Protein AF-A0A7C4VV88-F1 (afdb_monomer)

Foldseek 3Di:
DDDDDDDDPVNVVVVVVVVVVVVVVPDDFDPFWDKDKDKDKDWDFDDPPPPPLVVVLVVLVVQFQKKKKWKAFPVRHTPDIDMDGDDQWAFDFDFDPFFGKMKIKMFGAGPVRDTSDIDIDIDTGHTDDGWGWTFTWDDDPSDTFTFTDTPNDGDDGDDCPVVLVQDAPVVRDRDDDDDDDIDIDMDMDIDIDTDGDDDWPKDWDWDDDDDDDDDDDDDDDDDRDTFIDTDDPDDDGDPFWDFDDDVVPNDTDTDGDFPAAEWAWPAWEQEQLQQKIKTFTDDDPVQPPKKKWKWFQFPVRDTDTDDIDPDRMDMDRHALLRLLRTAKMWMWIAGNNGIHDIDIDGSVRYHYDYDPLDQPQLAEEEDEQQFEWFPDQPQGGALVRLLVCLVVCVVVPAQEYEYQAFADADDSRRLQHQDLLAGHPSRPHLVSNLVSLSSSVVSNHAYAYEQNQFWHFCNHPLNLQCQAVPPNRPSVLQFAKDLDDPPPPQQKDWDQYPVRRIIIGGAAPDPRTTGTQPVDVVSVVVSLVSLVSVVSSNHQAYEYEPLCRSDDRYDNGPLLVSLVSLVVSVVSNCVRNNPSRQYEYAPPDLDLVSLLSNPPGHYEQNVLQCLCLVALVDDPCSVVRSCVSPPPVCQVVDQRYEYEHDELVAFQSLQCQDCPVVDPCSVRSVVSLVVVVVVQSPDRYHYYHYQQSVVSQGFDADPDPVGRDRVVHHRQPDPVQDDSTTRDVVDDD

Secondary structure (DSSP, 8-state):
----S---HHHHHHHHHHHHHHHHTT-PPPSS-EEEEEEEEEEE-PPP--HHHHHHHHHHHTT--EEEEEEE-TT--EEEEEEEES-SS-------SSSEEEEEEEEEE-TT--EEEEEEEEEEE-TT-----B--EEEETTEEEE--EETTEE-----GGGGGGG-B-TTS-B----------EEEEEEEEEEE-SS--EEEEEE------------S------EEEEEESSS------EEEEE-TTTSSEEEEE---SPPPEEEEEEEETTTTEEEEEEE--TTSTT-EEEEEEEETT--EEEEEEESSSEEEEE--HHHHHHEEEEEEEEEETTEEPPPEEEEGGGSEEE------SS--EEEE-HHHH--SSSSSS--HHHHHHTHHHHHHHT--EEEEPP-EEESSTTS-SEEEEEEE-GGG--HHHHHHHHHHHHHTT-EEEEEE--SB--TTSHHHHHHHHHGGGSTTGGGB-EESS--TT-TTEEEEE-TTS-EEEEE-SS-TTSPBB-TTSHHHHHHHHHHHHHHHHHT--EEEESSTTSSS-SSTTS-HHHHHHHHHHHHHHHHHHH-TT-EEEE------HHHHHHHTTS-BB-HHHHHHHHHTTT--TTHHHHHTTTS-HHHHTT----B--S--TTS--HHHIIIIIITTT-HHHHHHHHHHHHHHHTTSSS--EEETTGGGT------SSSSSSGGGS-----STTS--TT---TTS--

Sequence (733 aa):
MLRINKLDLLSFGVLIVLIIVLSLSACSPLKTAGKIQISINVNIPKSVETKDIKHGLNAYIDEVSSVELIVYDSANTEVLKQSVNKNKDISFSFELPRGGTYKFVVNGKRNDNSLVFTGEKTQTLQPGQSYTISIDTKFVNGYLAVFVDLDDELLVMYDVQELRALLKDSSGNVIKDENFQITPQATRLSISIDCYPRVYSVGISARLKNKATSEEWSNNLDEIAVSVEIKPGLKSVLDGFRIFFDPAEGHPQITYKFGALAPTITGAIYNVDTNELTINWSYPSSIANAKFYVYFLDKNNNLSLWDITTSHSSTQELLGVDFWNVQKIGVRAVVNGKESKIEYIDKSNVNITSINVPLTSSTMYTLFIRSFYDSNGDGIGDFKGVSQKINYLKSLGVDTVWFLPFNKAKSYHGYDVEDYYDVEPDYGSFLDLENMIKELNQNGIRVVMDLVVNHTSDTHPWFLDAVENTTNSKYWNYYIMTLENRDGWNHWHWKINSKGQKVYYFGLFDLSMPDLNFDNPAVMEEIKRIIDFWITVGVDGFRLDAPKHYKGWDWNDDIPGSAYYAKQIENYIRSKLGSDAIVVGEVYDGDPSVLSQFAPMPALNFTFMYGITANHEGKDNLLVETISWVNGATYYLNVNHFPFIDNHDLNRWISVLIDQKYSGDTQAGIRQYLLTNALLLSLNGMPVIYYGDEIGLRGWKWNGDPWDLPVREPMQWYANQQGAEQTWWTKPI

Structure (mmCIF, N/CA/C/O backbone):
data_AF-A0A7C4VV88-F1
#
_entry.id   AF-A0A7C4VV88-F1
#
loop_
_atom_site.group_PDB
_atom_site.id
_atom_site.type_symbol
_atom_site.label_atom_id
_atom_site.label_alt_id
_atom_site.label_comp_id
_atom_site.label_asym_id
_atom_site.label_entity_id
_atom_site.label_seq_id
_atom_site.pdbx_PDB_ins_code
_atom_site.Cartn_x
_atom_site.Cartn_y
_atom_site.Cartn_z
_atom_site.occupancy
_atom_site.B_iso_or_equiv
_atom_site.auth_seq_id
_atom_site.auth_comp_id
_atom_site.auth_asym_id
_atom_site.auth_atom_id
_atom_site.pdbx_PDB_model_num
ATOM 1 N N . MET A 1 1 ? -62.536 -1.889 21.792 1.00 21.09 1 MET A N 1
ATOM 2 C CA . MET A 1 1 ? -62.980 -0.666 22.497 1.00 21.09 1 MET A CA 1
ATOM 3 C C . MET A 1 1 ? -63.505 -1.062 23.868 1.00 21.09 1 MET A C 1
ATOM 5 O O . MET A 1 1 ? -64.486 -1.788 23.929 1.00 21.09 1 MET A O 1
ATOM 9 N N . LEU A 1 2 ? -62.839 -0.630 24.938 1.00 22.27 2 LEU A N 1
ATOM 10 C CA . LEU A 1 2 ? -63.269 -0.789 26.333 1.00 22.27 2 LEU A CA 1
ATOM 11 C C . LEU A 1 2 ? -63.514 0.619 26.892 1.00 22.27 2 LEU A C 1
ATOM 13 O O . LEU A 1 2 ? -62.658 1.486 26.735 1.00 22.27 2 LEU A O 1
ATOM 17 N N . ARG A 1 3 ? -64.682 0.866 27.495 1.00 23.83 3 ARG A N 1
ATOM 18 C CA . ARG A 1 3 ? -65.028 2.144 28.141 1.00 23.83 3 ARG A CA 1
ATOM 19 C C . ARG A 1 3 ? -65.091 1.892 29.647 1.00 23.83 3 ARG A C 1
ATOM 21 O O . ARG A 1 3 ? -65.940 1.125 30.089 1.00 23.83 3 ARG A O 1
ATOM 28 N N . ILE A 1 4 ? -64.180 2.489 30.412 1.00 30.83 4 ILE A N 1
ATOM 29 C CA . ILE A 1 4 ? -64.082 2.316 31.868 1.00 30.83 4 ILE A CA 1
ATOM 30 C C . ILE A 1 4 ? -64.114 3.709 32.499 1.00 30.83 4 ILE A C 1
ATOM 32 O O . ILE A 1 4 ? -63.322 4.571 32.133 1.00 30.83 4 ILE A O 1
ATOM 36 N N . ASN A 1 5 ? -65.064 3.939 33.408 1.00 27.41 5 ASN A N 1
ATOM 37 C CA . ASN A 1 5 ? -65.446 5.284 33.852 1.00 27.41 5 ASN A CA 1
ATOM 38 C C . ASN A 1 5 ? -64.768 5.764 35.148 1.00 27.41 5 ASN A C 1
ATOM 40 O O . ASN A 1 5 ? -65.098 6.852 35.605 1.00 27.41 5 ASN A O 1
ATOM 44 N N . LYS A 1 6 ? -63.836 5.002 35.738 1.00 30.59 6 LYS A N 1
ATOM 45 C CA . LYS A 1 6 ? -62.972 5.424 36.859 1.00 30.59 6 LYS A CA 1
ATOM 46 C C . LYS A 1 6 ? -61.835 4.409 37.018 1.00 30.59 6 LYS A C 1
ATOM 48 O O . LYS A 1 6 ? -62.112 3.217 37.089 1.00 30.59 6 LYS A O 1
ATOM 53 N N . LEU A 1 7 ? -60.588 4.872 37.057 1.00 36.28 7 LEU A N 1
ATOM 54 C CA . LEU A 1 7 ? -59.417 4.050 37.368 1.00 36.28 7 LEU A CA 1
ATOM 55 C C . LEU A 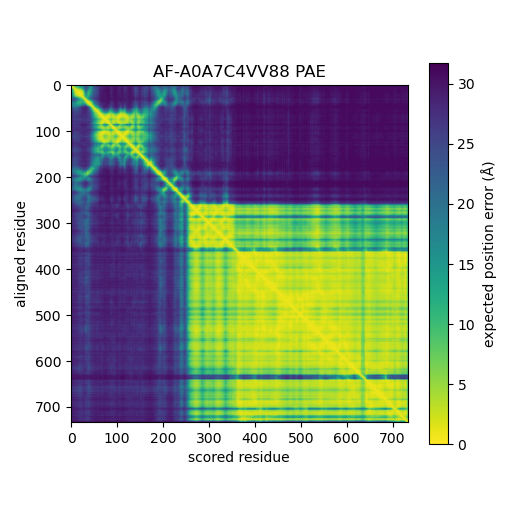1 7 ? -58.685 4.665 38.564 1.00 36.28 7 LEU A C 1
ATOM 57 O O . LEU A 1 7 ? -58.420 5.865 38.560 1.00 36.28 7 LEU A O 1
ATOM 61 N N . ASP A 1 8 ? -58.350 3.843 39.556 1.00 38.44 8 ASP A N 1
ATOM 62 C CA . ASP A 1 8 ? -57.292 4.150 40.519 1.00 38.44 8 ASP A CA 1
ATOM 63 C C . ASP A 1 8 ? -55.915 3.746 39.947 1.00 38.44 8 ASP A C 1
ATOM 65 O O . ASP A 1 8 ? -55.817 3.065 38.919 1.00 38.44 8 ASP A O 1
ATOM 69 N N . LEU A 1 9 ? -54.831 4.196 40.589 1.00 35.97 9 LEU A N 1
ATOM 70 C CA . LEU A 1 9 ? -53.445 3.939 40.160 1.00 35.97 9 LEU A CA 1
ATOM 71 C C . LEU A 1 9 ? -53.125 2.439 40.020 1.00 35.97 9 LEU A C 1
ATOM 73 O O . LEU A 1 9 ? -52.356 2.052 39.138 1.00 35.97 9 LEU A O 1
ATOM 77 N N . LEU A 1 10 ? -53.757 1.591 40.839 1.00 34.59 10 LEU A N 1
ATOM 78 C CA . LEU A 1 10 ? -53.597 0.137 40.800 1.00 34.59 10 LEU A CA 1
ATOM 79 C C . LEU A 1 10 ? -54.183 -0.454 39.507 1.00 34.59 10 LEU A C 1
ATOM 81 O O . LEU A 1 10 ? -53.545 -1.261 38.828 1.00 34.59 10 LEU A O 1
ATOM 85 N N . SER A 1 11 ? -55.372 0.009 39.122 1.00 37.25 11 SER A N 1
ATOM 86 C CA . SER A 1 11 ? -56.059 -0.398 37.893 1.00 37.25 11 SER A CA 1
ATOM 87 C C . SER A 1 11 ? -55.320 0.071 36.630 1.00 37.25 11 SER A C 1
ATOM 89 O O . SER A 1 11 ? -55.430 -0.554 35.573 1.00 37.25 11 SER A O 1
ATOM 91 N N . PHE A 1 12 ? -54.543 1.156 36.729 1.00 41.16 12 PHE A N 1
ATOM 92 C CA . PHE A 1 12 ? -53.808 1.764 35.614 1.00 41.16 12 PHE A CA 1
ATOM 93 C C . PHE A 1 12 ? -52.559 0.955 35.253 1.00 41.16 12 PHE A C 1
ATOM 95 O O . PHE A 1 12 ? -52.305 0.704 34.073 1.00 41.16 12 PHE A O 1
ATOM 102 N N . GLY A 1 13 ? -51.846 0.446 36.264 1.00 42.25 13 GLY A N 1
ATOM 103 C CA . GLY A 1 13 ? -50.749 -0.506 36.068 1.00 42.25 13 GLY A CA 1
ATOM 104 C C . GLY A 1 13 ? -51.219 -1.809 35.415 1.00 42.25 13 GLY A C 1
ATOM 105 O O . GLY A 1 13 ? -50.598 -2.290 34.469 1.00 42.25 13 GLY A O 1
ATOM 106 N N . VAL A 1 14 ? -52.373 -2.336 35.840 1.00 41.03 14 VAL A N 1
ATOM 107 C CA . VAL A 1 14 ? -52.966 -3.557 35.261 1.00 41.03 14 VAL A CA 1
ATOM 108 C C . VAL A 1 14 ? -53.388 -3.347 33.800 1.00 41.03 14 VAL A C 1
ATOM 110 O O . VAL A 1 14 ? -53.167 -4.228 32.969 1.00 41.03 14 VAL A O 1
ATOM 113 N N . LEU A 1 15 ? -53.932 -2.174 33.457 1.00 42.75 15 LEU A N 1
ATOM 114 C CA . LEU A 1 15 ? -54.342 -1.834 32.089 1.00 42.75 15 LEU A CA 1
ATOM 115 C C . LEU A 1 15 ? -53.142 -1.676 31.137 1.00 42.75 15 LEU A C 1
ATOM 117 O O . LEU A 1 15 ? -53.195 -2.167 30.009 1.00 42.75 15 LEU A O 1
ATOM 121 N N . ILE A 1 16 ? -52.050 -1.050 31.592 1.00 48.25 16 ILE A N 1
ATOM 122 C CA . ILE A 1 16 ? -50.797 -0.927 30.824 1.00 48.25 16 ILE A CA 1
ATOM 123 C C . ILE A 1 16 ? -50.203 -2.312 30.546 1.00 48.25 16 ILE A C 1
ATOM 125 O O . ILE A 1 16 ? -49.847 -2.612 29.407 1.00 48.25 16 ILE A O 1
ATOM 129 N N . VAL A 1 17 ? -50.173 -3.188 31.555 1.00 45.56 17 VAL A N 1
ATOM 130 C CA . VAL A 1 17 ? -49.676 -4.563 31.412 1.00 45.56 17 VAL A CA 1
ATOM 131 C C . VAL A 1 17 ? -50.537 -5.365 30.430 1.00 45.56 17 VAL A C 1
ATOM 133 O O . VAL A 1 17 ? -49.988 -6.017 29.548 1.00 45.56 17 VAL A O 1
ATOM 136 N N . LEU A 1 18 ? -51.870 -5.268 30.494 1.00 42.44 18 LEU A N 1
ATOM 137 C CA . LEU A 1 18 ? -52.779 -5.960 29.564 1.00 42.44 18 LEU A CA 1
ATOM 138 C C . LEU A 1 18 ? -52.619 -5.502 28.103 1.00 42.44 18 LEU A C 1
ATOM 140 O O . LEU A 1 18 ? -52.715 -6.317 27.184 1.00 42.44 18 LEU A O 1
ATOM 144 N N . ILE A 1 19 ? -52.345 -4.214 27.878 1.00 44.72 19 ILE A N 1
ATOM 145 C CA . ILE A 1 19 ? -52.123 -3.650 26.538 1.00 44.72 19 ILE A CA 1
ATOM 146 C C . ILE A 1 19 ? -50.745 -4.060 25.991 1.00 44.72 19 ILE A C 1
ATOM 148 O O . ILE A 1 19 ? -50.642 -4.419 24.817 1.00 44.72 19 ILE A O 1
ATOM 152 N N . ILE A 1 20 ? -49.707 -4.104 26.834 1.00 47.94 20 ILE A N 1
ATOM 153 C CA . ILE A 1 20 ? -48.380 -4.637 26.472 1.00 47.94 20 ILE A CA 1
ATOM 154 C C . ILE A 1 20 ? -48.475 -6.138 26.130 1.00 47.94 20 ILE A C 1
ATOM 156 O O . ILE A 1 20 ? -47.935 -6.573 25.112 1.00 47.94 20 ILE A O 1
ATOM 160 N N . VAL A 1 21 ? -49.244 -6.912 26.908 1.00 41.81 21 VAL A N 1
ATOM 161 C CA . VAL A 1 21 ? -49.517 -8.349 26.693 1.00 41.81 21 VAL A CA 1
ATOM 162 C C . VAL A 1 21 ? -50.204 -8.620 25.344 1.00 41.81 21 VAL A C 1
ATOM 164 O O . VAL A 1 21 ? -49.814 -9.545 24.628 1.00 41.81 21 VAL A O 1
ATOM 167 N N . LEU A 1 22 ? -51.191 -7.804 24.954 1.00 40.78 22 LEU A N 1
ATOM 168 C CA . LEU A 1 22 ? -51.887 -7.928 23.661 1.00 40.78 22 LEU A CA 1
ATOM 169 C C . LEU A 1 22 ? -51.040 -7.455 22.464 1.00 40.78 22 LEU A C 1
ATOM 171 O O . LEU A 1 22 ? -51.255 -7.910 21.345 1.00 40.78 22 LEU A O 1
ATOM 175 N N . SER A 1 23 ? -50.064 -6.571 22.693 1.00 43.31 23 SER A N 1
ATOM 176 C CA . SER A 1 23 ? -49.192 -6.020 21.642 1.00 43.31 23 SER A CA 1
ATOM 177 C C . SER A 1 23 ? -48.011 -6.941 21.313 1.00 43.31 23 SER A C 1
ATOM 179 O O . SER A 1 23 ? -47.639 -7.088 20.150 1.00 43.31 23 SER A O 1
ATOM 181 N N . LEU A 1 24 ? -47.449 -7.613 22.324 1.00 41.97 24 LEU A N 1
ATOM 182 C CA . LEU A 1 24 ? -46.351 -8.573 22.155 1.00 41.97 24 LEU A CA 1
ATOM 183 C C . LEU A 1 24 ? -46.822 -9.917 21.576 1.00 41.97 24 LEU A C 1
ATOM 185 O O . LEU A 1 24 ? -46.068 -10.576 20.866 1.00 41.97 24 LEU A O 1
ATOM 189 N N . SER A 1 25 ? -48.078 -10.304 21.822 1.00 38.72 25 SER A N 1
ATOM 190 C CA . SER A 1 25 ? -48.682 -11.528 21.267 1.00 38.72 25 SER A CA 1
ATOM 191 C C . SER A 1 25 ? -49.079 -11.419 19.787 1.00 38.72 25 SER A C 1
ATOM 193 O O . SER A 1 25 ? -49.336 -12.442 19.155 1.00 38.72 25 SER A O 1
ATOM 195 N N . ALA A 1 26 ? -49.082 -10.210 19.212 1.00 35.69 26 ALA A N 1
ATOM 196 C CA . ALA A 1 26 ? -49.381 -9.962 17.799 1.00 35.69 26 ALA A CA 1
ATOM 197 C C . ALA A 1 26 ? -48.131 -9.886 16.893 1.00 35.69 26 ALA A C 1
ATOM 199 O O . ALA A 1 26 ? -48.265 -9.761 15.675 1.00 35.69 26 ALA A O 1
ATOM 200 N N . CYS A 1 27 ? -46.917 -9.965 17.450 1.00 37.81 27 CYS A N 1
ATOM 201 C CA . CYS A 1 27 ? -45.686 -9.938 16.660 1.00 37.81 27 CYS A CA 1
ATOM 202 C C . CYS A 1 27 ? -45.402 -11.311 16.031 1.00 37.81 27 CYS A C 1
ATOM 204 O O . CYS A 1 27 ? -44.925 -12.234 16.690 1.00 37.81 27 CYS A O 1
ATOM 206 N N . SER A 1 28 ? -45.648 -11.440 14.725 1.00 40.00 28 SER A N 1
ATOM 207 C CA . SER A 1 28 ? -45.023 -12.484 13.903 1.00 40.00 28 SER A CA 1
ATOM 208 C C . SER A 1 28 ? -43.488 -12.378 13.973 1.00 40.00 28 SER A C 1
ATOM 210 O O . SER A 1 28 ? -42.973 -11.269 14.134 1.00 40.00 28 SER A O 1
ATOM 212 N N . PRO A 1 29 ? -42.736 -13.487 13.833 1.00 42.34 29 PRO A N 1
ATOM 213 C CA . PRO A 1 29 ? -41.290 -13.488 14.041 1.00 42.34 29 PRO A CA 1
ATOM 214 C C . PRO A 1 29 ? -40.578 -12.523 13.084 1.00 42.34 29 PRO A C 1
ATOM 216 O O . PRO A 1 29 ? -40.660 -12.663 11.862 1.00 42.34 29 PRO A O 1
ATOM 219 N N . LEU A 1 30 ? -39.869 -11.547 13.655 1.00 39.53 30 LEU A N 1
ATOM 220 C CA . LEU A 1 30 ? -39.000 -10.630 12.921 1.00 39.53 30 LEU A CA 1
ATOM 221 C C . LEU A 1 30 ? -37.812 -11.403 12.335 1.00 39.53 30 LEU A C 1
ATOM 223 O O . LEU A 1 30 ? -37.129 -12.144 13.043 1.00 39.53 30 LEU A O 1
ATOM 227 N N . LYS A 1 31 ? -37.576 -11.233 11.029 1.00 36.31 31 LYS A N 1
ATOM 228 C CA . LYS A 1 31 ? -36.478 -11.889 10.298 1.00 36.31 31 LYS A CA 1
ATOM 229 C C . LYS A 1 31 ? -35.124 -11.177 10.456 1.00 36.31 31 LYS A C 1
ATOM 231 O O . LYS A 1 31 ? -34.106 -11.775 10.131 1.00 36.31 31 LYS A O 1
ATOM 236 N N . THR A 1 32 ? -35.101 -9.953 10.981 1.00 33.88 32 THR A N 1
ATOM 237 C CA . THR A 1 32 ? -33.902 -9.134 11.239 1.00 33.88 32 THR A CA 1
ATOM 238 C C . THR A 1 32 ? -34.111 -8.265 12.485 1.00 33.88 32 THR A C 1
ATOM 240 O O . THR A 1 32 ? -35.252 -8.024 12.885 1.00 33.88 32 THR A O 1
ATOM 243 N N . ALA A 1 33 ? -33.021 -7.823 13.126 1.00 37.69 33 ALA A N 1
ATOM 244 C CA . ALA A 1 33 ? -33.089 -6.902 14.262 1.00 37.69 33 ALA A CA 1
ATOM 245 C C . ALA A 1 33 ? -33.726 -5.571 13.828 1.00 37.69 33 ALA A C 1
ATOM 247 O O . ALA A 1 33 ? -33.371 -5.014 12.790 1.00 37.69 33 ALA A O 1
ATOM 248 N N . GLY A 1 34 ? -34.678 -5.070 14.613 1.00 35.47 34 GLY A N 1
ATOM 249 C CA . GLY A 1 34 ? -35.382 -3.827 14.316 1.00 35.47 34 GLY A CA 1
ATOM 250 C C . GLY A 1 34 ? -35.906 -3.168 15.584 1.00 35.47 34 GLY A C 1
ATOM 251 O O . GLY A 1 34 ? -36.370 -3.846 16.501 1.00 35.47 34 GLY A O 1
ATOM 252 N N . LYS A 1 35 ? -35.843 -1.834 15.625 1.00 33.47 35 LYS A N 1
ATOM 253 C CA . LYS A 1 35 ? -36.476 -1.032 16.675 1.00 33.47 35 LYS A CA 1
ATOM 254 C C . LYS A 1 35 ? -37.987 -1.070 16.489 1.00 33.47 35 LYS A C 1
ATOM 256 O O . LYS A 1 35 ? -38.497 -0.549 15.499 1.00 33.47 35 LYS A O 1
ATOM 261 N N . ILE A 1 36 ? -38.709 -1.647 17.446 1.00 33.84 36 ILE A N 1
ATOM 262 C CA . ILE A 1 36 ? -40.165 -1.495 17.509 1.00 33.84 36 ILE A CA 1
ATOM 263 C C . ILE A 1 36 ? -40.451 -0.273 18.378 1.00 33.84 36 ILE A C 1
ATOM 265 O O . ILE A 1 36 ? -40.159 -0.261 19.574 1.00 33.84 36 ILE A O 1
ATOM 269 N N . GLN A 1 37 ? -41.025 0.763 17.771 1.00 33.00 37 GLN A N 1
ATOM 270 C CA . GLN A 1 37 ? -41.473 1.949 18.489 1.00 33.00 37 GLN A CA 1
ATOM 271 C C . GLN A 1 37 ? -42.955 1.782 18.838 1.00 33.00 37 GLN A C 1
ATOM 273 O O . GLN A 1 37 ? -43.818 1.813 17.959 1.00 33.00 37 GLN A O 1
ATOM 278 N N . ILE A 1 38 ? -43.267 1.590 20.119 1.00 32.59 38 ILE A N 1
ATOM 279 C CA . ILE A 1 38 ? -44.651 1.450 20.579 1.00 32.59 38 ILE A CA 1
ATOM 280 C C . ILE A 1 38 ? -45.105 2.804 21.122 1.00 32.59 38 ILE A C 1
ATOM 282 O O . ILE A 1 38 ? -44.669 3.256 22.179 1.00 32.59 38 ILE A O 1
ATOM 286 N N . SER A 1 39 ? -45.984 3.471 20.374 1.00 31.27 39 SER A N 1
ATOM 287 C CA . SER A 1 39 ? -46.666 4.695 20.803 1.00 31.27 39 SER A CA 1
ATOM 288 C C . SER A 1 39 ? -47.994 4.360 21.477 1.00 31.27 39 SER A C 1
ATOM 290 O O . SER A 1 39 ? -48.898 3.836 20.829 1.00 31.27 39 SER A O 1
ATOM 292 N N . ILE A 1 40 ? -48.149 4.733 22.744 1.00 31.25 40 ILE A N 1
ATOM 293 C CA . ILE A 1 40 ? -49.392 4.595 23.504 1.00 31.25 40 ILE A CA 1
ATOM 294 C C . ILE A 1 40 ? -49.938 5.998 23.793 1.00 31.25 40 ILE A C 1
ATOM 296 O O . ILE A 1 40 ? -49.300 6.802 24.466 1.00 31.25 40 ILE A O 1
ATOM 300 N N . ASN A 1 41 ? -51.133 6.311 23.292 1.00 30.31 41 ASN A N 1
ATOM 301 C CA . ASN A 1 41 ? -51.848 7.527 23.685 1.00 30.31 41 ASN A CA 1
ATOM 302 C C . ASN A 1 41 ? -52.600 7.259 24.991 1.00 30.31 41 ASN A C 1
ATOM 304 O O . ASN A 1 41 ? -53.490 6.408 25.023 1.00 30.31 41 ASN A O 1
ATOM 308 N N . VAL A 1 42 ? -52.264 7.985 26.054 1.00 30.86 42 VAL A N 1
ATOM 309 C CA . VAL A 1 42 ? -52.911 7.871 27.360 1.00 30.86 42 VAL A CA 1
ATOM 310 C C . VAL A 1 42 ? -53.470 9.229 27.777 1.00 30.86 42 VAL A C 1
ATOM 312 O O . VAL A 1 42 ? -52.752 10.217 27.894 1.00 30.86 42 VAL A O 1
ATOM 315 N N . ASN A 1 43 ? -54.778 9.295 28.022 1.00 30.47 43 ASN A N 1
ATOM 316 C CA . ASN A 1 43 ? -55.393 10.491 28.594 1.00 30.47 43 ASN A CA 1
ATOM 317 C C . ASN A 1 43 ? -55.067 10.556 30.085 1.00 30.47 43 ASN A C 1
ATOM 319 O O . ASN A 1 43 ? -55.650 9.816 30.876 1.00 30.47 43 ASN A O 1
ATOM 323 N N . ILE A 1 44 ? -54.141 11.438 30.454 1.00 32.81 44 ILE A N 1
ATOM 324 C CA . ILE A 1 44 ? -53.759 11.694 31.841 1.00 32.81 44 ILE A CA 1
ATOM 325 C C . ILE A 1 44 ? -54.379 13.042 32.239 1.00 32.81 44 ILE A C 1
ATOM 327 O O . ILE A 1 44 ? -54.157 14.032 31.543 1.00 32.81 44 ILE A O 1
ATOM 331 N N . PRO A 1 45 ? -55.158 13.138 33.330 1.00 29.83 45 PRO A N 1
ATOM 332 C CA . PRO A 1 45 ? -55.560 14.435 33.863 1.00 29.83 45 PRO A CA 1
ATOM 333 C C . PRO A 1 45 ? -54.297 15.202 34.285 1.00 29.83 45 PRO A C 1
ATOM 335 O O . PRO A 1 45 ? -53.606 14.783 35.211 1.00 29.83 45 PRO A O 1
ATOM 338 N N . LYS A 1 46 ? -53.955 16.293 33.590 1.00 31.44 46 LYS A N 1
ATOM 339 C CA . LYS A 1 46 ? -52.825 17.150 33.976 1.00 31.44 46 LYS A CA 1
ATOM 340 C C . LYS A 1 46 ? -53.188 17.880 35.275 1.00 31.44 46 LYS A C 1
ATOM 342 O O . LYS A 1 46 ? -54.258 18.483 35.353 1.00 31.44 46 LYS A O 1
ATOM 347 N N . SER A 1 47 ? -52.300 17.868 36.269 1.00 32.59 47 SER A N 1
ATOM 348 C CA . SER A 1 47 ? -52.309 18.891 37.315 1.00 32.59 47 SER A CA 1
ATOM 349 C C . SER A 1 47 ? -52.121 20.256 36.646 1.00 32.59 47 SER A C 1
ATOM 351 O O . SER A 1 47 ? -51.340 20.401 35.704 1.00 32.59 47 SER A O 1
ATOM 353 N N . VAL A 1 48 ? -52.904 21.242 37.074 1.00 31.94 48 VAL A N 1
ATOM 354 C CA . VAL A 1 48 ? -52.835 22.608 36.550 1.00 31.94 48 VAL A CA 1
ATOM 355 C C . VAL A 1 48 ? -51.413 23.141 36.753 1.00 31.94 48 VAL A C 1
ATOM 357 O O . VAL A 1 48 ? -50.878 23.073 37.858 1.00 31.94 48 VAL A O 1
ATOM 360 N N . GLU A 1 49 ? -50.795 23.651 35.685 1.00 33.16 49 GLU A N 1
ATOM 361 C CA . GLU A 1 49 ? -49.507 24.343 35.759 1.00 33.16 49 GLU A CA 1
ATOM 362 C C . GLU A 1 49 ? -49.624 25.541 36.703 1.00 33.16 49 GLU A C 1
ATOM 364 O O . GLU A 1 49 ? -50.360 26.501 36.465 1.00 33.16 49 GLU A O 1
ATOM 369 N N . THR A 1 50 ? -48.880 25.472 37.799 1.00 35.25 50 THR A N 1
ATOM 370 C CA . THR A 1 50 ? -48.834 26.474 38.854 1.00 35.25 50 THR A CA 1
ATOM 371 C C . THR A 1 50 ? -48.031 27.689 38.405 1.00 35.25 50 THR A C 1
ATOM 373 O O . THR A 1 50 ? -46.867 27.885 38.759 1.00 35.25 50 THR A O 1
ATOM 376 N N . LYS A 1 51 ? -48.693 28.568 37.648 1.00 31.80 51 LYS A N 1
ATOM 377 C CA . LYS A 1 51 ? -48.222 29.944 37.446 1.00 31.80 51 LYS A CA 1
ATOM 378 C C . LYS A 1 51 ? -48.073 30.690 38.788 1.00 31.80 51 LYS A C 1
ATOM 380 O O . LYS A 1 51 ? -47.187 31.531 38.895 1.00 31.80 51 LYS A O 1
ATOM 385 N N . ASP A 1 52 ? -48.826 30.296 39.822 1.00 35.47 52 ASP A N 1
ATOM 386 C CA . ASP A 1 52 ? -48.777 30.899 41.164 1.00 35.47 52 ASP A CA 1
ATOM 387 C C . ASP A 1 52 ? -47.630 30.391 42.060 1.00 35.47 52 ASP A C 1
ATOM 389 O O . ASP A 1 52 ? -47.067 31.174 42.822 1.00 35.47 52 ASP A O 1
ATOM 393 N N . ILE A 1 53 ? -47.177 29.133 41.931 1.00 36.88 53 ILE A N 1
ATOM 394 C CA . ILE A 1 53 ? -46.028 28.634 42.724 1.00 36.88 53 ILE A CA 1
ATOM 395 C C . ILE A 1 53 ? -44.715 29.251 42.225 1.00 36.88 53 ILE A C 1
ATOM 397 O O . ILE A 1 53 ? -43.871 29.651 43.027 1.00 36.88 53 ILE A O 1
ATOM 401 N N . LYS A 1 54 ? -44.560 29.409 40.902 1.00 35.06 54 LYS A N 1
ATOM 402 C CA . LYS A 1 54 ? -43.409 30.119 40.314 1.00 35.06 54 LYS A CA 1
ATOM 403 C C . LYS A 1 54 ? -43.358 31.595 40.733 1.00 35.06 54 LYS A C 1
ATOM 405 O O . LYS A 1 54 ? -42.269 32.149 40.836 1.00 35.06 54 LYS A O 1
ATOM 410 N N . HIS A 1 55 ? -44.511 32.224 40.983 1.00 36.78 55 HIS A N 1
ATOM 411 C CA . HIS A 1 55 ? -44.581 33.601 41.480 1.00 36.78 55 HIS A CA 1
ATOM 412 C C . HIS A 1 55 ? -44.216 33.690 42.973 1.00 36.78 55 HIS A C 1
ATOM 414 O O . HIS A 1 55 ? -43.450 34.570 43.357 1.00 36.78 55 HIS A O 1
ATOM 420 N N . GLY A 1 56 ? -44.677 32.738 43.796 1.00 39.31 56 GLY A N 1
ATOM 421 C CA . GLY A 1 56 ? -44.366 32.684 45.231 1.00 39.31 56 GLY A CA 1
ATOM 422 C C . GLY A 1 56 ? -42.893 32.404 45.553 1.00 39.31 56 GLY A C 1
ATOM 423 O O . GLY A 1 56 ? -42.344 33.011 46.469 1.00 39.31 56 GLY A O 1
ATOM 424 N N . LEU A 1 57 ? -42.222 31.542 44.780 1.00 38.22 57 LEU A N 1
ATOM 425 C CA . LEU A 1 57 ? -40.797 31.242 44.991 1.00 38.22 57 LEU A CA 1
ATOM 426 C C . LEU A 1 57 ? -39.860 32.374 44.546 1.00 38.22 57 LEU A C 1
ATOM 428 O O . LEU A 1 57 ? -38.856 32.619 45.207 1.00 38.22 57 LEU A O 1
ATOM 432 N N . ASN A 1 58 ? -40.198 33.097 43.474 1.00 41.50 58 ASN A N 1
ATOM 433 C CA . ASN A 1 58 ? -39.413 34.256 43.040 1.00 41.50 58 ASN A CA 1
ATOM 434 C C . ASN A 1 58 ? -39.522 35.433 44.028 1.00 41.50 58 ASN A C 1
ATOM 436 O O . ASN A 1 58 ? -38.535 36.131 44.240 1.00 41.50 58 ASN A O 1
ATOM 440 N N . ALA A 1 59 ? -40.677 35.613 44.681 1.00 44.94 59 ALA A N 1
ATOM 441 C CA . ALA A 1 59 ? -40.882 36.665 45.679 1.00 44.94 59 ALA A CA 1
ATOM 442 C C . ALA A 1 59 ? -40.017 36.486 46.946 1.00 44.94 59 ALA A C 1
ATOM 444 O O . ALA A 1 59 ? -39.583 37.473 47.529 1.00 44.94 59 ALA A O 1
ATOM 445 N N . TYR A 1 60 ? -39.714 35.245 47.346 1.00 49.62 60 TYR A N 1
ATOM 446 C CA . TYR A 1 60 ? -38.931 34.945 48.557 1.00 49.62 60 TYR A CA 1
ATOM 447 C C . TYR A 1 60 ? -37.414 35.156 48.375 1.00 49.62 60 TYR A C 1
ATOM 449 O O . TYR A 1 60 ? -36.701 35.464 49.328 1.00 49.62 60 TYR A O 1
ATOM 457 N N . ILE A 1 61 ? -36.911 35.026 47.142 1.00 51.38 61 ILE A N 1
ATOM 458 C CA . ILE A 1 61 ? -35.506 35.297 46.784 1.00 51.38 61 ILE A CA 1
ATOM 459 C C . ILE A 1 61 ? -35.214 36.798 46.848 1.00 51.38 61 ILE A C 1
ATOM 461 O O . ILE A 1 61 ? -34.124 37.205 47.249 1.00 51.38 61 ILE A O 1
ATOM 465 N N . ASP A 1 62 ? -36.194 37.633 46.492 1.00 56.03 62 ASP A N 1
ATOM 466 C CA . ASP A 1 62 ? -36.055 39.086 46.570 1.00 56.03 62 ASP A CA 1
ATOM 467 C C . ASP A 1 62 ? -35.916 39.603 48.012 1.00 56.03 62 ASP A C 1
ATOM 469 O O . ASP A 1 62 ? -35.369 40.695 48.204 1.00 56.03 62 ASP A O 1
ATOM 473 N N . GLU A 1 63 ? -36.321 38.806 49.010 1.00 58.03 63 GLU A N 1
ATOM 474 C CA . GLU A 1 63 ? -36.189 39.110 50.440 1.00 58.03 63 GLU A CA 1
ATOM 475 C C . GLU A 1 63 ? -34.792 38.822 51.017 1.00 58.03 63 GLU A C 1
ATOM 477 O O . GLU A 1 63 ? -34.461 39.349 52.083 1.00 58.03 63 GLU A O 1
ATOM 482 N N . VAL A 1 64 ? -33.953 38.027 50.339 1.00 63.94 64 VAL A N 1
ATOM 483 C CA . VAL A 1 64 ? -32.573 37.756 50.776 1.00 63.94 64 VAL A CA 1
ATOM 484 C C . VAL A 1 64 ? -31.698 38.965 50.442 1.00 63.94 64 VAL A C 1
ATOM 486 O O . VAL A 1 64 ? -31.447 39.286 49.278 1.00 63.94 64 VAL A O 1
ATOM 489 N N . SER A 1 65 ? -31.218 39.654 51.473 1.00 66.31 65 SER A N 1
ATOM 490 C CA . SER A 1 65 ? -30.334 40.813 51.341 1.00 66.31 65 SER A CA 1
ATOM 491 C C . SER A 1 65 ? -28.857 40.459 51.454 1.00 66.31 65 SER A C 1
ATOM 493 O O . SER A 1 65 ? -28.016 41.162 50.891 1.00 66.31 65 SER A O 1
ATOM 495 N N . SER A 1 66 ? -28.532 39.392 52.184 1.00 70.31 66 SER A N 1
ATOM 496 C CA . SER A 1 66 ? -27.158 38.936 52.375 1.00 70.31 66 SER A CA 1
ATOM 497 C C . SER A 1 66 ? -27.076 37.425 52.554 1.00 70.31 66 SER A C 1
ATOM 499 O O . SER A 1 66 ? -28.014 36.783 53.034 1.00 70.31 66 SER A O 1
ATOM 501 N N . VAL A 1 67 ? -25.937 36.862 52.158 1.00 72.00 67 VAL A N 1
ATOM 502 C CA . VAL A 1 67 ? -25.584 35.460 52.398 1.00 72.00 67 VAL A CA 1
ATOM 503 C C . VAL A 1 67 ? -24.326 35.422 53.256 1.00 72.00 67 VAL A C 1
ATOM 505 O O . VAL A 1 67 ? -23.337 36.092 52.960 1.00 72.00 67 VAL A O 1
ATOM 508 N N . GLU A 1 68 ? -24.381 34.662 54.344 1.00 77.56 68 GLU A N 1
ATOM 509 C CA . GLU A 1 68 ? -23.311 34.487 55.324 1.00 77.56 68 GLU A CA 1
ATOM 510 C C . GLU A 1 68 ? -22.791 33.049 55.261 1.00 77.56 68 GLU A C 1
ATOM 512 O O . GLU A 1 68 ? -23.571 32.111 55.394 1.00 77.56 68 GLU A O 1
ATOM 517 N N . LEU A 1 69 ? -21.480 32.885 55.092 1.00 77.69 69 LEU A N 1
ATOM 518 C CA . LEU A 1 69 ? -20.774 31.613 55.206 1.00 77.69 69 LEU A CA 1
ATOM 519 C C . LEU A 1 69 ? -20.020 31.573 56.537 1.00 77.69 69 LEU A C 1
ATOM 521 O O . LEU A 1 69 ? -19.270 32.497 56.860 1.00 77.69 69 LEU A O 1
ATOM 525 N N . ILE A 1 70 ? -20.176 30.480 57.275 1.00 81.38 70 ILE A N 1
ATOM 526 C CA . ILE A 1 70 ? -19.443 30.183 58.504 1.00 81.38 70 ILE A CA 1
ATOM 527 C C . ILE A 1 70 ? -18.776 28.817 58.351 1.00 81.38 70 ILE A C 1
ATOM 529 O O . ILE A 1 70 ? -19.419 27.856 57.936 1.00 81.38 70 ILE A O 1
ATOM 533 N N . VAL A 1 71 ? -17.496 28.714 58.693 1.00 79.62 71 VAL A N 1
ATOM 534 C CA . VAL A 1 71 ? -16.739 27.461 58.651 1.00 79.62 71 VAL A CA 1
ATOM 535 C C . VAL A 1 71 ? -16.279 27.114 60.055 1.00 79.62 71 VAL A C 1
ATOM 537 O O . VAL A 1 71 ? -15.666 27.933 60.740 1.00 79.62 71 VAL A O 1
ATOM 540 N N . TYR A 1 72 ? -16.557 25.883 60.463 1.00 83.38 72 TYR A N 1
ATOM 541 C CA . TYR A 1 72 ? -16.136 25.305 61.728 1.00 83.38 72 TYR A CA 1
ATOM 542 C C . TYR A 1 72 ? -15.091 24.216 61.490 1.00 83.38 72 TYR A C 1
ATOM 544 O O . TYR A 1 72 ? -15.201 23.446 60.533 1.00 83.38 72 TYR A O 1
ATOM 552 N N . ASP A 1 73 ? -14.093 24.125 62.363 1.00 83.25 73 ASP A N 1
ATOM 553 C CA . ASP A 1 73 ? -13.175 22.984 62.382 1.00 83.25 73 ASP A CA 1
ATOM 554 C C . ASP A 1 73 ? -13.809 21.740 63.033 1.00 83.25 73 ASP A C 1
ATOM 556 O O . ASP A 1 73 ? -14.940 21.759 63.525 1.00 83.25 73 ASP A O 1
ATOM 560 N N . SER A 1 74 ? -13.065 20.632 63.066 1.00 79.19 74 SER A N 1
ATOM 561 C CA . SER A 1 74 ? -13.506 19.380 63.693 1.00 79.19 74 SER A CA 1
ATOM 562 C C . SER A 1 74 ? -13.783 19.490 65.201 1.00 79.19 74 SER A C 1
ATOM 564 O O . SER A 1 74 ? -14.402 18.589 65.764 1.00 79.19 74 SER A O 1
ATOM 566 N N . ALA A 1 75 ? -13.332 20.560 65.864 1.00 81.12 75 ALA A N 1
ATOM 567 C CA . ALA A 1 75 ? -13.639 20.862 67.261 1.00 81.12 75 ALA A CA 1
ATOM 568 C C . ALA A 1 75 ? -14.862 21.794 67.410 1.00 81.12 75 ALA A C 1
ATOM 570 O O . ALA A 1 75 ? -15.153 22.238 68.520 1.00 81.12 75 ALA A O 1
ATOM 571 N N . ASN A 1 76 ? -15.599 22.064 66.320 1.00 79.94 76 ASN A N 1
ATOM 572 C CA . ASN A 1 76 ? -16.697 23.037 66.240 1.00 79.94 76 ASN A CA 1
ATOM 573 C C . ASN A 1 76 ? -16.269 24.479 66.584 1.00 79.94 76 ASN A C 1
ATOM 575 O O . ASN A 1 76 ? -17.106 25.304 66.957 1.00 79.94 76 ASN A O 1
ATOM 579 N N . THR A 1 77 ? -14.985 24.812 66.440 1.00 82.19 77 THR A N 1
ATOM 580 C CA . THR A 1 77 ? -14.504 26.191 66.592 1.00 82.19 77 THR A CA 1
ATOM 581 C C . THR A 1 77 ? -14.725 26.934 65.280 1.00 82.19 77 THR A C 1
ATOM 583 O O . THR A 1 77 ? -14.366 26.422 64.222 1.00 82.19 77 THR A O 1
ATOM 586 N N . GLU A 1 78 ? -15.327 28.126 65.327 1.00 88.44 78 GLU A N 1
ATOM 587 C CA . GLU A 1 78 ? -15.470 28.987 64.146 1.00 88.44 78 GLU A CA 1
ATOM 588 C C . GLU A 1 78 ? -14.078 29.420 63.671 1.00 88.44 78 GLU A C 1
ATOM 590 O O . GLU A 1 78 ? -13.364 30.130 64.379 1.00 88.44 78 GLU A O 1
ATOM 595 N N . VAL A 1 79 ? -13.686 28.963 62.484 1.00 79.81 79 VAL A N 1
ATOM 596 C CA . VAL A 1 79 ? -12.388 29.279 61.870 1.00 79.81 79 VAL A CA 1
ATOM 597 C C . VAL A 1 79 ? -12.505 30.325 60.768 1.00 79.81 79 VAL A C 1
ATOM 599 O O . VAL A 1 79 ? -11.515 30.973 60.436 1.00 79.81 79 VAL A O 1
ATOM 602 N N . LEU A 1 80 ? -13.705 30.523 60.219 1.00 77.69 80 LEU A N 1
ATOM 603 C CA . LEU A 1 80 ? -13.984 31.574 59.249 1.00 77.69 80 LEU A CA 1
ATOM 604 C C . LEU A 1 80 ? -15.445 32.005 59.323 1.00 77.69 80 LEU A C 1
ATOM 606 O O . LEU A 1 80 ? -16.340 31.168 59.420 1.00 77.69 80 LEU A O 1
ATOM 610 N N . LYS A 1 81 ? -15.680 33.306 59.162 1.00 84.62 81 LYS A N 1
ATOM 611 C CA . LYS A 1 81 ? -17.003 33.866 58.914 1.00 84.62 81 LYS A CA 1
ATOM 612 C C . LYS A 1 81 ? -16.926 35.005 57.905 1.00 84.62 81 LYS A C 1
ATOM 614 O O . LYS A 1 81 ? -16.191 35.968 58.112 1.00 84.62 81 LYS A O 1
ATOM 619 N N . GLN A 1 82 ? -17.679 34.895 56.816 1.00 76.38 82 GLN A N 1
ATOM 620 C CA . GLN A 1 82 ? -17.771 35.913 55.767 1.00 76.38 82 GLN A CA 1
ATOM 621 C C . GLN A 1 82 ? -19.235 36.174 55.406 1.00 76.38 82 GLN A C 1
ATOM 623 O O . GLN A 1 82 ? -20.093 35.306 55.543 1.00 76.38 82 GLN A O 1
ATOM 628 N N . SER A 1 83 ? -19.555 37.390 54.970 1.00 77.44 83 SER A N 1
ATOM 629 C CA . SER A 1 83 ? -20.903 37.761 54.530 1.00 77.44 83 SER A CA 1
ATOM 630 C C . SER A 1 83 ? -20.830 38.659 53.309 1.00 77.44 83 SER A C 1
ATOM 632 O O . SER A 1 83 ? -19.997 39.563 53.261 1.00 77.44 83 SER A O 1
ATOM 634 N N . VAL A 1 84 ? -21.712 38.423 52.342 1.00 69.06 84 VAL A N 1
ATOM 635 C CA . VAL A 1 84 ? -21.792 39.200 51.101 1.00 69.06 84 VAL A CA 1
ATOM 636 C C . VAL A 1 84 ? -23.216 39.718 50.926 1.00 69.06 84 VAL A C 1
ATOM 638 O O . VAL A 1 84 ? -24.185 38.982 51.110 1.00 69.06 84 VAL A O 1
ATOM 641 N N . ASN A 1 85 ? -23.337 41.001 50.583 1.00 66.69 85 ASN A N 1
ATOM 642 C CA . ASN A 1 85 ? -24.615 41.651 50.299 1.00 66.69 85 ASN A CA 1
ATOM 643 C C . ASN A 1 85 ? -24.973 41.487 48.811 1.00 66.69 85 ASN A C 1
ATOM 645 O O . ASN A 1 85 ? -24.099 41.587 47.954 1.00 66.69 85 ASN A O 1
ATOM 649 N N . LYS A 1 86 ? -26.259 41.236 48.542 1.00 59.69 86 LYS A N 1
ATOM 650 C CA . LYS A 1 86 ? -26.920 40.946 47.252 1.00 59.69 86 LYS A CA 1
ATOM 651 C C . LYS A 1 86 ? -26.105 41.237 45.969 1.00 59.69 86 LYS A C 1
ATOM 653 O O . LYS A 1 86 ? -26.005 42.384 45.546 1.00 59.69 86 LYS A O 1
ATOM 658 N N . ASN A 1 87 ? -25.677 40.165 45.293 1.00 51.50 87 ASN A N 1
ATOM 659 C CA . ASN A 1 87 ? -25.521 40.057 43.836 1.00 51.50 87 ASN A CA 1
ATOM 660 C C . ASN A 1 87 ? -25.898 38.625 43.409 1.00 51.50 87 ASN A C 1
ATOM 662 O O . ASN A 1 87 ? -25.828 37.711 44.224 1.00 51.50 87 ASN A O 1
ATOM 666 N N . LYS A 1 88 ? -26.379 38.445 42.169 1.00 49.28 88 LYS A N 1
ATOM 667 C CA . LYS A 1 88 ? -26.959 37.173 41.679 1.00 49.28 88 LYS A CA 1
ATOM 668 C C . LYS A 1 88 ? -25.983 35.990 41.685 1.00 49.28 88 LYS A C 1
ATOM 670 O O . LYS A 1 88 ? -26.448 34.859 41.725 1.00 49.28 88 LYS A O 1
ATOM 675 N N . ASP A 1 89 ? -24.687 36.278 41.711 1.00 52.78 89 ASP A N 1
ATOM 676 C CA . ASP A 1 89 ? -23.605 35.311 41.825 1.00 52.78 89 ASP A CA 1
ATOM 677 C C . ASP A 1 89 ? -22.736 35.741 43.018 1.00 52.78 89 ASP A C 1
ATOM 679 O O . ASP A 1 89 ? -22.281 36.888 43.086 1.00 52.78 89 ASP A O 1
ATOM 683 N N . ILE A 1 90 ? -22.591 34.858 44.005 1.00 59.22 90 ILE A N 1
ATOM 684 C CA . ILE A 1 90 ? -21.813 35.092 45.225 1.00 59.22 90 ILE A CA 1
ATOM 685 C C . ILE A 1 90 ? -20.636 34.130 45.169 1.00 59.22 90 ILE A C 1
ATOM 687 O O . ILE A 1 90 ? -20.817 32.968 44.852 1.00 59.22 90 ILE A O 1
ATOM 691 N N . SER A 1 91 ? -19.430 34.588 45.477 1.00 58.72 91 SER A N 1
ATOM 692 C CA . SER A 1 91 ? -18.270 33.702 45.566 1.00 58.72 91 SER A CA 1
ATOM 693 C C . SER A 1 91 ? -17.459 34.094 46.792 1.00 58.72 91 SER A C 1
ATOM 695 O O . SER A 1 91 ? -17.235 35.279 47.046 1.00 58.72 91 SER A O 1
ATOM 697 N N . PHE A 1 92 ? -17.048 33.100 47.574 1.00 63.50 92 PHE A N 1
ATOM 698 C CA . PHE A 1 92 ? -16.123 33.280 48.688 1.00 63.50 92 PHE A CA 1
ATOM 699 C C . PHE A 1 92 ? -14.742 32.780 48.246 1.00 63.50 92 PHE A C 1
ATOM 701 O O . PHE A 1 92 ? -14.614 32.037 47.282 1.00 63.50 92 PHE A O 1
ATOM 708 N N . SER A 1 93 ? -13.667 33.236 48.878 1.00 59.50 93 SER A N 1
ATOM 709 C CA . SER A 1 93 ? -12.322 32.700 48.630 1.00 59.50 93 SER A CA 1
ATOM 710 C C . SER A 1 93 ? -11.496 32.890 49.892 1.00 59.50 93 SER A C 1
ATOM 712 O O . SER A 1 93 ? -11.419 34.000 50.423 1.00 59.50 93 SER A O 1
ATOM 714 N N . PHE A 1 94 ? -10.937 31.805 50.424 1.00 62.34 94 PHE A N 1
ATOM 715 C CA . PHE A 1 94 ? -10.188 31.822 51.677 1.00 62.34 94 PHE A CA 1
ATOM 716 C C . PHE A 1 94 ? -9.279 30.599 51.795 1.00 62.34 94 PHE A C 1
ATOM 718 O O . PHE A 1 94 ? -9.615 29.526 51.313 1.00 62.34 94 PHE A O 1
ATOM 725 N N . GLU A 1 95 ? -8.157 30.750 52.497 1.00 59.16 95 GLU A N 1
ATOM 726 C CA . GLU A 1 95 ? -7.244 29.645 52.795 1.00 59.16 95 GLU A CA 1
ATOM 727 C C . GLU A 1 95 ? -7.528 29.061 54.185 1.00 59.16 95 GLU A C 1
ATOM 729 O O . GLU A 1 95 ? -7.717 29.796 55.158 1.00 59.16 95 GLU A O 1
ATOM 734 N N . LEU A 1 96 ? -7.534 27.728 54.292 1.00 66.00 96 LEU A N 1
ATOM 735 C CA . LEU A 1 96 ? -7.650 27.024 55.569 1.00 66.00 96 LEU A CA 1
ATOM 736 C C . LEU A 1 96 ? -6.255 26.609 56.072 1.00 66.00 96 LEU A C 1
ATOM 738 O O . LEU A 1 96 ? -5.456 26.076 55.306 1.00 66.00 96 LEU A O 1
ATOM 742 N N . PRO A 1 97 ? -5.933 26.819 57.361 1.00 54.31 97 PRO A N 1
ATOM 743 C CA . PRO A 1 97 ? -4.551 26.773 57.845 1.00 54.31 97 PRO A CA 1
ATOM 744 C C . PRO A 1 97 ? -3.907 25.372 57.900 1.00 54.31 97 PRO A C 1
ATOM 746 O O . PRO A 1 97 ? -2.687 25.294 58.057 1.00 54.31 97 PRO A O 1
ATOM 749 N N . ARG A 1 98 ? -4.676 24.269 57.814 1.00 63.84 98 ARG A N 1
ATOM 750 C CA . ARG A 1 98 ? -4.193 22.867 57.763 1.00 63.84 98 ARG A CA 1
ATOM 751 C C . ARG A 1 98 ? -5.204 21.972 57.025 1.00 63.84 98 ARG A C 1
ATOM 753 O O . ARG A 1 98 ? -6.384 22.283 57.001 1.00 63.84 98 ARG A O 1
ATOM 760 N N . GLY A 1 99 ? -4.769 20.834 56.477 1.00 66.12 99 GLY A N 1
ATOM 761 C CA . GLY A 1 99 ? -5.703 19.797 56.006 1.00 66.12 99 GLY A CA 1
ATOM 762 C C . GLY A 1 99 ? -6.469 19.179 57.176 1.00 66.12 99 GLY A C 1
ATOM 763 O O . GLY A 1 99 ? -5.888 18.954 58.240 1.00 66.12 99 GLY A O 1
ATOM 764 N N . GLY A 1 100 ? -7.765 18.927 57.002 1.00 73.50 100 GLY A N 1
ATOM 765 C CA . GLY A 1 100 ? -8.653 18.499 58.081 1.00 73.50 100 GLY A CA 1
ATOM 766 C C . GLY A 1 100 ? -10.117 18.401 57.658 1.00 73.50 100 GLY A C 1
ATOM 767 O O . GLY A 1 100 ? -10.465 18.654 56.508 1.00 73.50 100 GLY A O 1
ATOM 768 N N . THR A 1 101 ? -10.982 18.002 58.593 1.00 78.38 101 THR A N 1
ATOM 769 C CA . THR A 1 101 ? -12.437 17.959 58.377 1.00 78.38 101 THR A CA 1
ATOM 770 C C . THR A 1 101 ? -13.076 19.250 58.870 1.00 78.38 101 THR A C 1
ATOM 772 O O . THR A 1 101 ? -12.884 19.623 60.026 1.00 78.38 101 THR A O 1
ATOM 775 N N . TYR A 1 102 ? -13.845 19.898 58.000 1.00 78.94 102 TYR A N 1
ATOM 776 C CA . TYR A 1 102 ? -14.488 21.185 58.235 1.00 78.94 102 TYR A CA 1
ATOM 777 C C . TYR A 1 102 ? -15.994 21.086 58.016 1.00 78.94 102 TYR A C 1
ATOM 779 O O . TYR A 1 102 ? -16.445 20.358 57.131 1.00 78.94 102 TYR A O 1
ATOM 787 N N . LYS A 1 103 ? -16.770 21.833 58.804 1.00 80.00 103 LYS A N 1
ATOM 788 C CA . LYS A 1 103 ? -18.216 22.000 58.628 1.00 80.00 103 LYS A CA 1
ATOM 789 C C . LYS A 1 103 ? -18.515 23.405 58.119 1.00 80.00 103 LYS A C 1
ATOM 791 O O . LYS A 1 103 ? -18.228 24.385 58.797 1.00 80.00 103 LYS A O 1
ATOM 796 N N . PHE A 1 104 ? -19.125 23.490 56.951 1.00 74.12 104 PHE A N 1
ATOM 797 C CA . PHE A 1 104 ? -19.528 24.717 56.280 1.00 74.12 104 PHE A CA 1
ATOM 798 C C . PHE A 1 104 ? -21.010 24.960 56.550 1.00 74.12 104 PHE A C 1
ATOM 800 O O . PHE A 1 104 ? -21.810 24.041 56.396 1.00 74.12 104 PHE A O 1
ATOM 807 N N . VAL A 1 105 ? -21.373 26.174 56.954 1.00 74.69 105 VAL A N 1
ATOM 808 C CA . VAL A 1 105 ? -22.748 26.604 57.232 1.00 74.69 105 VAL A CA 1
ATOM 809 C C . VAL A 1 105 ? -23.040 27.860 56.421 1.00 74.69 105 VAL A C 1
ATOM 811 O O . VAL A 1 105 ? -22.303 28.837 56.522 1.00 74.69 105 VAL A O 1
ATOM 814 N N . VAL A 1 106 ? -24.114 27.852 55.633 1.00 70.06 106 VAL A N 1
ATOM 815 C CA . VAL A 1 106 ? -24.531 28.978 54.785 1.00 70.06 106 VAL A CA 1
ATOM 816 C C . VAL A 1 106 ? -25.906 29.469 55.219 1.00 70.06 106 VAL A C 1
ATOM 818 O O . VAL A 1 106 ? -26.852 28.688 55.258 1.00 70.06 106 VAL A O 1
ATOM 821 N N . ASN A 1 107 ? -26.030 30.765 55.504 1.00 72.31 107 ASN A N 1
ATOM 822 C CA . ASN A 1 107 ? -27.271 31.411 55.927 1.00 72.31 107 ASN A CA 1
ATOM 823 C C . ASN A 1 107 ? -27.679 32.511 54.942 1.00 72.31 107 ASN A C 1
ATOM 825 O O . ASN A 1 107 ? -26.918 33.453 54.729 1.00 72.31 107 ASN A O 1
ATOM 829 N N . GLY A 1 108 ? -28.900 32.451 54.413 1.00 71.69 108 GLY A N 1
ATOM 830 C CA . GLY A 1 108 ? -29.524 33.577 53.715 1.00 71.69 108 GLY A CA 1
ATOM 831 C C . GLY A 1 108 ? -30.310 34.435 54.699 1.00 71.69 108 GLY A C 1
ATOM 832 O O . GLY A 1 108 ? -31.137 33.902 55.441 1.00 71.69 108 GLY A O 1
ATOM 833 N N . LYS A 1 109 ? -30.069 35.748 54.729 1.00 70.94 109 LYS A N 1
ATOM 834 C CA . LYS A 1 109 ? -30.695 36.680 55.680 1.00 70.94 109 LYS A CA 1
ATOM 835 C C . LYS A 1 109 ? -31.405 37.834 54.977 1.00 70.94 109 LYS A C 1
ATOM 837 O O . LYS A 1 109 ? -30.991 38.254 53.896 1.00 70.94 109 LYS A O 1
ATOM 842 N N . ARG A 1 110 ? -32.461 38.350 55.612 1.00 75.94 110 ARG A N 1
ATOM 843 C CA . ARG A 1 110 ? -33.132 39.608 55.235 1.00 75.94 110 ARG A CA 1
ATOM 844 C C . ARG A 1 110 ? -32.384 40.826 55.795 1.00 75.94 110 ARG A C 1
ATOM 846 O O . ARG A 1 110 ? -31.496 40.684 56.635 1.00 75.94 110 ARG A O 1
ATOM 853 N N . ASN A 1 111 ? -32.785 42.036 55.382 1.00 71.75 111 ASN A N 1
ATOM 854 C CA . ASN A 1 111 ? -32.154 43.298 55.816 1.00 71.75 111 ASN A CA 1
ATOM 855 C C . ASN A 1 111 ? -32.215 43.511 57.341 1.00 71.75 111 ASN A C 1
ATOM 857 O O . ASN A 1 111 ? -31.387 44.226 57.899 1.00 71.75 111 ASN A O 1
ATOM 861 N N . ASP A 1 112 ? -33.192 42.898 58.015 1.00 75.12 112 ASP A N 1
ATOM 862 C CA . ASP A 1 112 ? -33.359 42.914 59.473 1.00 75.12 112 ASP A CA 1
ATOM 863 C C . ASP A 1 112 ? -32.588 41.788 60.191 1.00 75.12 112 ASP A C 1
ATOM 865 O O . ASP A 1 112 ? -32.761 41.580 61.392 1.00 75.12 112 ASP A O 1
ATOM 869 N N . ASN A 1 113 ? -31.718 41.074 59.467 1.00 70.06 113 ASN A N 1
ATOM 870 C CA . ASN A 1 113 ? -30.930 39.929 59.921 1.00 70.06 113 ASN A CA 1
ATOM 871 C C . ASN A 1 113 ? -31.736 38.654 60.247 1.00 70.06 113 ASN A C 1
ATOM 873 O O . ASN A 1 113 ? -31.150 37.686 60.744 1.00 70.06 113 ASN A O 1
ATOM 877 N N . SER A 1 114 ? -33.044 38.611 59.958 1.00 71.88 114 SER A N 1
ATOM 878 C CA . SER A 1 114 ? -33.841 37.386 60.098 1.00 71.88 114 SER A CA 1
ATOM 879 C C . SER A 1 114 ? -33.436 36.327 59.067 1.00 71.88 114 SER A C 1
ATOM 881 O O . SER A 1 114 ? -33.082 36.643 57.929 1.00 71.88 114 SER A O 1
ATOM 883 N N . LEU A 1 115 ? -33.453 35.057 59.485 1.00 64.88 115 LEU A N 1
ATOM 884 C CA . LEU A 1 115 ? -33.063 33.929 58.642 1.00 64.88 115 LEU A CA 1
ATOM 885 C C . LEU A 1 115 ? -34.149 33.643 57.598 1.00 64.88 115 LEU A C 1
ATOM 887 O O . LEU A 1 115 ? -35.310 33.434 57.948 1.00 64.88 115 LEU A O 1
ATOM 891 N N . VAL A 1 116 ? -33.748 33.582 56.333 1.00 61.25 116 VAL A N 1
ATOM 892 C CA . VAL A 1 116 ? -34.582 33.116 55.218 1.00 61.25 116 VAL A CA 1
ATOM 893 C C . VAL A 1 116 ? -34.334 31.629 54.966 1.00 61.25 116 VAL A C 1
ATOM 895 O O . VAL A 1 116 ? -35.286 30.876 54.781 1.00 61.25 116 VAL A O 1
ATOM 898 N N . PHE A 1 117 ? -33.070 31.190 55.012 1.00 60.88 117 PHE A N 1
ATOM 899 C CA . PHE A 1 117 ? -32.677 29.778 54.929 1.00 60.88 117 PHE A CA 1
ATOM 900 C C . PHE A 1 117 ? -31.329 29.515 55.622 1.00 60.88 117 PHE A C 1
ATOM 902 O O . PHE A 1 117 ? -30.540 30.442 55.820 1.00 60.88 117 PHE A O 1
ATOM 909 N N . THR A 1 118 ? -31.056 28.249 55.956 1.00 63.50 118 THR A N 1
ATOM 910 C CA . THR A 1 118 ? -29.751 27.755 56.429 1.00 63.50 118 THR A CA 1
ATOM 911 C C . THR A 1 118 ? -29.447 26.385 55.830 1.00 63.50 118 THR A C 1
ATOM 913 O O . THR A 1 118 ? -30.369 25.601 55.612 1.00 63.50 118 THR A O 1
ATOM 916 N N . GLY A 1 119 ? -28.177 26.099 55.557 1.00 61.59 119 GLY A N 1
ATOM 917 C CA . GLY A 1 119 ? -27.702 24.783 55.134 1.00 61.59 119 GLY A CA 1
ATOM 918 C C . GLY A 1 119 ? -26.324 24.487 55.714 1.00 61.59 119 GLY A C 1
ATOM 919 O O . GLY A 1 119 ? -25.521 25.405 55.878 1.00 61.59 119 GLY A O 1
ATOM 920 N N . GLU A 1 120 ? -26.042 23.220 56.026 1.00 67.62 120 GLU A N 1
ATOM 921 C CA . GLU A 1 120 ? -24.749 22.789 56.565 1.00 67.62 120 GLU A CA 1
ATOM 922 C C . GLU A 1 120 ? -24.190 21.536 55.874 1.00 67.62 120 GLU A C 1
ATOM 924 O O . GLU A 1 120 ? -24.937 20.646 55.463 1.00 67.62 120 GLU A O 1
ATOM 929 N N . LYS A 1 121 ? -22.859 21.450 55.756 1.00 64.31 121 LYS A N 1
ATOM 930 C CA . LYS A 1 121 ? -22.155 20.296 55.178 1.00 64.31 121 LYS A CA 1
ATOM 931 C C . LYS A 1 121 ? -20.776 20.107 55.794 1.00 64.31 121 LYS A C 1
ATOM 933 O O . LYS A 1 121 ? -20.037 21.067 55.972 1.00 64.31 121 LYS A O 1
ATOM 938 N N . THR A 1 122 ? -20.396 18.857 56.036 1.00 70.94 122 THR A N 1
ATOM 939 C CA . THR A 1 122 ? -19.051 18.486 56.497 1.00 70.94 122 THR A CA 1
ATOM 940 C C . THR A 1 122 ? -18.224 17.904 55.348 1.00 70.94 122 THR A C 1
ATOM 942 O O . THR A 1 122 ? -18.721 17.030 54.636 1.00 70.94 122 THR A O 1
ATOM 945 N N . GLN A 1 123 ? -16.977 18.357 55.185 1.00 69.19 123 GLN A N 1
ATOM 946 C CA . GLN A 1 123 ? -16.038 17.917 54.143 1.00 69.19 123 GLN A CA 1
ATOM 947 C C . GLN A 1 123 ? -14.614 17.770 54.704 1.00 69.19 123 GLN A C 1
ATOM 949 O O . GLN A 1 123 ? -14.173 18.584 55.515 1.00 69.19 123 GLN A O 1
ATOM 954 N N . THR A 1 124 ? -13.880 16.749 54.254 1.00 73.44 124 THR A N 1
ATOM 955 C CA . THR A 1 124 ? -12.467 16.522 54.607 1.00 73.44 124 THR A CA 1
ATOM 956 C C . THR A 1 124 ? -11.555 16.986 53.469 1.00 73.44 124 THR A C 1
ATOM 958 O O . THR A 1 124 ? -11.764 16.587 52.326 1.00 73.44 124 THR A O 1
ATOM 961 N N . LEU A 1 125 ? -10.557 17.820 53.782 1.00 69.19 125 LEU A N 1
ATOM 962 C CA . LEU A 1 125 ? -9.606 18.422 52.835 1.00 69.19 125 LEU A CA 1
ATOM 963 C C . LEU A 1 125 ? -8.168 17.940 53.101 1.00 69.19 125 LEU A C 1
ATOM 965 O O . LEU A 1 125 ? -7.789 17.732 54.258 1.00 69.19 125 LEU A O 1
ATOM 969 N N . GLN A 1 126 ? -7.358 17.776 52.047 1.00 60.97 126 GLN A N 1
ATOM 970 C CA . GLN A 1 126 ? -5.977 17.268 52.141 1.00 60.97 126 GLN A CA 1
ATOM 971 C C . GLN A 1 126 ? -4.989 18.341 52.660 1.00 60.97 126 GLN A C 1
ATOM 973 O O . GLN A 1 126 ? -5.196 19.532 52.413 1.00 60.97 126 GLN A O 1
ATOM 978 N N . PRO A 1 127 ? -3.907 17.977 53.383 1.00 55.97 127 PRO A N 1
ATOM 979 C CA . PRO A 1 127 ? -2.947 18.947 53.926 1.00 55.97 127 PRO A CA 1
ATOM 980 C C . PRO A 1 127 ? -2.019 19.566 52.869 1.00 55.97 127 PRO A C 1
ATOM 982 O O . PRO A 1 127 ? -1.500 18.856 52.017 1.00 55.97 127 PRO A O 1
ATOM 985 N N . GLY A 1 128 ? -1.707 20.863 53.005 1.00 55.16 128 GLY A N 1
ATOM 986 C CA . GLY A 1 128 ? -0.619 21.525 52.264 1.00 55.16 128 GLY A CA 1
ATOM 987 C C . GLY A 1 128 ? -0.994 22.169 50.924 1.00 55.16 128 GLY A C 1
ATOM 988 O O . GLY A 1 128 ? -0.096 22.621 50.220 1.00 55.16 128 GLY A O 1
ATOM 989 N N . GLN A 1 129 ? -2.284 22.242 50.587 1.00 54.25 129 GLN A N 1
ATOM 990 C CA . GLN A 1 129 ? -2.804 22.963 49.421 1.00 54.25 129 GLN A CA 1
ATOM 991 C C . GLN A 1 129 ? -3.671 24.150 49.860 1.00 54.25 129 GLN A C 1
ATOM 993 O O . GLN A 1 129 ? -4.424 24.047 50.830 1.00 54.25 129 GLN A O 1
ATOM 998 N N . SER A 1 130 ? -3.560 25.269 49.142 1.00 52.88 130 SER A N 1
ATOM 999 C CA . SER A 1 130 ? -4.521 26.372 49.218 1.00 52.88 130 SER A CA 1
ATOM 1000 C C . SER A 1 130 ? -5.734 26.017 48.359 1.00 52.88 130 SER A C 1
ATOM 1002 O O . SER A 1 130 ? -5.565 25.706 47.184 1.00 52.88 130 SER A O 1
ATOM 1004 N N . TYR A 1 131 ? -6.938 26.059 48.933 1.00 54.31 131 TYR A N 1
ATOM 1005 C CA . TYR A 1 131 ? -8.183 25.748 48.227 1.00 54.31 131 TYR A CA 1
ATOM 1006 C C . TYR A 1 131 ? -8.961 27.032 47.960 1.00 54.31 131 TYR A C 1
ATOM 1008 O O . TYR A 1 131 ? -9.264 27.776 48.891 1.00 54.31 131 TYR A O 1
ATOM 1016 N N . THR A 1 132 ? -9.316 27.285 46.703 1.00 52.03 132 THR A N 1
ATOM 1017 C CA . THR A 1 132 ? -10.256 28.360 46.360 1.00 52.03 132 THR A CA 1
ATOM 1018 C C . THR A 1 132 ? -11.660 27.773 46.370 1.00 52.03 132 THR A C 1
ATOM 1020 O O . THR A 1 132 ? -11.932 26.876 45.586 1.00 52.03 132 THR A O 1
ATOM 1023 N N . ILE A 1 133 ? -12.532 28.247 47.268 1.00 55.19 133 ILE A N 1
ATOM 1024 C CA . ILE A 1 133 ? -13.885 27.698 47.442 1.00 55.19 133 ILE A CA 1
ATOM 1025 C C . ILE A 1 133 ? -14.923 28.676 46.897 1.00 55.19 133 ILE A C 1
ATOM 1027 O O . ILE A 1 133 ? -15.409 29.531 47.637 1.00 55.19 133 ILE A O 1
ATOM 1031 N N . SER A 1 134 ? -15.303 28.532 45.630 1.00 53.00 134 SER A N 1
ATOM 1032 C CA . SER A 1 134 ? -16.351 29.364 45.021 1.00 53.00 134 SER A CA 1
ATOM 1033 C C . SER A 1 134 ? -17.733 28.805 45.354 1.00 53.00 134 SER A C 1
ATOM 1035 O O . SER A 1 134 ? -17.977 27.621 45.135 1.00 53.00 134 SER A O 1
ATOM 1037 N N . ILE A 1 135 ? -18.638 29.636 45.892 1.00 53.09 135 ILE A N 1
ATOM 1038 C CA . ILE A 1 135 ? -19.988 29.201 46.284 1.00 53.09 135 ILE A CA 1
ATOM 1039 C C . ILE A 1 135 ? -21.072 29.805 45.387 1.00 53.09 135 ILE A C 1
ATOM 1041 O O . ILE A 1 135 ? -21.773 30.720 45.809 1.00 53.09 135 ILE A O 1
ATOM 1045 N N . ASP A 1 136 ? -21.243 29.297 44.169 1.00 51.97 136 ASP A N 1
ATOM 1046 C CA . ASP A 1 136 ? -22.232 29.857 43.243 1.00 51.97 136 ASP A CA 1
ATOM 1047 C C . ASP A 1 136 ? -23.656 29.437 43.606 1.00 51.97 136 ASP A C 1
ATOM 1049 O O . ASP A 1 136 ? -23.941 28.262 43.828 1.00 51.97 136 ASP A O 1
ATOM 1053 N N . THR A 1 137 ? -24.599 30.377 43.596 1.00 50.44 137 THR A N 1
ATOM 1054 C CA . THR A 1 137 ? -26.012 30.067 43.833 1.00 50.44 137 THR A CA 1
ATOM 1055 C C . THR A 1 137 ? -26.832 30.248 42.558 1.00 50.44 137 THR A C 1
ATOM 1057 O O . THR A 1 137 ? -26.986 31.380 42.107 1.00 50.44 137 THR A O 1
ATOM 1060 N N . LYS A 1 138 ? -27.392 29.179 41.967 1.00 48.38 138 LYS A N 1
ATOM 1061 C CA . LYS A 1 138 ? -28.248 29.284 40.759 1.00 48.38 138 LYS A CA 1
ATOM 1062 C C . LYS A 1 138 ? -29.621 28.670 40.970 1.00 48.38 138 LYS A C 1
ATOM 1064 O O . LYS A 1 138 ? -29.771 27.631 41.605 1.00 48.38 138 LYS A O 1
ATOM 1069 N N . PHE A 1 139 ? -30.629 29.300 40.374 1.00 43.66 139 PHE A N 1
ATOM 1070 C CA . PHE A 1 139 ? -31.992 28.784 40.385 1.00 43.66 139 PHE A CA 1
ATOM 1071 C C . PHE A 1 139 ? -32.233 27.865 39.188 1.00 43.66 139 PHE A C 1
ATOM 1073 O O . PHE A 1 139 ? -32.210 28.317 38.042 1.00 43.66 139 PHE A O 1
ATOM 1080 N N . VAL A 1 140 ? -32.503 26.587 39.449 1.00 44.09 140 VAL A N 1
ATOM 1081 C CA . VAL A 1 140 ? -32.798 25.589 38.410 1.00 44.09 140 VAL A CA 1
ATOM 1082 C C . VAL A 1 140 ? -34.134 24.935 38.742 1.00 44.09 140 VAL A C 1
ATOM 1084 O O . VAL A 1 140 ? -34.328 24.419 39.836 1.00 44.09 140 VAL A O 1
ATOM 1087 N N . ASN A 1 141 ? -35.094 25.003 37.817 1.00 36.72 141 ASN A N 1
ATOM 1088 C CA . ASN A 1 141 ? -36.405 24.345 37.926 1.00 36.72 141 ASN A CA 1
ATOM 1089 C C . ASN A 1 141 ? -37.223 24.646 39.203 1.00 36.72 141 ASN A C 1
ATOM 1091 O O . ASN A 1 141 ? -38.086 23.859 39.575 1.00 36.72 141 ASN A O 1
ATOM 1095 N N . GLY A 1 142 ? -37.017 25.807 39.837 1.00 38.62 142 GLY A N 1
ATOM 1096 C CA . GLY A 1 142 ? -37.728 26.187 41.065 1.00 38.62 142 GLY A CA 1
ATOM 1097 C C . GLY A 1 142 ? -37.003 25.815 42.363 1.00 38.62 142 GLY A C 1
ATOM 1098 O O . GLY A 1 142 ? -37.633 25.825 43.414 1.00 38.62 142 GLY A O 1
ATOM 1099 N N . TYR A 1 143 ? -35.701 25.526 42.300 1.00 39.31 143 TYR A N 1
ATOM 1100 C CA . TYR A 1 143 ? -34.853 25.170 43.440 1.00 39.31 143 TYR A CA 1
ATOM 1101 C C . TYR A 1 143 ? -33.592 26.052 43.473 1.00 39.31 143 TYR A C 1
ATOM 1103 O O . TYR A 1 143 ? -33.047 26.367 42.413 1.00 39.31 143 TYR A O 1
ATOM 1111 N N . LEU A 1 144 ? -33.127 26.442 44.671 1.00 43.09 144 LEU A N 1
ATOM 1112 C CA . LEU A 1 144 ? -31.862 27.162 44.874 1.00 43.09 144 LEU A CA 1
ATOM 1113 C C . LEU A 1 144 ? -30.718 26.148 44.998 1.00 43.09 144 LEU A C 1
ATOM 1115 O O . LEU A 1 144 ? -30.576 25.502 46.035 1.00 43.09 144 LEU A O 1
ATOM 1119 N N . ALA A 1 145 ? -29.906 26.011 43.955 1.00 47.62 145 ALA A N 1
ATOM 1120 C CA . ALA A 1 145 ? -28.692 25.206 43.994 1.00 47.62 145 ALA A CA 1
ATOM 1121 C C . ALA A 1 145 ? -27.532 26.055 44.523 1.00 47.62 145 ALA A C 1
ATOM 1123 O O . ALA A 1 145 ? -27.349 27.178 44.059 1.00 47.62 145 ALA A O 1
ATOM 1124 N N . VAL A 1 146 ? -26.765 25.516 45.471 1.00 48.50 146 VAL A N 1
ATOM 1125 C CA . VAL A 1 146 ? -25.533 26.111 46.004 1.00 48.50 146 VAL A CA 1
ATOM 1126 C C . VAL A 1 146 ? -24.383 25.199 45.596 1.00 48.50 146 VAL A C 1
ATOM 1128 O O . VAL A 1 146 ? -24.269 24.088 46.110 1.00 48.50 146 VAL A O 1
ATOM 1131 N N . PHE A 1 147 ? -23.577 25.647 44.648 1.00 51.00 147 PHE A N 1
ATOM 1132 C CA . PHE A 1 147 ? -22.380 24.956 44.191 1.00 51.00 147 PHE A CA 1
ATOM 1133 C C . PHE A 1 147 ? -21.233 25.301 45.122 1.00 51.00 147 PHE A C 1
ATOM 1135 O O . PHE A 1 147 ? -21.189 26.407 45.632 1.00 51.00 147 PHE A O 1
ATOM 1142 N N . VAL A 1 148 ? -20.334 24.359 45.369 1.00 51.06 148 VAL A N 1
ATOM 1143 C CA . VAL A 1 148 ? -19.091 24.599 46.101 1.00 51.06 148 VAL A CA 1
ATOM 1144 C C . VAL A 1 148 ? -18.002 24.017 45.220 1.00 51.06 148 VAL A C 1
ATOM 1146 O O . VAL A 1 148 ? -17.926 22.796 45.095 1.00 51.06 148 VAL A O 1
ATOM 1149 N N . ASP A 1 149 ? -17.261 24.887 44.546 1.00 53.06 149 ASP A N 1
ATOM 1150 C CA . ASP A 1 149 ? -16.213 24.497 43.607 1.00 53.06 149 ASP A CA 1
ATOM 1151 C C . ASP A 1 149 ? -14.894 24.294 44.357 1.00 53.06 149 ASP A C 1
ATOM 1153 O O . ASP A 1 149 ? -14.486 25.148 45.149 1.00 53.06 149 ASP A O 1
ATOM 1157 N N . LEU A 1 150 ? -14.271 23.142 44.138 1.00 51.19 150 LEU A N 1
ATOM 1158 C CA . LEU A 1 150 ? -12.970 22.739 44.662 1.00 51.19 150 LEU A CA 1
ATOM 1159 C C . LEU A 1 150 ? -12.240 22.081 43.487 1.00 51.19 150 LEU A C 1
ATOM 1161 O O . LEU A 1 150 ? -12.512 20.924 43.180 1.00 51.19 150 LEU A O 1
ATOM 1165 N N . ASP A 1 151 ? -11.356 22.828 42.823 1.00 47.31 151 ASP A N 1
ATOM 1166 C CA . ASP A 1 151 ? -10.561 22.361 41.675 1.00 47.31 151 ASP A CA 1
ATOM 1167 C C . ASP A 1 151 ? -11.388 21.631 40.582 1.00 47.31 151 ASP A C 1
ATOM 1169 O O . ASP A 1 151 ? -11.020 20.542 40.142 1.00 47.31 151 ASP A O 1
ATOM 1173 N N . ASP A 1 152 ? -12.505 22.230 40.139 1.00 41.72 152 ASP A N 1
ATOM 1174 C CA . ASP A 1 152 ? -13.387 21.749 39.057 1.00 41.72 152 ASP A CA 1
ATOM 1175 C C . ASP A 1 152 ? -14.160 20.430 39.344 1.00 41.72 152 ASP A C 1
ATOM 1177 O O . ASP A 1 152 ? -14.742 19.834 38.428 1.00 41.72 152 ASP A O 1
ATOM 1181 N N . GLU A 1 153 ? -14.264 19.979 40.606 1.00 38.00 153 GLU A N 1
ATOM 1182 C CA . GLU A 1 153 ? -15.214 18.926 41.018 1.00 38.00 153 GLU A CA 1
ATOM 1183 C C . GLU A 1 153 ? -16.503 19.493 41.654 1.00 38.00 153 GLU A C 1
ATOM 1185 O O . GLU A 1 153 ? -16.513 20.097 42.728 1.00 38.00 153 GLU A O 1
ATOM 1190 N N . LEU A 1 154 ? -17.647 19.224 41.012 1.00 41.69 154 LEU A N 1
ATOM 1191 C CA . LEU A 1 154 ? -18.986 19.599 41.483 1.00 41.69 154 LEU A CA 1
ATOM 1192 C C . LEU A 1 154 ? -19.404 18.763 42.708 1.00 41.69 154 LEU A C 1
ATOM 1194 O O . LEU A 1 154 ? -19.865 17.630 42.560 1.00 41.69 154 LEU A O 1
ATOM 1198 N N . LEU A 1 155 ? -19.306 19.316 43.920 1.00 42.25 155 LEU A N 1
ATOM 1199 C CA . LEU A 1 155 ? -19.475 18.497 45.128 1.00 42.25 155 LEU A CA 1
ATOM 1200 C C . LEU A 1 155 ? -20.923 18.280 45.627 1.00 42.25 155 LEU A C 1
ATOM 1202 O O . LEU A 1 155 ? -21.158 17.222 46.210 1.00 42.25 155 LEU A O 1
ATOM 1206 N N . VAL A 1 156 ? -21.917 19.175 45.432 1.00 43.38 156 VAL A N 1
ATOM 1207 C CA . VAL A 1 156 ? -23.313 18.961 45.930 1.00 43.38 156 VAL A CA 1
ATOM 1208 C C . VAL A 1 156 ? -24.401 19.781 45.181 1.00 43.38 156 VAL A C 1
ATOM 1210 O O . VAL A 1 156 ? -24.170 20.929 44.817 1.00 43.38 156 VAL A O 1
ATOM 1213 N N . MET A 1 157 ? -25.620 19.218 45.037 1.00 39.66 157 MET A N 1
ATOM 1214 C CA . MET A 1 157 ? -26.910 19.919 44.804 1.00 39.66 157 MET A CA 1
ATOM 1215 C C . MET A 1 157 ? -27.795 19.843 46.066 1.00 39.66 157 MET A C 1
ATOM 1217 O O . MET A 1 157 ? -27.848 18.787 46.694 1.00 39.66 157 MET A O 1
ATOM 1221 N N . TYR A 1 158 ? -28.549 20.899 46.400 1.00 43.84 158 TYR A N 1
ATOM 1222 C CA . TYR A 1 158 ? -29.578 20.857 47.455 1.00 43.84 158 TYR A CA 1
ATOM 1223 C C . TYR A 1 158 ? -30.998 20.802 46.862 1.00 43.84 158 TYR A C 1
ATOM 1225 O O . TYR A 1 158 ? -31.306 21.539 45.926 1.00 43.84 158 TYR A O 1
ATOM 1233 N N . ASP A 1 159 ? -31.864 19.955 47.435 1.00 39.28 159 ASP A N 1
ATOM 1234 C CA . ASP A 1 159 ? -33.310 19.900 47.166 1.00 39.28 159 ASP A CA 1
ATOM 1235 C C . ASP A 1 159 ? -34.067 20.710 48.238 1.00 39.28 159 ASP A C 1
ATOM 1237 O O . ASP A 1 159 ? -33.868 20.549 49.440 1.00 39.28 159 ASP A O 1
ATOM 1241 N N . VAL A 1 160 ? -34.958 21.590 47.793 1.00 40.16 160 VAL A N 1
ATOM 1242 C CA . VAL A 1 160 ? -35.745 22.538 48.598 1.00 40.16 160 VAL A CA 1
ATOM 1243 C C . VAL A 1 160 ? -37.051 21.896 49.110 1.00 40.16 160 VAL A C 1
ATOM 1245 O O . VAL A 1 160 ? -37.960 22.576 49.587 1.00 40.16 160 VAL A O 1
ATOM 1248 N N . GLN A 1 161 ? -37.192 20.569 49.053 1.00 36.47 161 GLN A N 1
ATOM 1249 C CA . GLN A 1 161 ? -38.369 19.887 49.604 1.00 36.47 161 GLN A CA 1
ATOM 1250 C C . GLN A 1 161 ? -38.534 20.030 51.129 1.00 36.47 161 GLN A C 1
ATOM 1252 O O . GLN A 1 161 ? -39.668 19.964 51.607 1.00 36.47 161 GLN A O 1
ATOM 1257 N N . GLU A 1 162 ? -37.481 20.340 51.893 1.00 37.19 162 GLU A N 1
ATOM 1258 C CA . GLU A 1 162 ? -37.603 20.618 53.337 1.00 37.19 162 GLU A CA 1
ATOM 1259 C C . GLU A 1 162 ? -38.275 21.974 53.657 1.00 37.19 162 GLU A C 1
ATOM 1261 O O . GLU A 1 162 ? -38.779 22.167 54.765 1.00 37.19 162 GLU A O 1
ATOM 1266 N N . LEU A 1 163 ? -38.409 22.890 52.685 1.00 36.59 163 LEU A N 1
ATOM 1267 C CA . LEU A 1 163 ? -39.077 24.189 52.885 1.00 36.59 163 LEU A CA 1
ATOM 1268 C C . LEU A 1 163 ? -40.614 24.096 52.923 1.00 36.59 163 LEU A C 1
ATOM 1270 O O . LEU A 1 163 ? -41.267 24.971 53.497 1.00 36.59 163 LEU A O 1
ATOM 1274 N N . ARG A 1 164 ? -41.224 23.019 52.399 1.00 37.28 164 ARG A N 1
ATOM 1275 C CA . ARG A 1 164 ? -42.690 22.823 52.473 1.00 37.28 164 ARG A CA 1
ATOM 1276 C C . ARG A 1 164 ? -43.206 22.701 53.908 1.00 37.28 164 ARG A C 1
ATOM 1278 O O . ARG A 1 164 ? -44.357 23.045 54.162 1.00 37.28 164 ARG A O 1
ATOM 1285 N N . ALA A 1 165 ? -42.375 22.244 54.845 1.00 35.00 165 ALA A N 1
ATOM 1286 C CA . ALA A 1 165 ? -42.769 22.047 56.238 1.00 35.00 165 ALA A CA 1
ATOM 1287 C C . ALA A 1 165 ? -42.845 23.353 57.060 1.00 35.00 165 ALA A C 1
ATOM 1289 O O . ALA A 1 165 ? -43.360 23.336 58.178 1.00 35.00 165 ALA A O 1
ATOM 1290 N N . LEU A 1 166 ? -42.363 24.484 56.527 1.00 37.22 166 LEU A N 1
ATOM 1291 C CA . LEU A 1 166 ? -42.199 25.736 57.280 1.00 37.22 166 LEU A CA 1
ATOM 1292 C C . LEU A 1 166 ? -42.940 26.944 56.687 1.00 37.22 166 LEU A C 1
ATOM 1294 O O . LEU A 1 166 ? -42.778 28.052 57.196 1.00 37.22 166 LEU A O 1
ATOM 1298 N N . LEU A 1 167 ? -43.776 26.753 55.661 1.00 41.34 167 LEU A N 1
ATOM 1299 C CA . LEU A 1 167 ? -44.548 27.837 55.048 1.00 41.34 167 LEU A CA 1
ATOM 1300 C C . LEU A 1 167 ? -45.550 28.414 56.048 1.00 41.34 167 LEU A C 1
ATOM 1302 O O . LEU A 1 167 ? -46.625 27.860 56.273 1.00 41.34 167 LEU A O 1
ATOM 1306 N N . LYS A 1 168 ? -45.164 29.535 56.647 1.00 43.31 168 LYS A N 1
ATOM 1307 C CA . LYS A 1 168 ? -45.987 30.368 57.506 1.00 43.31 168 LYS A CA 1
ATOM 1308 C C . LYS A 1 168 ? -46.211 31.697 56.803 1.00 43.31 168 LYS A C 1
ATOM 1310 O O . LYS A 1 168 ? -45.268 32.255 56.249 1.00 43.31 168 LYS A O 1
ATOM 1315 N N . ASP A 1 169 ? -47.439 32.197 56.809 1.00 44.34 169 ASP A N 1
ATOM 1316 C CA . ASP A 1 169 ? -47.704 33.561 56.351 1.00 44.34 169 ASP A CA 1
ATOM 1317 C C . ASP A 1 169 ? -46.950 34.601 57.209 1.00 44.34 169 ASP A C 1
ATOM 1319 O O . ASP A 1 169 ? -46.314 34.273 58.217 1.00 44.34 169 ASP A O 1
ATOM 1323 N N . SER A 1 170 ? -47.044 35.883 56.846 1.00 36.69 170 SER A N 1
ATOM 1324 C CA . SER A 1 170 ? -46.431 37.005 57.580 1.00 36.69 170 SER A CA 1
ATOM 1325 C C . SER A 1 170 ? -46.890 37.139 59.044 1.00 36.69 170 SER A C 1
ATOM 1327 O O . SER A 1 170 ? -46.440 38.037 59.753 1.00 36.69 170 SER A O 1
ATOM 1329 N N . SER A 1 171 ? -47.799 36.279 59.507 1.00 38.56 171 SER A N 1
ATOM 1330 C CA . SER A 1 171 ? -48.308 36.198 60.876 1.00 38.56 171 SER A CA 1
ATOM 1331 C C . SER A 1 171 ? -48.028 34.847 61.555 1.00 38.56 171 SER A C 1
ATOM 1333 O O . SER A 1 171 ? -48.374 34.684 62.724 1.00 38.56 171 SER A O 1
ATOM 1335 N N . GLY A 1 172 ? -47.359 33.899 60.888 1.00 42.03 172 GLY A N 1
ATOM 1336 C CA . GLY A 1 172 ? -46.895 32.651 61.493 1.00 42.03 172 GLY A CA 1
ATOM 1337 C C . GLY A 1 172 ? -47.756 31.400 61.245 1.00 42.03 172 GLY A C 1
ATOM 1338 O O . GLY A 1 172 ? -47.495 30.386 61.904 1.00 42.03 172 GLY A O 1
ATOM 1339 N N . ASN A 1 173 ? -48.741 31.419 60.335 1.00 41.03 173 ASN A N 1
ATOM 1340 C CA . ASN A 1 173 ? -49.701 30.310 60.151 1.00 41.03 173 ASN A CA 1
ATOM 1341 C C . ASN A 1 173 ? -49.482 29.473 58.879 1.00 41.03 173 ASN A C 1
ATOM 1343 O O . ASN A 1 173 ? -49.193 30.015 57.817 1.00 41.03 173 ASN A O 1
ATOM 1347 N N . VAL A 1 174 ? -49.691 28.151 58.981 1.00 45.03 174 VAL A N 1
ATOM 1348 C CA . VAL A 1 174 ? -49.523 27.183 57.877 1.00 45.03 174 VAL A CA 1
ATOM 1349 C C . VAL A 1 174 ? -50.721 27.209 56.921 1.00 45.03 174 VAL A C 1
ATOM 1351 O O . VAL A 1 174 ? -51.856 26.985 57.341 1.00 45.03 174 VAL A O 1
ATOM 1354 N N . ILE A 1 175 ? -50.470 27.450 55.632 1.00 42.03 175 ILE A N 1
ATOM 1355 C CA . ILE A 1 175 ? -51.496 27.587 54.582 1.00 42.03 175 ILE A CA 1
ATOM 1356 C C . ILE A 1 175 ? -52.023 26.195 54.161 1.00 42.03 175 ILE A C 1
ATOM 1358 O O . ILE A 1 175 ? -51.226 25.311 53.851 1.00 42.03 175 ILE A O 1
ATOM 1362 N N . LYS A 1 176 ? -53.353 25.986 54.136 1.00 35.72 176 LYS A N 1
ATOM 1363 C CA . LYS A 1 176 ? -54.016 24.747 53.658 1.00 35.72 176 LYS A CA 1
ATOM 1364 C C . LYS A 1 176 ? -54.858 24.984 52.394 1.00 35.72 176 LYS A C 1
ATOM 1366 O O . LYS A 1 176 ? -55.392 26.067 52.189 1.00 35.72 176 LYS A O 1
ATOM 1371 N N . ASP A 1 177 ? -54.938 23.938 51.574 1.00 39.97 177 ASP A N 1
ATOM 1372 C CA . ASP A 1 177 ? -55.247 23.920 50.138 1.00 39.97 177 ASP A CA 1
ATOM 1373 C C . ASP A 1 177 ? -56.658 23.345 49.871 1.00 39.97 177 ASP A C 1
ATOM 1375 O O . ASP A 1 177 ? -56.873 22.152 50.078 1.00 39.97 177 ASP A O 1
ATOM 1379 N N . GLU A 1 178 ? -57.643 24.165 49.468 1.00 28.86 178 GLU A N 1
ATOM 1380 C CA . GLU A 1 178 ? -59.045 23.708 49.296 1.00 28.86 178 GLU A CA 1
ATOM 1381 C C . GLU A 1 178 ? -59.729 24.062 47.953 1.00 28.86 178 GLU A C 1
ATOM 1383 O O . GLU A 1 178 ? -60.909 23.768 47.799 1.00 28.86 178 GLU A O 1
ATOM 1388 N N . ASN A 1 179 ? -59.059 24.611 46.925 1.00 28.92 179 ASN A N 1
ATOM 1389 C CA . ASN A 1 179 ? -59.767 25.053 45.697 1.00 28.92 179 ASN A CA 1
ATOM 1390 C C . ASN A 1 179 ? -59.077 24.720 44.354 1.00 28.92 179 ASN A C 1
ATOM 1392 O O . ASN A 1 179 ? -58.728 25.627 43.602 1.00 28.92 179 ASN A O 1
ATOM 1396 N N . PHE A 1 180 ? -58.964 23.440 43.972 1.00 29.48 180 PHE A N 1
ATOM 1397 C CA . PHE A 1 180 ? -58.523 23.059 42.613 1.00 29.48 180 PHE A CA 1
ATOM 1398 C C . PHE A 1 180 ? -59.472 22.063 41.914 1.00 29.48 180 PHE A C 1
ATOM 1400 O O . PHE A 1 180 ? -59.680 20.949 42.388 1.00 29.48 180 PHE A O 1
ATOM 1407 N N . GLN A 1 181 ? -60.014 22.438 40.743 1.00 26.66 181 GLN A N 1
ATOM 1408 C CA . GLN A 1 181 ? -60.710 21.539 39.799 1.00 26.66 181 GLN A CA 1
ATOM 1409 C C . GLN A 1 181 ? -59.859 21.285 38.537 1.00 26.66 181 GLN A C 1
ATOM 1411 O O . GLN A 1 181 ? -59.218 22.198 38.023 1.00 26.66 181 GLN A O 1
ATOM 1416 N N . ILE A 1 182 ? -59.882 20.047 38.019 1.00 28.08 182 ILE A N 1
ATOM 1417 C CA . ILE A 1 182 ? -59.039 19.549 36.909 1.00 28.08 182 ILE A CA 1
ATOM 1418 C C . ILE A 1 182 ? -59.898 19.208 35.675 1.00 28.08 182 ILE A C 1
ATOM 1420 O O . ILE A 1 182 ? -60.941 18.570 35.814 1.00 28.08 182 ILE A O 1
ATOM 1424 N N . THR A 1 183 ? -59.432 19.553 34.463 1.00 27.30 183 THR A N 1
ATOM 1425 C CA . THR A 1 183 ? -60.042 19.143 33.172 1.00 27.30 183 THR A CA 1
ATOM 1426 C C . THR A 1 183 ? -59.029 18.342 32.319 1.00 27.30 183 THR A C 1
ATOM 1428 O O . THR A 1 183 ? -57.848 18.687 32.351 1.00 27.30 183 THR A O 1
ATOM 1431 N N . PRO A 1 184 ? -59.410 17.281 31.565 1.00 25.94 184 PRO A N 1
ATOM 1432 C CA . PRO A 1 184 ? -58.447 16.345 30.958 1.00 25.94 184 PRO A CA 1
ATOM 1433 C C . PRO A 1 184 ? -57.877 16.800 29.599 1.00 25.94 184 PRO A C 1
ATOM 1435 O O . PRO A 1 184 ? -58.618 17.316 28.764 1.00 25.94 184 PRO A O 1
ATOM 1438 N N . GLN A 1 185 ? -56.600 16.488 29.323 1.00 30.47 185 GLN A N 1
ATOM 1439 C CA . GLN A 1 185 ? -55.984 16.567 27.986 1.00 30.47 185 GLN A CA 1
ATOM 1440 C C . GLN A 1 185 ? -55.093 15.332 27.713 1.00 30.47 185 GLN A C 1
ATOM 1442 O O . GLN A 1 185 ? -54.623 14.688 28.645 1.00 30.47 185 GLN A O 1
ATOM 1447 N N . ALA A 1 186 ? -54.909 14.955 26.444 1.00 28.83 186 ALA A N 1
ATO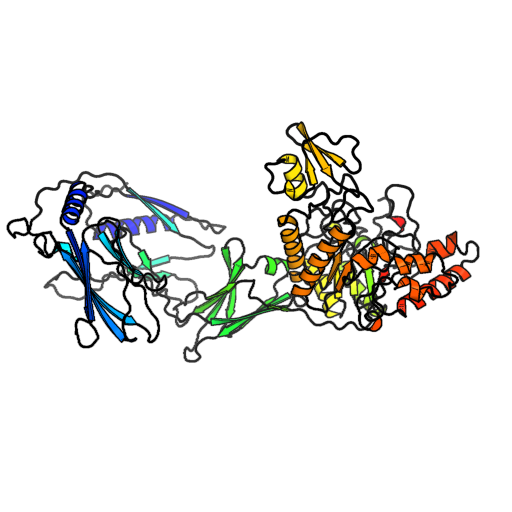M 1448 C CA . ALA A 1 186 ? -54.254 13.706 26.034 1.00 28.83 186 ALA A CA 1
ATOM 1449 C C . ALA A 1 186 ? -52.715 13.779 26.056 1.00 28.83 186 ALA A C 1
ATOM 1451 O O . ALA A 1 186 ? -52.153 14.724 25.507 1.00 28.83 186 ALA A O 1
ATOM 1452 N N . THR A 1 187 ? -52.036 12.748 26.580 1.00 33.28 187 THR A N 1
ATOM 1453 C CA . THR A 1 187 ? -50.563 12.636 26.581 1.00 33.28 187 THR A CA 1
ATOM 1454 C C . THR A 1 187 ? -50.121 11.361 25.855 1.00 33.28 187 THR A C 1
ATOM 1456 O O . THR A 1 187 ? -50.705 10.295 26.027 1.00 33.28 187 THR A O 1
ATOM 1459 N N . ARG A 1 188 ? -49.079 11.428 25.024 1.00 30.28 188 ARG A N 1
ATOM 1460 C CA . ARG A 1 188 ? -48.546 10.263 24.296 1.00 30.28 188 ARG A CA 1
ATOM 1461 C C . ARG A 1 188 ? -47.291 9.744 24.997 1.00 30.28 188 ARG A C 1
ATOM 1463 O O . ARG A 1 188 ? -46.318 10.478 25.111 1.00 30.28 188 ARG A O 1
ATOM 1470 N N . LEU A 1 189 ? -47.310 8.491 25.446 1.00 32.38 189 LEU A N 1
ATOM 1471 C CA . LEU A 1 189 ? -46.157 7.778 25.996 1.00 32.38 189 LEU A CA 1
ATOM 1472 C C . LEU A 1 189 ? -45.559 6.903 24.886 1.00 32.38 189 LEU A C 1
ATOM 1474 O O . LEU A 1 189 ? -46.273 6.100 24.289 1.00 32.38 189 LEU A O 1
ATOM 1478 N N . SER A 1 190 ? -44.273 7.054 24.582 1.00 29.69 190 SER A N 1
ATOM 1479 C CA . SER A 1 190 ? -43.585 6.173 23.628 1.00 29.69 190 SER A CA 1
ATOM 1480 C C . SER A 1 190 ? -42.544 5.339 24.358 1.00 29.69 190 SER A C 1
ATOM 1482 O O . SER A 1 190 ? -41.726 5.892 25.086 1.00 29.69 190 SER A O 1
ATOM 1484 N N . ILE A 1 191 ? -42.581 4.022 24.160 1.00 34.66 191 ILE A N 1
ATOM 1485 C CA . ILE A 1 191 ? -41.597 3.077 24.696 1.00 34.66 191 ILE A CA 1
ATOM 1486 C C . ILE A 1 191 ? -40.881 2.446 23.500 1.00 34.66 191 ILE A C 1
ATOM 1488 O O . ILE A 1 191 ? -41.528 1.932 22.583 1.00 34.66 191 ILE A O 1
ATOM 1492 N N . SER A 1 192 ? -39.551 2.504 23.508 1.00 30.97 192 SER A N 1
ATOM 1493 C CA . SER A 1 192 ? -38.697 1.834 22.523 1.00 30.97 192 SER A CA 1
ATOM 1494 C C . SER A 1 192 ? -38.081 0.598 23.164 1.00 30.97 192 SER A C 1
ATOM 1496 O O . SER A 1 192 ? -37.508 0.697 24.247 1.00 30.97 192 SER A O 1
ATOM 1498 N N . ILE A 1 193 ? -38.207 -0.556 22.509 1.00 35.59 193 ILE A N 1
ATOM 1499 C CA . ILE A 1 193 ? -37.615 -1.819 22.964 1.00 35.59 193 ILE A CA 1
ATOM 1500 C C . ILE A 1 193 ? -36.805 -2.404 21.809 1.00 35.59 193 ILE A C 1
ATOM 1502 O O . ILE A 1 193 ? -37.337 -2.605 20.714 1.00 35.59 193 ILE A O 1
ATOM 1506 N N . ASP A 1 194 ? -35.534 -2.702 22.067 1.00 34.62 194 ASP A N 1
ATOM 1507 C CA . ASP A 1 194 ? -34.670 -3.403 21.121 1.00 34.62 194 ASP A CA 1
ATOM 1508 C C . ASP A 1 194 ? -34.924 -4.916 21.231 1.00 34.62 194 ASP A C 1
ATOM 1510 O O . ASP A 1 194 ? -34.781 -5.509 22.302 1.00 34.62 194 ASP A O 1
ATOM 1514 N N . CYS A 1 195 ? -35.346 -5.549 20.133 1.00 35.81 195 CYS A N 1
ATOM 1515 C CA . CYS A 1 195 ? -35.633 -6.986 20.078 1.00 35.81 195 CYS A CA 1
ATOM 1516 C C . CYS A 1 195 ? -34.683 -7.692 19.097 1.00 35.81 195 CYS A C 1
ATOM 1518 O O . CYS A 1 195 ? -34.509 -7.237 17.965 1.00 35.81 195 CYS A O 1
ATOM 1520 N N . TYR A 1 196 ? -34.116 -8.833 19.508 1.00 36.75 196 TYR A N 1
ATOM 1521 C CA . TYR A 1 196 ? -33.138 -9.608 18.728 1.00 36.75 196 TYR A CA 1
ATOM 1522 C C . TYR A 1 196 ? -33.707 -10.963 18.253 1.00 36.75 196 TYR A C 1
ATOM 1524 O O . TYR A 1 196 ? -34.517 -11.575 18.958 1.00 36.75 196 TYR A O 1
ATOM 1532 N N . PRO A 1 197 ? -33.298 -11.475 17.074 1.00 30.23 197 PRO A N 1
ATOM 1533 C CA . PRO A 1 197 ? -33.896 -12.670 16.487 1.00 30.23 197 PRO A CA 1
ATOM 1534 C C . PRO A 1 197 ? -33.302 -13.975 17.052 1.00 30.23 197 PRO A C 1
ATOM 1536 O O . PRO A 1 197 ? -32.242 -14.416 16.618 1.00 30.23 197 PRO A O 1
ATOM 1539 N N . ARG A 1 198 ? -34.027 -14.617 17.984 1.00 31.33 198 ARG A N 1
ATOM 1540 C CA . ARG A 1 198 ? -34.395 -16.059 18.014 1.00 31.33 198 ARG A CA 1
ATOM 1541 C C . ARG A 1 198 ? -35.064 -16.414 19.360 1.00 31.33 198 ARG A C 1
ATOM 1543 O O . ARG A 1 198 ? -34.413 -16.483 20.388 1.00 31.33 198 ARG A O 1
ATOM 1550 N N . VAL A 1 199 ? -36.372 -16.686 19.273 1.00 33.19 199 VAL A N 1
ATOM 1551 C CA . VAL A 1 199 ? -37.264 -17.451 20.178 1.00 33.19 199 VAL A CA 1
ATOM 1552 C C . VAL A 1 199 ? -37.300 -17.065 21.670 1.00 33.19 199 VAL A C 1
ATOM 1554 O O . VAL A 1 199 ? -36.492 -17.533 22.464 1.00 33.19 199 VAL A O 1
ATOM 1557 N N . TYR A 1 200 ? -38.379 -16.389 22.085 1.00 35.78 200 TYR A N 1
ATOM 1558 C CA . TYR A 1 200 ? -38.846 -16.400 23.478 1.00 35.78 200 TYR A CA 1
ATOM 1559 C C . TYR A 1 200 ? -40.345 -16.718 23.528 1.00 35.78 200 TYR A C 1
ATOM 1561 O O . TYR A 1 200 ? -41.148 -16.011 22.924 1.00 35.78 200 TYR A O 1
ATOM 1569 N N . SER A 1 201 ? -40.744 -17.749 24.279 1.00 31.30 201 SER A N 1
ATOM 1570 C CA . SER A 1 201 ? -42.078 -17.770 24.888 1.00 31.30 201 SER A CA 1
ATOM 1571 C C . SER A 1 201 ? -41.958 -17.075 26.241 1.00 31.30 201 SER A C 1
ATOM 1573 O O . SER A 1 201 ? -41.285 -17.585 27.140 1.00 31.30 201 SER A O 1
ATOM 1575 N N . VAL A 1 202 ? -42.559 -15.896 26.372 1.00 33.34 202 VAL A N 1
ATOM 1576 C CA . VAL A 1 202 ? -42.518 -15.104 27.605 1.00 33.34 202 VAL A CA 1
ATOM 1577 C C . VAL A 1 202 ? -43.710 -15.500 28.475 1.00 33.34 202 VAL A C 1
ATOM 1579 O O . VAL A 1 202 ? -44.857 -15.260 28.104 1.00 33.34 202 VAL A O 1
ATOM 1582 N N . GLY A 1 203 ? -43.445 -16.129 29.622 1.00 32.00 203 GLY A N 1
ATOM 1583 C CA . GLY A 1 203 ? -44.449 -16.406 30.645 1.00 32.00 203 GLY A CA 1
ATOM 1584 C C . GLY A 1 203 ? -44.326 -15.386 31.771 1.00 32.00 203 GLY A C 1
ATOM 1585 O O . GLY A 1 203 ? -43.338 -15.374 32.496 1.00 32.00 203 GLY A O 1
ATOM 1586 N N . ILE A 1 204 ? -45.316 -14.513 31.943 1.00 33.53 204 ILE A N 1
ATOM 1587 C CA . ILE A 1 204 ? -45.318 -13.542 33.046 1.00 33.53 204 ILE A CA 1
ATOM 1588 C C . ILE A 1 204 ? -46.332 -14.008 34.085 1.00 33.53 204 ILE A C 1
ATOM 1590 O O . ILE A 1 204 ? -47.512 -14.159 33.772 1.00 33.53 204 ILE A O 1
ATOM 1594 N N . SER A 1 205 ? -45.885 -14.217 35.326 1.00 29.05 205 SER A N 1
ATOM 1595 C CA . SER A 1 205 ? -46.782 -14.453 36.459 1.00 29.05 205 SER A CA 1
ATOM 1596 C C . SER A 1 205 ? -46.592 -13.373 37.516 1.00 29.05 205 SER A C 1
ATOM 1598 O O . SER A 1 205 ? -45.478 -13.160 37.990 1.00 29.05 205 SER A O 1
ATOM 1600 N N . ALA A 1 206 ? -47.686 -12.723 37.907 1.00 30.11 206 ALA A N 1
ATOM 1601 C CA . ALA A 1 206 ? -47.734 -11.814 39.044 1.00 30.11 206 ALA A CA 1
ATOM 1602 C C . ALA A 1 206 ? -48.364 -12.545 40.238 1.00 30.11 206 ALA A C 1
ATOM 1604 O O . ALA A 1 206 ? -49.412 -13.179 40.094 1.00 30.11 206 ALA A O 1
ATOM 1605 N N . ARG A 1 207 ? -47.747 -12.466 41.421 1.00 30.00 207 ARG A N 1
ATOM 1606 C CA . ARG A 1 207 ? -48.354 -12.941 42.673 1.00 30.00 207 ARG A CA 1
ATOM 1607 C C . ARG A 1 207 ? -48.345 -11.824 43.706 1.00 30.00 207 ARG A C 1
ATOM 1609 O O . ARG A 1 207 ? -47.300 -11.254 43.991 1.00 30.00 207 ARG A O 1
ATOM 1616 N N . LEU A 1 208 ? -49.505 -11.571 44.304 1.00 30.80 208 LEU A N 1
ATOM 1617 C CA . LEU A 1 208 ? -49.629 -10.739 45.498 1.00 30.80 208 LEU A CA 1
ATOM 1618 C C . LEU A 1 208 ? -49.218 -11.579 46.714 1.00 30.80 208 LEU A C 1
ATOM 1620 O O . LEU A 1 208 ? -49.669 -12.718 46.874 1.00 30.80 208 LEU A O 1
ATOM 1624 N N . LYS A 1 209 ? -48.319 -11.052 47.548 1.00 31.64 209 LYS A N 1
ATOM 1625 C CA . LYS A 1 209 ? -47.809 -11.762 48.724 1.00 31.64 209 LYS A CA 1
ATOM 1626 C C . LYS A 1 209 ? -48.919 -11.832 49.774 1.00 31.64 209 LYS A C 1
ATOM 1628 O O . LYS A 1 209 ? -49.222 -10.859 50.447 1.00 31.64 209 LYS A O 1
ATOM 1633 N N . ASN A 1 210 ? -49.547 -12.996 49.883 1.00 33.22 210 ASN A N 1
ATOM 1634 C CA . ASN A 1 210 ? -50.629 -13.242 50.826 1.00 33.22 210 ASN A CA 1
ATOM 1635 C C . ASN A 1 210 ? -50.042 -13.452 52.236 1.00 33.22 210 ASN A C 1
ATOM 1637 O O . ASN A 1 210 ? -49.310 -14.423 52.452 1.00 33.22 210 ASN A O 1
ATOM 1641 N N . LYS A 1 211 ? -50.383 -12.599 53.209 1.00 29.39 211 LYS A N 1
ATOM 1642 C CA . LYS A 1 211 ? -50.422 -13.010 54.619 1.00 29.39 211 LYS A CA 1
ATOM 1643 C C . LYS A 1 211 ? -51.786 -12.691 55.219 1.00 29.39 211 LYS A C 1
ATOM 1645 O O . LYS A 1 211 ? -52.304 -11.588 55.112 1.00 29.39 211 LYS A O 1
ATOM 1650 N N . ALA A 1 212 ? -52.347 -13.742 55.801 1.00 35.00 212 ALA A N 1
ATOM 1651 C CA . ALA A 1 212 ? -53.637 -13.815 56.446 1.00 35.00 212 ALA A CA 1
ATOM 1652 C C . ALA A 1 212 ? -53.632 -13.031 57.761 1.00 35.00 212 ALA A C 1
ATOM 1654 O O . ALA A 1 212 ? -52.917 -13.422 58.673 1.00 35.00 212 ALA A O 1
ATOM 1655 N N . THR A 1 213 ? -54.390 -11.939 57.812 1.00 30.34 213 THR A N 1
ATOM 1656 C CA . THR A 1 213 ? -55.472 -11.617 58.767 1.00 30.34 213 THR A CA 1
ATOM 1657 C C . THR A 1 213 ? -55.755 -10.123 58.669 1.00 30.34 213 THR A C 1
ATOM 1659 O O . THR A 1 213 ? -54.842 -9.313 58.556 1.00 30.34 213 THR A O 1
ATOM 1662 N N . SER A 1 214 ? -57.037 -9.775 58.660 1.00 39.53 214 SER A N 1
ATOM 1663 C CA . SER A 1 214 ? -57.547 -8.412 58.583 1.00 39.53 214 SER A CA 1
ATOM 1664 C C . SER A 1 214 ? -57.313 -7.668 59.895 1.00 39.53 214 SER A C 1
ATOM 1666 O O . SER A 1 214 ? -58.054 -7.921 60.835 1.00 39.53 214 SER A O 1
ATOM 1668 N N . GLU A 1 215 ? -56.330 -6.772 59.950 1.00 36.34 215 GLU A N 1
ATOM 1669 C CA . GLU A 1 215 ? -56.388 -5.522 60.725 1.00 36.34 215 GLU A CA 1
ATOM 1670 C C . GLU A 1 215 ? -55.141 -4.663 60.441 1.00 36.34 215 GLU A C 1
ATOM 1672 O O . GLU A 1 215 ? -54.023 -5.163 60.420 1.00 36.34 215 GLU A O 1
ATOM 1677 N N . GLU A 1 216 ? -55.397 -3.376 60.182 1.00 31.39 216 GLU A N 1
ATOM 1678 C CA . GLU A 1 216 ? -54.458 -2.249 60.018 1.00 31.39 216 GLU A CA 1
ATOM 1679 C C . GLU A 1 216 ? -53.597 -2.185 58.737 1.00 31.39 216 GLU A C 1
ATOM 1681 O O . GLU A 1 216 ? -52.462 -2.645 58.659 1.00 31.39 216 GLU A O 1
ATOM 1686 N N . TRP A 1 217 ? -54.126 -1.477 57.729 1.00 29.84 217 TRP A N 1
ATOM 1687 C CA . TRP A 1 217 ? -53.332 -0.900 56.639 1.00 29.84 217 TRP A CA 1
ATOM 1688 C C . TRP A 1 217 ? -52.733 0.429 57.119 1.00 29.84 217 TRP A C 1
ATOM 1690 O O . TRP A 1 217 ? -53.430 1.442 57.166 1.00 29.84 217 TRP A O 1
ATOM 1700 N N . SER A 1 218 ? -51.450 0.447 57.479 1.00 32.16 218 SER A N 1
ATOM 1701 C CA . SER A 1 218 ? -50.705 1.682 57.753 1.00 32.16 218 SER A CA 1
ATOM 1702 C C . SER A 1 218 ? -49.770 2.005 56.583 1.00 32.16 218 SER A C 1
ATOM 1704 O O . SER A 1 218 ? -48.893 1.196 56.310 1.00 32.16 218 SER A O 1
ATOM 1706 N N . ASN A 1 219 ? -49.977 3.158 55.930 1.00 34.31 219 ASN A N 1
ATOM 1707 C CA . ASN A 1 219 ? -49.131 4.003 55.048 1.00 34.31 219 ASN A CA 1
ATOM 1708 C C . ASN A 1 219 ? -47.726 3.563 54.537 1.00 34.31 219 ASN A C 1
ATOM 1710 O O . ASN A 1 219 ? -46.931 4.426 54.172 1.00 34.31 219 ASN A O 1
ATOM 1714 N N . ASN A 1 220 ? -47.402 2.279 54.421 1.00 32.00 220 ASN A N 1
ATOM 1715 C CA . ASN A 1 220 ? -46.165 1.801 53.812 1.00 32.00 220 ASN A CA 1
ATOM 1716 C C . ASN A 1 220 ? -46.432 1.270 52.399 1.00 32.00 220 ASN A C 1
ATOM 1718 O O . ASN A 1 220 ? -47.356 0.498 52.159 1.00 32.00 220 ASN A O 1
ATOM 1722 N N . LEU A 1 221 ? -45.598 1.723 51.461 1.00 33.84 221 LEU A N 1
ATOM 1723 C CA . LEU A 1 221 ? -45.470 1.209 50.101 1.00 33.84 221 LEU A CA 1
ATOM 1724 C C . LEU A 1 221 ? -45.034 -0.264 50.155 1.00 33.84 221 LEU A C 1
ATOM 1726 O O . LEU A 1 221 ? -43.846 -0.553 50.289 1.00 33.84 221 LEU A O 1
ATOM 1730 N N . ASP A 1 222 ? -45.982 -1.192 50.053 1.00 29.38 222 ASP A N 1
ATOM 1731 C CA . ASP A 1 222 ? -45.669 -2.610 49.884 1.00 29.38 222 ASP A CA 1
ATOM 1732 C C . ASP A 1 222 ? -45.095 -2.869 48.478 1.00 29.38 222 ASP A C 1
ATOM 1734 O O . ASP A 1 222 ? -45.679 -2.492 47.458 1.00 29.38 222 ASP A O 1
ATOM 1738 N N . GLU A 1 223 ? -43.933 -3.527 48.416 1.00 30.84 223 GLU A N 1
ATOM 1739 C CA . GLU A 1 223 ? -43.273 -3.926 47.169 1.00 30.84 223 GLU A CA 1
ATOM 1740 C C . GLU A 1 223 ? -44.166 -4.865 46.336 1.00 30.84 223 GLU A C 1
ATOM 1742 O O . GLU A 1 223 ? -44.485 -5.988 46.742 1.00 30.84 223 GLU A O 1
ATOM 1747 N N . ILE A 1 224 ? -44.498 -4.453 45.109 1.00 32.12 224 ILE A N 1
ATOM 1748 C CA . ILE A 1 224 ? -45.012 -5.361 44.079 1.00 32.12 224 ILE A CA 1
ATOM 1749 C C . ILE A 1 224 ? -43.811 -6.088 43.465 1.00 32.12 224 ILE A C 1
ATOM 1751 O O . ILE A 1 224 ? -43.057 -5.513 42.682 1.00 32.12 224 ILE A O 1
ATOM 1755 N N . ALA A 1 225 ? -43.637 -7.369 43.789 1.00 32.34 225 ALA A N 1
ATOM 1756 C CA . ALA A 1 225 ? -42.661 -8.217 43.111 1.00 32.34 225 ALA A CA 1
ATOM 1757 C C . ALA A 1 225 ? -43.247 -8.728 41.782 1.00 32.34 225 ALA A C 1
ATOM 1759 O O . ALA A 1 225 ? -44.162 -9.556 41.770 1.00 32.34 225 ALA A O 1
ATOM 1760 N N . VAL A 1 226 ? -42.719 -8.245 40.656 1.00 31.28 226 VAL A N 1
ATOM 1761 C CA . VAL A 1 226 ? -43.039 -8.767 39.319 1.00 31.28 226 VAL A CA 1
ATOM 1762 C C . VAL A 1 226 ? -41.938 -9.744 38.902 1.00 31.28 226 VAL A C 1
ATOM 1764 O O . VAL A 1 226 ? -40.794 -9.337 38.723 1.00 31.28 226 VAL A O 1
ATOM 1767 N N . SER A 1 227 ? -42.266 -11.029 38.741 1.00 32.03 227 SER A N 1
ATOM 1768 C CA . SER A 1 227 ? -41.343 -12.029 38.184 1.00 32.03 227 SER A CA 1
ATOM 1769 C C . SER A 1 227 ? -41.631 -12.245 36.698 1.00 32.03 227 SER A C 1
ATOM 1771 O O . SER A 1 227 ? -42.753 -12.609 36.332 1.00 32.03 227 SER A O 1
ATOM 1773 N N . VAL A 1 228 ? -40.622 -12.050 35.849 1.00 32.78 228 VAL A N 1
ATOM 1774 C CA . VAL A 1 228 ? -40.687 -12.357 34.413 1.00 32.78 228 VAL A CA 1
ATOM 1775 C C . VAL A 1 228 ? -39.991 -13.699 34.200 1.00 32.78 228 VAL A C 1
ATOM 1777 O O . VAL A 1 228 ? -38.781 -13.801 34.381 1.00 32.78 228 VAL A O 1
ATOM 1780 N N . GLU A 1 229 ? -40.744 -14.743 33.847 1.00 32.19 229 GLU A N 1
ATOM 1781 C CA . GLU A 1 229 ? -40.181 -16.063 33.559 1.00 32.19 229 GLU A CA 1
ATOM 1782 C C . GLU A 1 229 ? -39.966 -16.202 32.043 1.00 32.19 229 GLU A C 1
ATOM 1784 O O . GLU A 1 229 ? -40.902 -16.336 31.250 1.00 32.19 229 GLU A O 1
ATOM 1789 N N . ILE A 1 230 ? -38.704 -16.156 31.622 1.00 31.95 230 ILE A N 1
ATOM 1790 C CA . ILE A 1 230 ? -38.308 -16.407 30.236 1.00 31.95 230 ILE A CA 1
ATOM 1791 C C . ILE A 1 230 ? -37.858 -17.868 30.149 1.00 31.95 230 ILE A C 1
ATOM 1793 O O . ILE A 1 230 ? -36.857 -18.237 30.756 1.00 31.95 230 ILE A O 1
ATOM 1797 N N . LYS A 1 231 ? -38.585 -18.723 29.416 1.00 28.20 231 LYS A N 1
ATOM 1798 C CA . LYS A 1 231 ? -38.169 -20.119 29.179 1.00 28.20 231 LYS A CA 1
ATOM 1799 C C . LYS A 1 231 ? -37.613 -20.296 27.768 1.00 28.20 231 LYS A C 1
ATOM 1801 O O . LYS A 1 231 ? -38.364 -20.188 26.800 1.00 28.20 231 LYS A O 1
ATOM 1806 N N . PRO A 1 232 ? -36.329 -20.655 27.659 1.00 28.64 232 PRO A N 1
ATOM 1807 C CA . PRO A 1 232 ? -35.840 -21.585 26.645 1.00 28.64 232 PRO A CA 1
ATOM 1808 C C . PRO A 1 232 ? -35.057 -22.733 27.314 1.00 28.64 232 PRO A C 1
ATOM 1810 O O . PRO A 1 232 ? -34.835 -22.721 28.520 1.00 28.64 232 PRO A O 1
ATOM 1813 N N . GLY A 1 233 ? -34.648 -23.750 26.553 1.00 30.50 233 GLY A N 1
ATOM 1814 C CA . GLY A 1 233 ? -34.006 -24.994 27.018 1.00 30.50 233 GLY A CA 1
ATOM 1815 C C . GLY A 1 233 ? -32.685 -24.903 27.810 1.00 30.50 233 GLY A C 1
ATOM 1816 O O . GLY A 1 233 ? -31.978 -25.901 27.878 1.00 30.50 233 GLY A O 1
ATOM 1817 N N . LEU A 1 234 ? -32.346 -23.782 28.447 1.00 26.86 234 LEU A N 1
ATOM 1818 C CA . LEU A 1 234 ? -31.358 -23.712 29.524 1.00 26.86 234 LEU A CA 1
ATOM 1819 C C . LEU A 1 234 ? -31.813 -22.697 30.584 1.00 26.86 234 LEU A C 1
ATOM 1821 O O . LEU A 1 234 ? -32.110 -21.548 30.280 1.00 26.86 234 LEU A O 1
ATOM 1825 N N . LYS A 1 235 ? -31.869 -23.154 31.841 1.00 28.50 235 LYS A N 1
ATOM 1826 C CA . LYS A 1 235 ? -32.245 -22.373 33.028 1.00 28.50 235 LYS A CA 1
ATOM 1827 C C . LYS A 1 235 ? -31.374 -21.113 33.179 1.00 28.50 235 LYS A C 1
ATOM 1829 O O . LYS A 1 235 ? -30.212 -21.231 33.561 1.00 28.50 235 LYS A O 1
ATOM 1834 N N . SER A 1 236 ? -31.965 -19.929 33.052 1.00 30.84 236 SER A N 1
ATOM 1835 C CA . SER A 1 236 ? -31.521 -18.732 33.774 1.00 30.84 236 SER A CA 1
ATOM 1836 C C . SER A 1 236 ? -32.735 -17.893 34.185 1.00 30.84 236 SER A C 1
ATOM 1838 O O . SER A 1 236 ? -33.623 -17.607 33.390 1.00 30.84 236 SER A O 1
ATOM 1840 N N . VAL A 1 237 ? -32.802 -17.562 35.473 1.00 30.80 237 VAL A N 1
ATOM 1841 C CA . VAL A 1 237 ? -33.773 -16.625 36.050 1.00 30.80 237 VAL A CA 1
ATOM 1842 C C . VAL A 1 237 ? -33.130 -15.242 35.965 1.00 30.80 237 VAL A C 1
ATOM 1844 O O . VAL A 1 237 ? -32.019 -15.067 36.460 1.00 30.80 237 VAL A O 1
ATOM 1847 N N . LEU A 1 238 ? -33.786 -14.279 35.315 1.00 32.78 238 LEU A N 1
ATOM 1848 C CA . LEU A 1 238 ? -33.383 -12.873 35.370 1.00 32.78 238 LEU A CA 1
ATOM 1849 C C . LEU A 1 238 ? -33.855 -12.284 36.708 1.00 32.78 238 LEU A C 1
ATOM 1851 O O . LEU A 1 238 ? -35.015 -11.902 36.838 1.00 32.78 238 LEU A O 1
ATOM 1855 N N . ASP A 1 239 ? -32.959 -12.206 37.690 1.00 31.69 239 ASP A N 1
ATOM 1856 C CA . ASP A 1 239 ? -33.147 -11.407 38.908 1.00 31.69 239 ASP A CA 1
ATOM 1857 C C . ASP A 1 239 ? -32.479 -10.030 38.731 1.00 31.69 239 ASP A C 1
ATOM 1859 O O . ASP A 1 239 ? -31.359 -9.949 38.227 1.00 31.69 239 ASP A O 1
ATOM 1863 N N . GLY A 1 240 ? -33.116 -8.944 39.198 1.00 34.44 240 GLY A N 1
ATOM 1864 C CA . GLY A 1 240 ? -32.409 -7.672 39.449 1.00 34.44 240 GLY A CA 1
ATOM 1865 C C . GLY A 1 240 ? -32.962 -6.387 38.827 1.00 34.44 240 GLY A C 1
ATOM 1866 O O . GLY A 1 240 ? -32.374 -5.329 39.049 1.00 34.44 240 GLY A O 1
ATOM 1867 N N . PHE A 1 241 ? -34.086 -6.416 38.109 1.00 34.44 241 PHE A N 1
ATOM 1868 C CA . PHE A 1 241 ? -34.752 -5.173 37.706 1.00 34.44 241 PHE A CA 1
ATOM 1869 C C . PHE A 1 241 ? -35.482 -4.557 38.903 1.00 34.44 241 PHE A C 1
ATOM 1871 O O . PHE A 1 241 ? -36.354 -5.190 39.498 1.00 34.44 241 PHE A O 1
ATOM 1878 N N . ARG A 1 242 ? -35.139 -3.314 39.253 1.00 32.53 242 ARG A N 1
ATOM 1879 C CA . ARG A 1 242 ? -35.957 -2.478 40.137 1.00 32.53 242 ARG A CA 1
ATOM 1880 C C . ARG A 1 242 ? -36.511 -1.321 39.321 1.00 32.53 242 ARG A C 1
ATOM 1882 O O . ARG A 1 242 ? -35.759 -0.591 38.680 1.00 32.53 242 ARG A O 1
ATOM 1889 N N . ILE A 1 243 ? -37.832 -1.189 39.333 1.00 32.34 243 ILE A N 1
ATOM 1890 C CA . ILE A 1 243 ? -38.522 -0.020 38.798 1.00 32.34 243 ILE A CA 1
ATOM 1891 C C . ILE A 1 243 ? -38.592 0.973 39.948 1.00 32.34 243 ILE A C 1
ATOM 1893 O O . ILE A 1 243 ? -39.251 0.702 40.953 1.00 32.34 243 ILE A O 1
ATOM 1897 N N . PHE A 1 244 ? -37.893 2.093 39.814 1.00 30.97 244 PHE A N 1
ATOM 1898 C CA . PHE A 1 244 ? -38.019 3.195 40.753 1.00 30.97 244 PHE A CA 1
ATOM 1899 C C . PHE A 1 244 ? -38.931 4.252 40.140 1.00 30.97 244 PHE A C 1
ATOM 1901 O O . PHE A 1 244 ? -38.824 4.592 38.961 1.00 30.97 244 PHE A O 1
ATOM 1908 N N . PHE A 1 245 ? -39.842 4.768 40.956 1.00 31.34 245 PHE A N 1
ATOM 1909 C CA . PHE A 1 245 ? -40.480 6.040 40.667 1.00 31.34 245 PHE A CA 1
ATOM 1910 C C . PHE A 1 245 ? -39.567 7.120 41.226 1.00 31.34 245 PHE A C 1
ATOM 1912 O O . PHE A 1 245 ? -39.489 7.270 42.443 1.00 31.34 245 PHE A O 1
ATOM 1919 N N . ASP A 1 246 ? -38.859 7.821 40.342 1.00 33.06 246 ASP A N 1
ATOM 1920 C CA . ASP A 1 246 ? -38.225 9.082 40.698 1.00 33.06 246 ASP A CA 1
ATOM 1921 C C . ASP A 1 246 ? -39.309 10.173 40.662 1.00 33.06 246 ASP A C 1
ATOM 1923 O O . ASP A 1 246 ? -39.851 10.467 39.587 1.00 33.06 246 ASP A O 1
ATOM 1927 N N . PRO A 1 247 ? -39.690 10.755 41.811 1.00 28.53 247 PRO A N 1
ATOM 1928 C CA . PRO A 1 247 ? -40.692 11.811 41.848 1.00 28.53 247 PRO A CA 1
ATOM 1929 C C . PRO A 1 247 ? -40.262 13.075 41.084 1.00 28.53 247 PRO A C 1
ATOM 1931 O O . PRO A 1 247 ? -41.132 13.877 40.743 1.00 28.53 247 PRO A O 1
ATOM 1934 N N . ALA A 1 248 ? -38.962 13.259 40.813 1.00 28.94 248 ALA A N 1
ATOM 1935 C CA . ALA A 1 248 ? -38.410 14.443 40.155 1.00 28.94 248 ALA A CA 1
ATOM 1936 C C . ALA A 1 248 ? -38.566 14.428 38.625 1.00 28.94 248 ALA A C 1
ATOM 1938 O O . ALA A 1 248 ? -38.725 15.488 38.021 1.00 28.94 248 ALA A O 1
ATOM 1939 N N . GLU A 1 249 ? -38.575 13.251 37.991 1.00 29.95 249 GLU A N 1
ATOM 1940 C CA . GLU A 1 249 ? -38.627 13.138 36.523 1.00 29.95 249 GLU A CA 1
ATOM 1941 C C . GLU A 1 249 ? -40.003 12.743 35.966 1.00 29.95 249 GLU A C 1
ATOM 1943 O O . GLU A 1 249 ? -40.206 12.737 34.752 1.00 29.95 249 GLU A O 1
ATOM 1948 N N . GLY A 1 250 ? -40.981 12.423 36.821 1.00 27.86 250 GLY A N 1
ATOM 1949 C CA . GLY A 1 250 ? -42.361 12.132 36.399 1.00 27.86 250 GLY A CA 1
ATOM 1950 C C . GLY A 1 250 ? -42.525 10.895 35.498 1.00 27.86 250 GLY A C 1
ATOM 1951 O O . GLY A 1 250 ? -43.633 10.615 35.027 1.00 27.86 250 GLY A O 1
ATOM 1952 N N . HIS A 1 251 ? -41.453 10.129 35.280 1.00 31.92 251 HIS A N 1
ATOM 1953 C CA . HIS A 1 251 ? -41.418 8.910 34.480 1.00 31.92 251 HIS A CA 1
ATOM 1954 C C . HIS A 1 251 ? -40.681 7.792 35.243 1.00 31.92 251 HIS A C 1
ATOM 1956 O O . HIS A 1 251 ? -39.689 8.065 35.916 1.00 31.92 251 HIS A O 1
ATOM 1962 N N . PRO A 1 252 ? -41.151 6.530 35.176 1.00 29.38 252 PRO A N 1
ATOM 1963 C CA . PRO A 1 252 ? -40.475 5.415 35.831 1.00 29.38 252 PRO A CA 1
ATOM 1964 C C . PRO A 1 252 ? -39.110 5.153 35.181 1.00 29.38 252 PRO A C 1
ATOM 1966 O O . PRO A 1 252 ? -39.026 4.891 33.981 1.00 29.38 252 PRO A O 1
ATOM 1969 N N . GLN A 1 253 ? -38.054 5.186 35.994 1.00 32.00 253 GLN A N 1
ATOM 1970 C CA . GLN A 1 253 ? -36.686 4.857 35.598 1.00 32.00 253 GLN A CA 1
ATOM 1971 C C . GLN A 1 253 ? -36.429 3.370 35.910 1.00 32.00 253 GLN A C 1
ATOM 1973 O O . GLN A 1 253 ? -36.673 2.892 37.024 1.00 32.00 253 GLN A O 1
ATOM 1978 N N . ILE A 1 254 ? -35.956 2.612 34.916 1.00 34.47 254 ILE A N 1
ATOM 1979 C CA . ILE A 1 254 ? -35.553 1.209 35.087 1.00 34.47 254 ILE A CA 1
ATOM 1980 C C . ILE A 1 254 ? -34.047 1.197 35.325 1.00 34.47 254 ILE A C 1
ATOM 1982 O O . ILE A 1 254 ? -33.271 1.420 34.399 1.00 34.47 254 ILE A O 1
ATOM 1986 N N . THR A 1 255 ? -33.619 0.914 36.555 1.00 33.22 255 THR A N 1
ATOM 1987 C CA . THR A 1 255 ? -32.190 0.817 36.878 1.00 33.22 255 THR A CA 1
ATOM 1988 C C . THR A 1 255 ? -31.806 -0.643 37.104 1.00 33.22 255 THR A C 1
ATOM 1990 O O . THR A 1 255 ? -32.345 -1.314 37.988 1.00 33.22 255 THR A O 1
ATOM 1993 N N . TYR A 1 256 ? -30.858 -1.144 36.310 1.00 38.78 256 TYR A N 1
ATOM 1994 C CA . TYR A 1 256 ? -30.262 -2.468 36.490 1.00 38.78 256 TYR A CA 1
ATOM 1995 C C . TYR A 1 256 ? -29.065 -2.353 37.441 1.00 38.78 256 TYR A C 1
ATOM 1997 O O . TYR A 1 256 ? -28.081 -1.684 37.127 1.00 38.78 256 TYR A O 1
ATOM 2005 N N . LYS A 1 257 ? -29.132 -2.972 38.627 1.00 40.59 257 LYS A N 1
ATOM 2006 C CA . LYS A 1 257 ? -27.962 -3.056 39.515 1.00 40.59 257 LYS A CA 1
ATOM 2007 C C . LYS A 1 257 ? -27.108 -4.253 39.104 1.00 40.59 257 LYS A C 1
ATOM 2009 O O . LYS A 1 257 ? -27.494 -5.392 39.354 1.00 40.59 257 LYS A O 1
ATOM 2014 N N . PHE A 1 258 ? -25.937 -3.980 38.524 1.00 49.03 258 PHE A N 1
ATOM 2015 C CA . PHE A 1 258 ? -24.906 -4.992 38.291 1.00 49.03 258 PHE A CA 1
ATOM 2016 C C . PHE A 1 258 ? -24.544 -5.671 39.614 1.00 49.03 258 PHE A C 1
ATOM 2018 O O . PHE A 1 258 ? -24.253 -5.008 40.610 1.00 49.03 258 PHE A O 1
ATOM 2025 N N . GLY A 1 259 ? -24.633 -6.997 39.638 1.00 53.44 259 GLY A N 1
ATOM 2026 C CA . GLY A 1 259 ? -24.420 -7.787 40.848 1.00 53.44 259 GLY A CA 1
ATOM 2027 C C . GLY A 1 259 ? -23.047 -8.452 40.916 1.00 53.44 259 GLY A C 1
ATOM 2028 O O . GLY A 1 259 ? -22.658 -8.895 41.995 1.00 53.44 259 GLY A O 1
ATOM 2029 N N . ALA A 1 260 ? -22.332 -8.528 39.790 1.00 65.88 260 ALA A N 1
ATOM 2030 C CA . ALA A 1 260 ? -20.968 -9.040 39.713 1.00 65.88 260 ALA A CA 1
ATOM 2031 C C . ALA A 1 260 ? -19.969 -7.890 39.510 1.00 65.88 260 ALA A C 1
ATOM 2033 O O . ALA A 1 260 ? -20.290 -6.884 38.873 1.00 65.88 260 ALA A O 1
ATOM 2034 N N . LEU A 1 261 ? -18.752 -8.046 40.041 1.00 79.62 261 LEU A N 1
ATOM 2035 C CA . LEU A 1 261 ? -17.649 -7.118 39.776 1.00 79.62 261 LEU A CA 1
ATOM 2036 C C . LEU A 1 261 ? -17.355 -7.108 38.267 1.00 79.62 261 LEU A C 1
ATOM 2038 O O . LEU A 1 261 ? -17.480 -8.157 37.635 1.00 79.62 261 LEU A O 1
ATOM 2042 N N . ALA A 1 262 ? -16.978 -5.963 37.697 1.00 85.94 262 ALA A N 1
ATOM 2043 C CA . ALA A 1 262 ? -16.474 -5.902 36.326 1.00 85.94 262 ALA A CA 1
ATOM 2044 C C . ALA A 1 262 ? -15.045 -6.476 36.245 1.00 85.94 262 ALA A C 1
ATOM 2046 O O . ALA A 1 262 ? -14.270 -6.279 37.184 1.00 85.94 262 ALA A O 1
ATOM 2047 N N . PRO A 1 263 ? -14.691 -7.200 35.168 1.00 91.25 263 PRO A N 1
ATOM 2048 C CA . PRO A 1 263 ? -13.302 -7.542 34.870 1.00 91.25 263 PRO A CA 1
ATOM 2049 C C . PRO A 1 263 ? -12.443 -6.299 34.656 1.00 91.25 263 PRO A C 1
ATOM 2051 O O . PRO A 1 263 ? -12.953 -5.265 34.241 1.00 91.25 263 PRO A O 1
ATOM 2054 N N . THR A 1 264 ? -11.136 -6.423 34.874 1.00 95.38 264 THR A N 1
ATOM 2055 C CA . THR A 1 264 ? -10.163 -5.390 34.494 1.00 95.38 264 THR A CA 1
ATOM 2056 C C . THR A 1 264 ? -9.315 -5.925 33.354 1.00 95.38 264 THR A C 1
ATOM 2058 O O . THR A 1 264 ? -8.559 -6.877 33.556 1.00 95.38 264 THR A O 1
ATOM 2061 N N . ILE A 1 265 ? -9.448 -5.345 32.161 1.00 96.50 265 ILE A N 1
ATOM 2062 C CA . ILE A 1 265 ? -8.649 -5.731 30.991 1.00 96.50 265 ILE A CA 1
ATOM 2063 C C . ILE A 1 265 ? -7.183 -5.386 31.268 1.00 96.50 265 ILE A C 1
ATOM 2065 O O . ILE A 1 265 ? -6.864 -4.263 31.648 1.00 96.50 265 ILE A O 1
ATOM 2069 N N . THR A 1 266 ? -6.298 -6.367 31.115 1.00 96.06 266 THR A N 1
ATOM 2070 C CA . THR A 1 266 ? -4.862 -6.228 31.405 1.00 96.06 266 THR A CA 1
ATOM 2071 C C . THR A 1 266 ? -4.022 -6.058 30.145 1.00 96.06 266 THR A C 1
ATOM 2073 O O . THR A 1 266 ? -2.889 -5.594 30.237 1.00 96.06 266 THR A O 1
ATOM 2076 N N . GLY A 1 267 ? -4.561 -6.399 28.973 1.00 95.06 267 GLY A N 1
ATOM 2077 C CA . GLY A 1 267 ? -3.920 -6.132 27.690 1.00 95.06 267 GLY A CA 1
ATOM 2078 C C . GLY A 1 267 ? -4.610 -6.830 26.523 1.00 95.06 267 GLY A C 1
ATOM 2079 O O . GLY A 1 267 ? -5.329 -7.814 26.711 1.00 95.06 267 GLY A O 1
ATOM 2080 N N . ALA A 1 268 ? -4.358 -6.327 25.319 1.00 96.38 268 ALA A N 1
ATOM 2081 C CA . ALA A 1 268 ? -4.801 -6.922 24.067 1.00 96.38 268 ALA A CA 1
ATOM 2082 C C . ALA A 1 268 ? -3.672 -6.857 23.029 1.00 96.38 268 ALA A C 1
ATOM 2084 O O . ALA A 1 268 ? -2.940 -5.866 22.974 1.00 96.38 268 ALA A O 1
ATOM 2085 N N . ILE A 1 269 ? -3.524 -7.917 22.238 1.00 95.38 269 ILE A N 1
ATOM 2086 C CA . ILE A 1 269 ? -2.490 -8.055 21.207 1.00 95.38 269 ILE A CA 1
ATOM 2087 C C . ILE A 1 269 ? -3.146 -8.580 19.934 1.00 95.38 269 ILE A C 1
ATOM 2089 O O . ILE A 1 269 ? -3.890 -9.558 20.006 1.00 95.38 269 ILE A O 1
ATOM 2093 N N . TYR A 1 270 ? -2.855 -7.958 18.796 1.00 94.88 270 TYR A N 1
ATOM 2094 C CA . TYR A 1 270 ? -3.234 -8.444 17.473 1.00 94.88 270 TYR A CA 1
ATOM 2095 C C . TYR A 1 270 ? -1.978 -8.840 16.693 1.00 94.88 270 TYR A C 1
ATOM 2097 O O . TYR A 1 270 ? -1.097 -8.004 16.484 1.00 94.88 270 TYR A O 1
ATOM 2105 N N . ASN A 1 271 ? -1.877 -10.109 16.303 1.00 91.31 271 ASN A N 1
ATOM 2106 C CA . ASN A 1 271 ? -0.796 -10.613 15.465 1.00 91.31 271 ASN A CA 1
ATOM 2107 C C . ASN A 1 271 ? -1.234 -10.616 13.997 1.00 91.31 271 ASN A C 1
ATOM 2109 O O . ASN A 1 271 ? -2.145 -11.361 13.640 1.00 91.31 271 ASN A O 1
ATOM 2113 N N . VAL A 1 272 ? -0.585 -9.793 13.173 1.00 88.81 272 VAL A N 1
ATOM 2114 C CA . VAL A 1 272 ? -0.966 -9.586 11.765 1.00 88.81 272 VAL A CA 1
ATOM 2115 C C . VAL A 1 272 ? -0.576 -10.746 10.845 1.00 88.81 272 VAL A C 1
ATOM 2117 O O . VAL A 1 272 ? -1.166 -10.899 9.787 1.00 88.81 272 VAL A O 1
ATOM 2120 N N . ASP A 1 273 ? 0.371 -11.600 11.238 1.00 83.19 273 ASP A N 1
ATOM 2121 C CA . ASP A 1 273 ? 0.795 -12.743 10.415 1.00 83.19 273 ASP A CA 1
ATOM 2122 C C . ASP A 1 273 ? -0.057 -13.978 10.661 1.00 83.19 273 ASP A C 1
ATOM 2124 O O . ASP A 1 273 ? -0.251 -14.812 9.776 1.00 83.19 273 ASP A O 1
ATOM 2128 N N . THR A 1 274 ? -0.533 -14.145 11.895 1.00 84.69 274 THR A N 1
ATOM 2129 C CA . THR A 1 274 ? -1.434 -15.249 12.235 1.00 84.69 274 THR A CA 1
ATOM 2130 C C . THR A 1 274 ? -2.900 -14.858 12.109 1.00 84.69 274 THR A C 1
ATOM 2132 O O . THR A 1 274 ? -3.740 -15.762 12.037 1.00 84.69 274 THR A O 1
ATOM 2135 N N . ASN A 1 275 ? -3.192 -13.555 11.999 1.00 90.25 275 ASN A N 1
ATOM 2136 C CA . ASN A 1 275 ? -4.519 -12.958 12.131 1.00 90.25 275 ASN A CA 1
ATOM 2137 C C . ASN A 1 275 ? -5.156 -13.286 13.489 1.00 90.25 275 ASN A C 1
ATOM 2139 O O . ASN A 1 275 ? -6.351 -13.537 13.580 1.00 90.25 275 ASN A O 1
ATOM 2143 N N . GLU A 1 276 ? -4.371 -13.333 14.569 1.00 92.19 276 GLU A N 1
ATOM 2144 C CA . GLU A 1 276 ? -4.872 -13.699 15.900 1.00 92.19 276 GLU A CA 1
ATOM 2145 C C . GLU A 1 276 ? -4.980 -12.487 16.827 1.00 92.19 276 GLU A C 1
ATOM 2147 O O . GLU A 1 276 ? -3.989 -11.844 17.178 1.00 92.19 276 GLU A O 1
ATOM 2152 N N . LEU A 1 277 ? -6.195 -12.215 17.304 1.00 94.81 277 LEU A N 1
ATOM 2153 C CA . LEU A 1 277 ? -6.471 -11.237 18.350 1.00 94.81 277 LEU A CA 1
ATOM 2154 C C . LEU A 1 277 ? -6.600 -11.942 19.699 1.00 94.81 277 LEU A C 1
ATOM 2156 O O . LEU A 1 277 ? -7.490 -12.768 19.894 1.00 94.81 277 LEU A O 1
ATOM 2160 N N . THR A 1 278 ? -5.749 -11.575 20.654 1.00 96.12 278 THR A N 1
ATOM 2161 C CA . THR A 1 278 ? -5.785 -12.077 22.032 1.00 96.12 278 THR A CA 1
ATOM 2162 C C . THR A 1 278 ? -6.089 -10.950 23.008 1.00 96.12 278 THR A C 1
ATOM 2164 O O . THR A 1 278 ? -5.409 -9.925 23.005 1.00 96.12 278 THR A O 1
ATOM 2167 N N . ILE A 1 279 ? -7.060 -11.155 23.899 1.00 97.38 279 ILE A N 1
ATOM 2168 C CA . ILE A 1 279 ? -7.354 -10.251 25.018 1.00 97.38 279 ILE A CA 1
ATOM 2169 C C . ILE A 1 279 ? -7.195 -10.975 26.353 1.00 97.38 279 ILE A C 1
ATOM 2171 O O . ILE A 1 279 ? -7.606 -12.124 26.503 1.00 97.38 279 ILE A O 1
ATOM 2175 N N . ASN A 1 280 ? -6.609 -10.283 27.329 1.00 97.44 280 ASN A N 1
ATOM 2176 C CA . ASN A 1 280 ? -6.378 -10.762 28.687 1.00 97.44 280 ASN A CA 1
ATOM 2177 C C . ASN A 1 280 ? -7.056 -9.836 29.699 1.00 97.44 280 ASN A C 1
ATOM 2179 O O . ASN A 1 280 ? -7.115 -8.616 29.513 1.00 97.44 280 ASN A O 1
ATOM 2183 N N . TRP A 1 281 ? -7.548 -10.407 30.794 1.00 97.00 281 TRP A N 1
ATOM 2184 C CA . TRP A 1 281 ? -8.150 -9.648 31.886 1.00 97.00 281 TRP A CA 1
ATOM 2185 C C . TRP A 1 281 ? -7.879 -10.294 33.241 1.00 97.00 281 TRP A C 1
ATOM 2187 O O . TRP A 1 281 ? -7.515 -11.460 33.354 1.00 97.00 281 TRP A O 1
ATOM 2197 N N . SER A 1 282 ? -8.079 -9.523 34.303 1.00 94.94 282 SER A N 1
ATOM 2198 C CA . SER A 1 282 ? -8.027 -10.001 35.680 1.00 94.94 282 SER A CA 1
ATOM 2199 C C . SER A 1 282 ? -9.417 -9.998 36.311 1.00 94.94 282 SER A C 1
ATOM 2201 O O . SER A 1 282 ? -10.285 -9.183 35.979 1.00 94.94 282 SER A O 1
ATOM 2203 N N . TYR A 1 283 ? -9.633 -10.953 37.215 1.00 91.25 283 TYR A N 1
ATOM 2204 C CA . TYR A 1 283 ? -10.847 -11.078 38.010 1.00 91.25 283 TYR A CA 1
ATOM 2205 C C . TYR A 1 283 ? -10.509 -11.630 39.402 1.00 91.25 283 TYR A C 1
ATOM 2207 O O . TYR A 1 283 ? -9.586 -12.443 39.508 1.00 91.25 283 TYR A O 1
ATOM 2215 N N . PRO A 1 284 ? -11.206 -11.226 40.484 1.00 86.00 284 PRO A N 1
ATOM 2216 C CA . PRO A 1 284 ? -10.893 -11.715 41.823 1.00 86.00 284 PRO A CA 1
ATOM 2217 C C . PRO A 1 284 ? -11.017 -13.236 41.926 1.00 86.00 284 PRO A C 1
ATOM 2219 O O . PRO A 1 284 ? -12.091 -13.805 41.730 1.00 86.00 284 PRO A O 1
ATOM 2222 N N . SER A 1 285 ? -9.928 -13.890 42.330 1.00 75.81 285 SER A N 1
ATOM 2223 C CA . SER A 1 285 ? -9.861 -15.346 42.508 1.00 75.81 285 SER A CA 1
ATOM 2224 C C . SER A 1 285 ? -10.789 -15.878 43.606 1.00 75.81 285 SER A C 1
ATOM 2226 O O . SER A 1 285 ? -11.118 -17.062 43.619 1.00 75.81 285 SER A O 1
ATOM 2228 N N . SER A 1 286 ? -11.251 -15.010 44.511 1.00 71.31 286 SER A N 1
ATOM 2229 C CA . SER A 1 286 ? -12.242 -15.334 45.541 1.00 71.31 286 SER A CA 1
ATOM 2230 C C . SER A 1 286 ? -13.647 -15.594 44.982 1.00 71.31 286 SER A C 1
ATOM 2232 O O . SER A 1 286 ? -14.487 -16.156 45.688 1.00 71.31 286 SER A O 1
ATOM 2234 N N . ILE A 1 287 ? -13.920 -15.212 43.730 1.00 72.88 287 ILE A N 1
ATOM 2235 C CA . ILE A 1 287 ? -15.222 -15.380 43.080 1.00 72.88 287 ILE A CA 1
ATOM 2236 C C . ILE A 1 287 ? -15.172 -16.609 42.165 1.00 72.88 287 ILE A C 1
ATOM 2238 O O . ILE A 1 287 ? -14.813 -16.535 40.992 1.00 72.88 287 ILE A O 1
ATOM 2242 N N . ALA A 1 288 ? -15.545 -17.765 42.714 1.00 67.19 288 ALA A N 1
ATOM 2243 C CA . ALA A 1 288 ? -15.619 -19.010 41.955 1.00 67.19 288 ALA A CA 1
ATOM 2244 C C . ALA A 1 288 ? -16.769 -18.998 40.925 1.00 67.19 288 ALA A C 1
ATOM 2246 O O . ALA A 1 288 ? -17.811 -18.377 41.139 1.00 67.19 288 ALA A O 1
ATOM 2247 N N . ASN A 1 289 ? -16.606 -19.766 39.841 1.00 76.81 289 ASN A N 1
ATOM 2248 C CA . ASN A 1 289 ? -17.614 -19.997 38.793 1.00 76.81 289 ASN A CA 1
ATOM 2249 C C . ASN A 1 289 ? -18.015 -18.758 37.967 1.00 76.81 289 ASN A C 1
ATOM 2251 O O . ASN A 1 289 ? -19.132 -18.704 37.444 1.00 76.81 289 ASN A O 1
ATOM 2255 N N . ALA A 1 290 ? -17.124 -17.775 37.828 1.00 83.38 290 ALA A N 1
ATOM 2256 C CA . ALA A 1 290 ? -17.318 -16.689 36.875 1.00 83.38 290 ALA A CA 1
ATOM 2257 C C . ALA A 1 290 ? -17.251 -17.213 35.430 1.00 83.38 290 ALA A C 1
ATOM 2259 O O . ALA A 1 290 ? -16.343 -17.962 35.068 1.00 83.38 290 ALA A O 1
ATOM 2260 N N . LYS A 1 291 ? -18.220 -16.808 34.606 1.00 86.31 291 LYS A N 1
ATOM 2261 C CA . LYS A 1 291 ? -18.171 -16.944 33.146 1.00 86.31 291 LYS A CA 1
ATOM 2262 C C . LYS A 1 291 ? -17.972 -15.571 32.530 1.00 86.31 291 LYS A C 1
ATOM 2264 O O . LYS A 1 291 ? -18.675 -14.632 32.901 1.00 86.31 291 LYS A O 1
ATOM 2269 N N . PHE A 1 292 ? -17.067 -15.470 31.577 1.00 89.44 292 PHE A N 1
ATOM 2270 C CA . PHE A 1 292 ? -16.765 -14.245 30.863 1.00 89.44 292 PHE A CA 1
ATOM 2271 C C . PHE A 1 292 ? -17.377 -14.284 29.471 1.00 89.44 292 PHE A C 1
ATOM 2273 O O . PHE A 1 292 ? -17.367 -15.320 28.814 1.00 89.44 292 PHE A O 1
ATOM 2280 N N . TYR A 1 293 ? -17.929 -13.153 29.052 1.00 88.25 293 TYR A N 1
ATOM 2281 C CA . TYR A 1 293 ? -18.457 -12.926 27.715 1.00 88.25 293 TYR A CA 1
ATOM 2282 C C . TYR A 1 293 ? -17.614 -11.832 27.086 1.00 88.25 293 TYR A C 1
ATOM 2284 O O . TYR A 1 293 ? -17.501 -10.747 27.668 1.00 88.25 293 TYR A O 1
ATOM 2292 N N . VAL A 1 294 ? -17.033 -12.129 25.933 1.00 89.69 294 VAL A N 1
ATOM 2293 C CA . VAL A 1 294 ? -16.150 -11.222 25.204 1.00 89.69 294 VAL A CA 1
ATOM 2294 C C . VAL A 1 294 ? -16.890 -10.703 23.977 1.00 89.69 294 VAL A C 1
ATOM 2296 O O . VAL A 1 294 ? -17.614 -11.458 23.330 1.00 89.69 294 VAL A O 1
ATOM 2299 N N . TYR A 1 295 ? -16.745 -9.417 23.674 1.00 84.38 295 TYR A N 1
ATOM 2300 C CA . TYR A 1 295 ? -17.470 -8.739 22.604 1.00 84.38 295 TYR A CA 1
ATOM 2301 C C . TYR A 1 295 ? -16.558 -7.872 21.749 1.00 84.38 295 TYR A C 1
ATOM 2303 O O . TYR A 1 295 ? -15.597 -7.289 22.254 1.00 84.38 295 TYR A O 1
ATOM 2311 N N . PHE A 1 296 ? -16.965 -7.672 20.500 1.00 84.06 296 PHE A N 1
ATOM 2312 C CA . PHE A 1 296 ? -16.514 -6.555 19.678 1.00 84.06 296 PHE A CA 1
ATOM 2313 C C . PHE A 1 296 ? -17.581 -5.476 19.614 1.00 84.06 296 PHE A C 1
ATOM 2315 O O . PHE A 1 296 ? -18.772 -5.775 19.510 1.00 84.06 296 PHE A O 1
ATOM 2322 N N . LEU A 1 297 ? -17.135 -4.226 19.633 1.00 82.19 297 LEU A N 1
ATOM 2323 C CA . LEU A 1 297 ? -17.929 -3.078 19.235 1.00 82.19 297 LEU A CA 1
ATOM 2324 C C . LEU A 1 297 ? -17.369 -2.550 17.914 1.00 82.19 297 LEU A C 1
ATOM 2326 O O . LEU A 1 297 ? -16.199 -2.162 17.856 1.00 82.19 297 LEU A O 1
ATOM 2330 N N . ASP A 1 298 ? -18.190 -2.555 16.867 1.00 79.88 298 ASP A N 1
ATOM 2331 C CA . ASP A 1 298 ? -17.800 -2.046 15.550 1.00 79.88 298 ASP A CA 1
ATOM 2332 C C . ASP A 1 298 ? -17.959 -0.515 15.443 1.00 79.88 298 ASP A C 1
ATOM 2334 O O . ASP A 1 298 ? -18.470 0.163 16.341 1.00 79.88 298 ASP A O 1
ATOM 2338 N N . LYS A 1 299 ? -17.547 0.047 14.303 1.00 77.69 299 LYS A N 1
ATOM 2339 C CA . LYS A 1 299 ? -17.699 1.478 13.971 1.00 77.69 299 LYS A CA 1
ATOM 2340 C C . LYS A 1 299 ? -19.143 2.001 13.959 1.00 77.69 299 LYS A C 1
ATOM 2342 O O . LYS A 1 299 ? -19.349 3.208 14.047 1.00 77.69 299 LYS A O 1
ATOM 2347 N N . ASN A 1 300 ? -20.133 1.119 13.860 1.00 75.31 300 ASN A N 1
ATOM 2348 C CA . ASN A 1 300 ? -21.557 1.454 13.878 1.00 75.31 300 ASN A CA 1
ATOM 2349 C C . ASN A 1 300 ? -22.170 1.299 15.281 1.00 75.31 300 ASN A C 1
ATOM 2351 O O . ASN A 1 300 ? -23.385 1.431 15.434 1.00 75.31 300 ASN A O 1
ATOM 2355 N N . ASN A 1 301 ? -21.345 1.045 16.304 1.00 72.06 301 ASN A N 1
ATOM 2356 C CA . ASN A 1 301 ? -21.755 0.702 17.665 1.00 72.06 301 ASN A CA 1
ATOM 2357 C C . ASN A 1 301 ? -22.583 -0.592 17.756 1.00 72.06 301 ASN A C 1
ATOM 2359 O O . ASN A 1 301 ? -23.346 -0.771 18.710 1.00 72.06 301 ASN A O 1
ATOM 2363 N N . ASN A 1 302 ? -22.437 -1.509 16.796 1.00 71.50 302 ASN A N 1
ATOM 2364 C CA . ASN A 1 302 ? -23.004 -2.844 16.917 1.00 71.50 302 ASN A CA 1
ATOM 2365 C C . ASN A 1 302 ? -22.117 -3.683 17.834 1.00 71.50 302 ASN A C 1
ATOM 2367 O O . ASN A 1 302 ? -20.909 -3.799 17.621 1.00 71.50 302 ASN A O 1
ATOM 2371 N N . LEU A 1 303 ? -22.739 -4.287 18.844 1.00 73.12 303 LEU A N 1
ATOM 2372 C CA . LEU A 1 303 ? -22.080 -5.202 19.763 1.00 73.12 303 LEU A CA 1
ATOM 2373 C C . LEU A 1 303 ? -22.246 -6.641 19.260 1.00 73.12 303 LEU A C 1
ATOM 2375 O O . LEU A 1 303 ? -23.371 -7.134 19.159 1.00 73.12 303 LEU A O 1
ATOM 2379 N N . SER A 1 304 ? -21.135 -7.322 18.994 1.00 74.44 304 SER A N 1
ATOM 2380 C CA . SER A 1 304 ? -21.113 -8.719 18.547 1.00 74.44 304 SER A CA 1
ATOM 2381 C C . SER A 1 304 ? -20.444 -9.596 19.594 1.00 74.44 304 SER A C 1
ATOM 2383 O O . SER A 1 304 ? -19.384 -9.246 20.107 1.00 74.44 304 SER A O 1
ATOM 2385 N N . LEU A 1 305 ? -21.066 -10.727 19.934 1.00 79.06 305 LEU A N 1
ATOM 2386 C CA . LEU A 1 305 ? -20.471 -11.707 20.841 1.00 79.06 305 LEU A CA 1
ATOM 2387 C C . LEU A 1 305 ? -19.328 -12.429 20.122 1.00 79.06 305 LEU A C 1
ATOM 2389 O O . LEU A 1 305 ? -19.555 -13.046 19.085 1.00 79.06 305 LEU A O 1
ATOM 2393 N N . TRP A 1 306 ? -18.139 -12.362 20.710 1.00 82.38 306 TRP A N 1
ATOM 2394 C CA . TRP A 1 306 ? -16.951 -13.090 20.283 1.00 82.38 306 TRP A CA 1
ATOM 2395 C C . TRP A 1 306 ? -16.895 -14.456 20.976 1.00 82.38 306 TRP A C 1
ATOM 2397 O O . TRP A 1 306 ? -16.942 -15.483 20.303 1.00 82.38 306 TRP A O 1
ATOM 2407 N N . ASP A 1 307 ? -16.827 -14.492 22.309 1.00 82.25 307 ASP A N 1
ATOM 2408 C CA . ASP A 1 307 ? -16.550 -15.730 23.051 1.00 82.25 307 ASP A CA 1
ATOM 2409 C C . ASP A 1 307 ? -17.291 -15.795 24.394 1.00 82.25 307 ASP A C 1
ATOM 2411 O O . ASP A 1 307 ? -17.680 -14.774 24.974 1.00 82.25 307 ASP A O 1
ATOM 2415 N N . ILE A 1 308 ? -17.475 -17.016 24.900 1.00 87.62 308 ILE A N 1
ATOM 2416 C CA . ILE A 1 308 ? -17.943 -17.305 26.254 1.00 87.62 308 ILE A CA 1
ATOM 2417 C C . ILE A 1 308 ? -16.983 -18.304 26.896 1.00 87.62 308 ILE A C 1
ATOM 2419 O O . ILE A 1 308 ? -17.005 -19.495 26.586 1.00 87.62 308 ILE A O 1
ATOM 2423 N N . THR A 1 309 ? -16.208 -17.845 27.873 1.00 85.38 309 THR A N 1
ATOM 2424 C CA . THR A 1 309 ? -15.127 -18.638 28.466 1.00 85.38 309 THR A CA 1
ATOM 2425 C C . THR A 1 309 ? -15.095 -18.543 29.989 1.00 85.38 309 THR A C 1
ATOM 2427 O O . THR A 1 309 ? -15.656 -17.634 30.597 1.00 85.38 309 THR A O 1
ATOM 2430 N N . THR A 1 310 ? -14.457 -19.513 30.640 1.00 89.00 310 THR A N 1
ATOM 2431 C CA . THR A 1 310 ? -14.086 -19.440 32.067 1.00 89.00 310 THR A CA 1
ATOM 2432 C C . THR A 1 310 ? -12.619 -19.059 32.263 1.00 89.00 310 THR A C 1
ATOM 2434 O O . THR A 1 310 ? -12.175 -18.880 33.396 1.00 89.00 310 THR A O 1
ATOM 2437 N N . SER A 1 311 ? -11.858 -18.970 31.172 1.00 91.94 311 SER A N 1
ATOM 2438 C CA . SER A 1 311 ? -10.472 -18.507 31.168 1.00 91.94 311 SER A CA 1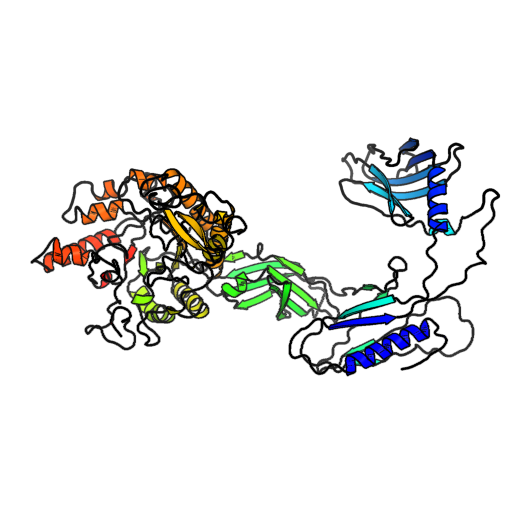
ATOM 2439 C C . SER A 1 311 ? -10.404 -16.997 31.391 1.00 91.94 311 SER A C 1
ATOM 2441 O O . SER A 1 311 ? -11.392 -16.294 31.220 1.00 91.94 311 SER A O 1
ATOM 2443 N N . HIS A 1 312 ? -9.229 -16.497 31.768 1.00 93.56 312 HIS A N 1
ATOM 2444 C CA . HIS A 1 312 ? -8.951 -15.060 31.926 1.00 93.56 312 HIS A CA 1
ATOM 2445 C C . HIS A 1 312 ? -8.336 -14.441 30.658 1.00 93.56 312 HIS A C 1
ATOM 2447 O O . HIS A 1 312 ? -7.720 -13.376 30.693 1.00 93.56 312 HIS A O 1
ATOM 2453 N N . SER A 1 313 ? -8.476 -15.156 29.545 1.00 96.00 313 SER A N 1
ATOM 2454 C CA . SER A 1 313 ? -8.037 -14.764 28.221 1.00 96.00 313 SER A CA 1
ATOM 2455 C C . SER A 1 313 ? -8.956 -15.377 27.169 1.00 96.00 313 SER A C 1
ATOM 2457 O O . SER A 1 313 ? -9.605 -16.401 27.418 1.00 96.00 313 SER A O 1
ATOM 2459 N N . SER A 1 314 ? -9.010 -14.746 26.001 1.00 95.69 314 SER A N 1
ATOM 2460 C CA . SER A 1 314 ? -9.647 -15.284 24.802 1.00 95.69 314 SER A CA 1
ATOM 2461 C C . SER A 1 314 ? -8.816 -14.907 23.580 1.00 95.69 314 SER A C 1
ATOM 2463 O O . SER A 1 314 ? -8.245 -13.813 23.538 1.00 95.69 314 SER A O 1
ATOM 2465 N N . THR A 1 315 ? -8.747 -15.823 22.617 1.00 95.50 315 THR A N 1
ATOM 2466 C CA . THR A 1 315 ? -8.030 -15.659 21.349 1.00 95.50 315 THR A CA 1
ATOM 2467 C C . THR A 1 315 ? -8.965 -16.025 20.202 1.00 95.50 315 THR A C 1
ATOM 2469 O O . THR A 1 315 ? -9.660 -17.040 20.274 1.00 95.50 315 THR A O 1
ATOM 2472 N N . GLN A 1 316 ? -8.996 -15.196 19.159 1.00 90.56 316 GLN A N 1
ATOM 2473 C CA . GLN A 1 316 ? -9.732 -15.450 17.922 1.00 90.56 316 GLN A CA 1
ATOM 2474 C C . GLN A 1 316 ? -8.828 -15.241 16.726 1.00 90.56 316 GLN A C 1
ATOM 2476 O O . GLN A 1 316 ? -8.092 -14.258 16.694 1.00 90.56 316 GLN A O 1
ATOM 2481 N N . GLU A 1 317 ? -8.990 -16.083 15.712 1.00 90.69 317 GLU A N 1
ATOM 2482 C CA . GLU A 1 317 ? -8.629 -15.682 14.360 1.00 90.69 317 GLU A CA 1
ATOM 2483 C C . GLU A 1 317 ? -9.626 -14.613 13.872 1.00 90.69 317 GLU A C 1
ATOM 2485 O O . GLU A 1 317 ? -10.849 -14.792 13.962 1.00 90.69 317 GLU A O 1
ATOM 2490 N N . LEU A 1 318 ? -9.100 -13.480 13.421 1.00 90.06 318 LEU A N 1
ATOM 2491 C CA . LEU A 1 318 ? -9.818 -12.303 12.959 1.00 90.06 318 LEU A CA 1
ATOM 2492 C C . LEU A 1 318 ? -9.012 -11.685 11.817 1.00 90.06 318 LEU A C 1
ATOM 2494 O O . LEU A 1 318 ? -7.877 -11.281 12.037 1.00 90.06 318 LEU A O 1
ATOM 2498 N N . LEU A 1 319 ? -9.601 -11.617 10.624 1.00 88.88 319 LEU A N 1
ATOM 2499 C CA . LEU A 1 319 ? -8.954 -11.029 9.450 1.00 88.88 319 LEU A CA 1
ATOM 2500 C C . LEU A 1 319 ? -8.557 -9.569 9.707 1.00 88.88 319 LEU A C 1
ATOM 2502 O O . LEU A 1 319 ? -9.234 -8.861 10.463 1.00 88.88 319 LEU A O 1
ATOM 2506 N N . GLY A 1 320 ? -7.512 -9.096 9.036 1.00 90.19 320 GLY A N 1
ATOM 2507 C CA . GLY A 1 320 ? -7.028 -7.718 9.145 1.00 90.19 320 GLY A CA 1
ATOM 2508 C C . GLY A 1 320 ? -8.105 -6.694 8.808 1.00 90.19 320 GLY A C 1
ATOM 2509 O O . GLY A 1 320 ? -8.328 -5.740 9.564 1.00 90.19 320 GLY A O 1
ATOM 2510 N N . VAL A 1 321 ? -8.864 -6.945 7.739 1.00 88.31 321 VAL A N 1
ATOM 2511 C CA . VAL A 1 321 ? -10.014 -6.113 7.349 1.00 88.31 321 VAL A CA 1
ATOM 2512 C C . VAL A 1 321 ? -11.122 -6.085 8.411 1.00 88.31 321 VAL A C 1
ATOM 2514 O O . VAL A 1 321 ? -11.771 -5.053 8.623 1.00 88.31 321 VAL A O 1
ATOM 2517 N N . ASP A 1 322 ? -11.329 -7.184 9.136 1.00 89.25 322 ASP A N 1
ATOM 2518 C CA . ASP A 1 322 ? -12.322 -7.257 10.207 1.00 89.25 322 ASP A CA 1
ATOM 2519 C C . ASP A 1 322 ? -11.816 -6.550 11.468 1.00 89.25 322 ASP A C 1
ATOM 2521 O O . ASP A 1 322 ? -12.546 -5.755 12.073 1.00 89.25 322 ASP A O 1
ATOM 2525 N N . PHE A 1 323 ? -10.543 -6.751 11.822 1.00 92.06 323 PHE A N 1
ATOM 2526 C CA . PHE A 1 323 ? -9.879 -6.044 12.915 1.00 92.06 323 PHE A CA 1
ATOM 2527 C C . PHE A 1 323 ? -9.889 -4.528 12.698 1.00 92.06 323 PHE A C 1
ATOM 2529 O O . PHE A 1 323 ? -10.157 -3.764 13.631 1.00 92.06 323 PHE A O 1
ATOM 2536 N N . TRP A 1 324 ? -9.700 -4.066 11.460 1.00 91.75 324 TRP A N 1
ATOM 2537 C CA . TRP A 1 324 ? -9.792 -2.648 11.121 1.00 91.75 324 TRP A CA 1
ATOM 2538 C C . TRP A 1 324 ? -11.135 -2.024 11.536 1.00 91.75 324 TRP A C 1
ATOM 2540 O O . TRP A 1 324 ? -11.172 -0.884 12.021 1.00 91.75 324 TRP A O 1
ATOM 2550 N N . ASN A 1 325 ? -12.231 -2.781 11.414 1.00 89.44 325 ASN A N 1
ATOM 2551 C CA . ASN A 1 325 ? -13.581 -2.342 11.770 1.00 89.44 325 ASN A CA 1
ATOM 2552 C C . ASN A 1 325 ? -13.871 -2.367 13.283 1.00 89.44 325 ASN A C 1
ATOM 2554 O O . ASN A 1 325 ? -14.864 -1.763 13.713 1.00 89.44 325 ASN A O 1
ATOM 2558 N N . VAL A 1 326 ? -13.014 -2.996 14.096 1.00 90.31 326 VAL A N 1
ATOM 2559 C CA . VAL A 1 326 ? -13.127 -2.996 15.562 1.00 90.31 326 VAL A CA 1
ATOM 2560 C C . VAL A 1 326 ? -12.837 -1.594 16.110 1.00 90.31 326 VAL A C 1
ATOM 2562 O O . VAL A 1 326 ? -11.847 -0.948 15.766 1.00 90.31 326 VAL A O 1
ATOM 2565 N N . GLN A 1 327 ? -13.711 -1.105 16.990 1.00 90.94 327 GLN A N 1
ATOM 2566 C CA . GLN A 1 327 ? -13.497 0.126 17.760 1.00 90.94 327 GLN A CA 1
ATOM 2567 C C . GLN A 1 327 ? -13.103 -0.176 19.198 1.00 90.94 327 GLN A C 1
ATOM 2569 O O . GLN A 1 327 ? -12.183 0.446 19.728 1.00 90.94 327 GLN A O 1
ATOM 2574 N N . LYS A 1 328 ? -13.807 -1.121 19.829 1.00 92.50 328 LYS A N 1
ATOM 2575 C CA . LYS A 1 328 ? -13.559 -1.528 21.213 1.00 92.50 328 LYS A CA 1
ATOM 2576 C C . LYS A 1 328 ? -13.713 -3.031 21.374 1.00 92.50 328 LYS A C 1
ATOM 2578 O O . LYS A 1 328 ? -14.533 -3.651 20.696 1.00 92.50 328 LYS A O 1
ATOM 2583 N N . ILE A 1 329 ? -12.985 -3.587 22.333 1.00 94.38 329 ILE A N 1
ATOM 2584 C CA . ILE A 1 329 ? -13.148 -4.970 22.784 1.00 94.38 329 ILE A CA 1
ATOM 2585 C C . ILE A 1 329 ? -13.691 -4.925 24.209 1.00 94.38 329 ILE A C 1
ATOM 2587 O O . ILE A 1 329 ? -13.172 -4.185 25.045 1.00 94.38 329 ILE A O 1
ATOM 2591 N N . GLY A 1 330 ? -14.769 -5.661 24.468 1.00 91.56 330 GLY A N 1
ATOM 2592 C CA . GLY A 1 330 ? -15.480 -5.645 25.743 1.00 91.56 330 GLY A CA 1
ATOM 2593 C C . GLY A 1 330 ? -15.431 -6.985 26.467 1.00 91.56 330 GLY A C 1
ATOM 2594 O O . GLY A 1 330 ? -15.597 -8.020 25.829 1.00 91.56 330 GLY A O 1
ATOM 2595 N N . VAL A 1 331 ? -15.290 -6.984 27.795 1.00 93.25 331 VAL A N 1
ATOM 2596 C CA . VAL A 1 331 ? -15.392 -8.192 28.633 1.00 93.25 331 VAL A CA 1
ATOM 2597 C C . VAL A 1 331 ? -16.415 -7.982 29.747 1.00 93.25 331 VAL A C 1
ATOM 2599 O O . VAL A 1 331 ? -16.387 -6.991 30.477 1.00 93.25 331 VAL A O 1
ATOM 2602 N N . ARG A 1 332 ? -17.327 -8.943 29.907 1.00 89.00 332 ARG A N 1
ATOM 2603 C CA . ARG A 1 332 ? -18.347 -8.969 30.967 1.00 89.00 332 ARG A CA 1
ATOM 2604 C C . ARG A 1 332 ? -18.233 -10.243 31.786 1.00 89.00 332 ARG A C 1
ATOM 2606 O O . ARG A 1 332 ? -18.161 -11.321 31.207 1.00 89.00 332 ARG A O 1
ATOM 2613 N N . ALA A 1 333 ? -18.324 -10.146 33.109 1.00 86.69 333 ALA A N 1
ATOM 2614 C CA . ALA A 1 333 ? -18.439 -11.302 33.993 1.00 86.69 333 ALA A CA 1
ATOM 2615 C C . ALA A 1 333 ? -19.904 -11.621 34.323 1.00 86.69 333 ALA A C 1
ATOM 2617 O O . ALA A 1 333 ? -20.731 -10.730 34.529 1.00 86.69 333 ALA A O 1
ATOM 2618 N N . VAL A 1 334 ? -20.213 -12.911 34.427 1.00 80.50 334 VAL A N 1
ATOM 2619 C CA . VAL A 1 334 ? -21.489 -13.433 34.919 1.00 80.50 334 VAL A CA 1
ATOM 2620 C C . VAL A 1 334 ? -21.215 -14.453 36.016 1.00 80.50 334 VAL A C 1
ATOM 2622 O O . VAL A 1 334 ? -20.545 -15.461 35.789 1.00 80.50 334 VAL A O 1
ATOM 2625 N N . VAL A 1 335 ? -21.756 -14.200 37.208 1.00 79.00 335 VAL A N 1
ATOM 2626 C CA . VAL A 1 335 ? -21.557 -15.025 38.407 1.00 79.00 335 VAL A CA 1
ATOM 2627 C C . VAL A 1 335 ? -22.918 -15.323 39.017 1.00 79.00 335 VAL A C 1
ATOM 2629 O O . VAL A 1 335 ? -23.643 -14.410 39.405 1.00 79.00 335 VAL A O 1
ATOM 2632 N N . ASN A 1 336 ? -23.285 -16.604 39.112 1.00 70.12 336 ASN A N 1
ATOM 2633 C CA . ASN A 1 336 ? -24.566 -17.041 39.687 1.00 70.12 336 ASN A CA 1
ATOM 2634 C C . ASN A 1 336 ? -25.790 -16.300 39.100 1.00 70.12 336 ASN A C 1
ATOM 2636 O O . ASN A 1 336 ? -26.703 -15.924 39.829 1.00 70.12 336 ASN A O 1
ATOM 2640 N N . GLY A 1 337 ? -25.782 -16.047 37.785 1.00 60.97 337 GLY A N 1
ATOM 2641 C CA . GLY A 1 337 ? -26.857 -15.338 37.077 1.00 60.97 337 GLY A CA 1
ATOM 2642 C C . GLY A 1 337 ? -26.840 -13.811 37.216 1.00 60.97 337 GLY A C 1
ATOM 2643 O O . GLY A 1 337 ? -27.681 -13.151 36.617 1.00 60.97 337 GLY A O 1
ATOM 2644 N N . LYS A 1 338 ? -25.887 -13.239 37.962 1.00 62.53 338 LYS A N 1
ATOM 2645 C CA . LYS A 1 338 ? -25.693 -11.790 38.080 1.00 62.53 338 LYS A CA 1
ATOM 2646 C C . LYS A 1 338 ? -24.602 -11.323 37.134 1.00 62.53 338 LYS A C 1
ATOM 2648 O O . LYS A 1 338 ? -23.515 -11.898 37.114 1.00 62.53 338 LYS A O 1
ATOM 2653 N N . GLU A 1 339 ? -24.885 -10.262 36.395 1.00 71.69 339 GLU A N 1
ATOM 2654 C CA . GLU A 1 339 ? -23.962 -9.700 35.414 1.00 71.69 339 GLU A CA 1
ATOM 2655 C C . GLU A 1 339 ? -23.196 -8.498 35.975 1.00 71.69 339 GLU A C 1
ATOM 2657 O O . GLU A 1 339 ? -23.690 -7.771 36.847 1.00 71.69 339 GLU A O 1
ATOM 2662 N N . SER A 1 340 ? -21.984 -8.295 35.464 1.00 78.31 340 SER A N 1
ATOM 2663 C CA . SER A 1 340 ? -21.201 -7.078 35.656 1.00 78.31 340 SER A CA 1
ATOM 2664 C C . SER A 1 340 ? -21.486 -6.048 34.563 1.00 78.31 340 SER A C 1
ATOM 2666 O O . SER A 1 340 ? -22.077 -6.368 33.529 1.00 78.31 340 SER A O 1
ATOM 2668 N N . LYS A 1 341 ? -20.988 -4.818 34.745 1.00 79.25 341 LYS A N 1
ATOM 2669 C CA . LYS A 1 341 ? -20.790 -3.896 33.616 1.00 79.25 341 LYS A CA 1
ATOM 2670 C C . LYS A 1 341 ? -19.798 -4.528 32.624 1.00 79.25 341 LYS A C 1
ATOM 2672 O O . LYS A 1 341 ? -18.952 -5.329 33.032 1.00 79.25 341 LYS A O 1
ATOM 2677 N N . ILE A 1 342 ? -19.914 -4.179 31.343 1.00 83.06 342 ILE A N 1
ATOM 2678 C CA . ILE A 1 342 ? -18.892 -4.492 30.339 1.00 83.06 342 ILE A CA 1
ATOM 2679 C C . ILE A 1 342 ? -17.722 -3.524 30.537 1.00 83.06 342 ILE A C 1
ATOM 2681 O O . ILE A 1 342 ? -17.925 -2.307 30.513 1.00 83.06 342 ILE A O 1
ATOM 2685 N N . GLU A 1 343 ? -16.531 -4.071 30.740 1.00 91.75 343 GLU A N 1
ATOM 2686 C CA . GLU A 1 343 ? -15.282 -3.315 30.687 1.00 91.75 343 GLU A CA 1
ATOM 2687 C C . GLU A 1 343 ? -14.788 -3.274 29.246 1.00 91.75 343 GLU A C 1
ATOM 2689 O O . GLU A 1 343 ? -14.845 -4.299 28.571 1.00 91.75 343 GLU A O 1
ATOM 2694 N N . TYR A 1 344 ? -14.321 -2.116 28.775 1.00 90.62 344 TYR A N 1
ATOM 2695 C CA . TYR A 1 344 ? -13.878 -1.929 27.395 1.00 90.62 344 TYR A CA 1
ATOM 2696 C C . TYR A 1 344 ? -12.425 -1.479 27.313 1.00 90.62 344 TYR A C 1
ATOM 2698 O O . TYR A 1 344 ? -11.956 -0.712 28.148 1.00 90.62 344 TYR A O 1
ATOM 2706 N N . ILE A 1 345 ? -11.767 -1.879 26.229 1.00 95.12 345 ILE A N 1
ATOM 2707 C CA . ILE A 1 345 ? -10.514 -1.297 25.753 1.00 95.12 345 ILE A CA 1
ATOM 2708 C C . ILE A 1 345 ? -10.712 -0.778 24.325 1.00 95.12 345 ILE A C 1
ATOM 2710 O O . ILE A 1 345 ? -11.346 -1.444 23.506 1.00 95.12 345 ILE A O 1
ATOM 2714 N N . ASP A 1 346 ? -10.207 0.421 24.034 1.00 94.44 346 ASP A N 1
ATOM 2715 C CA . ASP A 1 346 ? -10.216 0.998 22.685 1.00 94.44 346 ASP A CA 1
ATOM 2716 C C . ASP A 1 346 ? -9.174 0.324 21.778 1.00 94.44 346 ASP A C 1
ATOM 2718 O O . ASP A 1 346 ? -8.104 -0.067 22.249 1.00 94.44 346 ASP A O 1
ATOM 2722 N N . LYS A 1 347 ? -9.445 0.242 20.464 1.00 91.81 347 LYS A N 1
ATOM 2723 C CA . LYS A 1 347 ? -8.514 -0.319 19.460 1.00 91.81 347 LYS A CA 1
ATOM 2724 C C . LYS A 1 347 ? -7.124 0.320 19.534 1.00 91.81 347 LYS A C 1
ATOM 2726 O O . LYS A 1 347 ? -6.132 -0.372 19.358 1.00 91.81 347 LYS A O 1
ATOM 2731 N N . SER A 1 348 ? -7.043 1.619 19.833 1.00 89.38 348 SER A N 1
ATOM 2732 C CA . SER A 1 348 ? -5.768 2.337 19.975 1.00 89.38 348 SER A CA 1
ATOM 2733 C C . SER A 1 348 ? -4.861 1.782 21.077 1.00 89.38 348 SER A C 1
ATOM 2735 O O . SER A 1 348 ? -3.671 2.070 21.075 1.00 89.38 348 SER A O 1
ATOM 2737 N N . ASN A 1 349 ? -5.416 1.011 22.016 1.00 92.38 349 ASN A N 1
ATOM 2738 C CA . ASN A 1 349 ? -4.689 0.371 23.110 1.00 92.38 349 ASN A CA 1
ATOM 2739 C C . ASN A 1 349 ? -4.447 -1.132 22.853 1.00 92.38 349 ASN A C 1
ATOM 2741 O O . ASN A 1 349 ? -4.030 -1.849 23.763 1.00 92.38 349 ASN A O 1
ATOM 2745 N N . VAL A 1 350 ? -4.737 -1.627 21.644 1.00 93.19 350 VAL A N 1
ATOM 2746 C CA . VAL A 1 350 ? -4.372 -2.979 21.201 1.00 93.19 350 VAL A CA 1
ATOM 2747 C C . VAL A 1 350 ? -2.969 -2.919 20.605 1.00 93.19 350 VAL A C 1
AT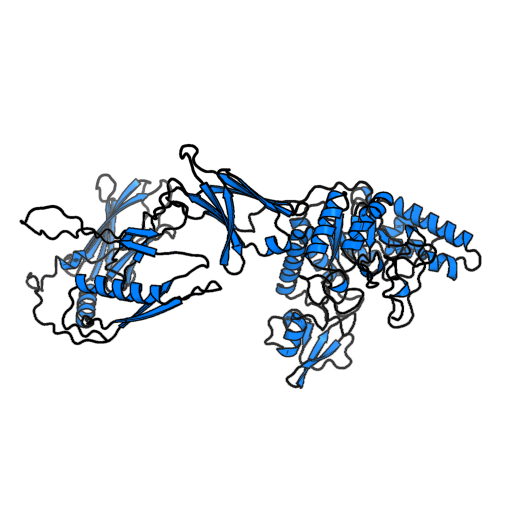OM 2749 O O . VAL A 1 350 ? -2.723 -2.170 19.662 1.00 93.19 350 VAL A O 1
ATOM 2752 N N . ASN A 1 351 ? -2.051 -3.723 21.136 1.00 91.88 351 ASN A N 1
ATOM 2753 C CA . ASN A 1 351 ? -0.697 -3.808 20.599 1.00 91.88 351 ASN A CA 1
ATOM 2754 C C . ASN A 1 351 ? -0.711 -4.629 19.307 1.00 91.88 351 ASN A C 1
ATOM 2756 O O . ASN A 1 351 ? -1.033 -5.815 19.336 1.00 91.88 351 ASN A O 1
ATOM 2760 N N . ILE A 1 352 ? -0.353 -4.009 18.186 1.00 89.19 352 ILE A N 1
ATOM 2761 C CA . ILE A 1 352 ? -0.168 -4.708 16.913 1.00 89.19 352 ILE A CA 1
ATOM 2762 C C . ILE A 1 352 ? 1.245 -5.292 16.898 1.00 89.19 352 ILE A C 1
ATOM 2764 O O . ILE A 1 352 ? 2.212 -4.599 17.211 1.00 89.19 352 ILE A O 1
ATOM 2768 N N . THR A 1 353 ? 1.361 -6.574 16.572 1.00 87.19 353 THR A N 1
ATOM 2769 C CA . THR A 1 353 ? 2.635 -7.297 16.508 1.00 87.19 353 THR A CA 1
ATOM 2770 C C . THR A 1 353 ? 2.722 -8.084 15.213 1.00 87.19 353 THR A C 1
ATOM 2772 O O . THR A 1 353 ? 1.700 -8.578 14.743 1.00 87.19 353 THR A O 1
ATOM 2775 N N . SER A 1 354 ? 3.933 -8.266 14.701 1.00 80.00 354 SER A N 1
ATOM 2776 C CA . SER A 1 354 ? 4.234 -9.237 13.655 1.00 80.00 354 SER A CA 1
ATOM 2777 C C . SER A 1 354 ? 5.299 -10.235 14.122 1.00 80.00 354 SER A C 1
ATOM 2779 O O . SER A 1 354 ? 6.047 -9.997 15.079 1.00 80.00 354 SER A O 1
ATOM 2781 N N . ILE A 1 355 ? 5.353 -11.391 13.472 1.00 70.06 355 ILE A N 1
ATOM 2782 C CA . ILE A 1 355 ? 6.437 -12.351 13.514 1.00 70.06 355 ILE A CA 1
ATOM 2783 C C . ILE A 1 355 ? 7.667 -11.611 13.017 1.00 70.06 355 ILE A C 1
ATOM 2785 O O . ILE A 1 355 ? 7.730 -11.135 11.888 1.00 70.06 355 ILE A O 1
ATOM 2789 N N . ASN A 1 356 ? 8.681 -11.539 13.871 1.00 69.31 356 ASN A N 1
ATOM 2790 C CA . ASN A 1 356 ? 9.971 -11.054 13.429 1.00 69.31 356 ASN A CA 1
ATOM 2791 C C . ASN A 1 356 ? 10.558 -12.078 12.449 1.00 69.31 356 ASN A C 1
ATOM 2793 O O . ASN A 1 356 ? 11.104 -13.102 12.867 1.00 69.31 356 ASN A O 1
ATOM 2797 N N . VAL A 1 357 ? 10.400 -11.813 11.155 1.00 65.19 357 VAL A N 1
ATOM 2798 C CA . VAL A 1 357 ? 11.053 -12.550 10.077 1.00 65.19 357 VAL A CA 1
ATOM 2799 C C . VAL A 1 357 ? 12.420 -11.903 9.857 1.00 65.19 357 VAL A C 1
ATOM 2801 O O . VAL A 1 357 ? 12.476 -10.825 9.261 1.00 65.19 357 VAL A O 1
ATOM 2804 N N . PRO A 1 358 ? 13.532 -12.477 10.351 1.00 64.44 358 PRO A N 1
ATOM 2805 C CA . PRO A 1 358 ? 14.850 -11.921 10.076 1.00 64.44 358 PRO A CA 1
ATOM 2806 C C . PRO A 1 358 ? 15.148 -12.031 8.577 1.00 64.44 358 PRO A C 1
ATOM 2808 O O . PRO A 1 358 ? 14.907 -13.076 7.976 1.00 64.44 358 PRO A O 1
ATOM 2811 N N . LEU A 1 359 ? 15.709 -10.973 7.987 1.00 65.06 359 LEU A N 1
ATOM 2812 C CA . LEU A 1 359 ? 16.239 -11.040 6.626 1.00 65.06 359 LEU A CA 1
ATOM 2813 C C . LEU A 1 359 ? 17.384 -12.064 6.600 1.00 65.06 359 LEU A C 1
ATOM 2815 O O . LEU A 1 359 ? 18.319 -11.985 7.402 1.00 65.06 359 LEU A O 1
ATOM 2819 N N . THR A 1 360 ? 17.285 -13.053 5.715 1.00 65.81 360 THR A N 1
ATOM 2820 C CA . THR A 1 360 ? 18.269 -14.145 5.574 1.00 65.81 360 THR A CA 1
ATOM 2821 C C . THR A 1 360 ? 19.097 -14.030 4.299 1.00 65.81 360 THR A C 1
ATOM 2823 O O . THR A 1 360 ? 20.215 -14.541 4.247 1.00 65.81 360 THR A O 1
ATOM 2826 N N . SER A 1 361 ? 18.564 -13.337 3.296 1.00 68.62 361 SER A N 1
ATOM 2827 C CA . SER A 1 361 ? 19.137 -13.130 1.965 1.00 68.62 361 SER A CA 1
ATOM 2828 C C . SER A 1 361 ? 19.237 -11.651 1.581 1.00 68.62 361 SER A C 1
ATOM 2830 O O . SER A 1 361 ? 19.957 -11.333 0.637 1.00 68.62 361 SER A O 1
ATOM 2832 N N . SER A 1 362 ? 18.531 -10.761 2.301 1.00 80.94 362 SER A N 1
ATOM 2833 C CA . SER A 1 362 ? 18.428 -9.325 2.006 1.00 80.94 362 SER A CA 1
ATOM 2834 C C . SER A 1 362 ? 18.187 -9.076 0.516 1.00 80.94 362 SER A C 1
ATOM 2836 O O . SER A 1 362 ? 18.858 -8.244 -0.075 1.00 80.94 362 SER A O 1
ATOM 2838 N N . THR A 1 363 ? 17.294 -9.831 -0.126 1.00 90.25 363 THR A N 1
ATOM 2839 C CA . THR A 1 363 ? 17.015 -9.696 -1.564 1.00 90.25 363 THR A CA 1
ATOM 2840 C C . THR A 1 363 ? 15.527 -9.472 -1.763 1.00 90.25 363 THR A C 1
ATOM 2842 O O . THR A 1 363 ? 14.699 -10.275 -1.327 1.00 90.25 363 THR A O 1
ATOM 2845 N N . MET A 1 364 ? 15.198 -8.381 -2.450 1.00 94.69 364 MET A N 1
ATOM 2846 C CA . MET A 1 364 ? 13.832 -8.009 -2.785 1.00 94.69 364 MET A CA 1
ATOM 2847 C C . MET A 1 364 ? 13.489 -8.470 -4.203 1.00 94.69 364 MET A C 1
ATOM 2849 O O . MET A 1 364 ? 14.249 -8.246 -5.143 1.00 94.69 364 MET A O 1
ATOM 2853 N N . TYR A 1 365 ? 12.317 -9.075 -4.365 1.00 97.88 365 TYR A N 1
ATOM 2854 C CA . TYR A 1 365 ? 11.779 -9.490 -5.658 1.00 97.88 365 TYR A CA 1
ATOM 2855 C C . TYR A 1 365 ? 10.569 -8.631 -6.028 1.00 97.88 365 TYR A C 1
ATOM 2857 O O . TYR A 1 365 ? 9.566 -8.636 -5.315 1.00 97.88 365 TYR A O 1
ATOM 2865 N N . THR A 1 366 ? 10.653 -7.885 -7.126 1.00 98.12 366 THR A N 1
ATOM 2866 C CA . THR A 1 366 ? 9.545 -7.076 -7.642 1.00 98.12 366 THR A CA 1
ATOM 2867 C C . THR A 1 366 ? 8.632 -7.936 -8.509 1.00 98.12 366 THR A C 1
ATOM 2869 O O . THR A 1 366 ? 9.048 -8.428 -9.561 1.00 98.12 366 THR A O 1
ATOM 2872 N N . LEU A 1 367 ? 7.374 -8.090 -8.100 1.00 98.38 367 LEU A N 1
ATOM 2873 C CA . LEU A 1 367 ? 6.419 -9.025 -8.692 1.00 98.38 367 LEU A CA 1
ATOM 2874 C C . LEU A 1 367 ? 5.181 -8.292 -9.218 1.00 98.38 367 LEU A C 1
ATOM 2876 O O . LEU A 1 367 ? 4.536 -7.532 -8.497 1.00 98.38 367 LEU A O 1
ATOM 2880 N N . PHE A 1 368 ? 4.815 -8.563 -10.474 1.00 98.56 368 PHE A N 1
ATOM 2881 C CA . PHE A 1 368 ? 3.546 -8.116 -11.047 1.00 98.56 368 PHE A CA 1
ATOM 2882 C C . PHE A 1 368 ? 2.515 -9.249 -11.039 1.00 98.56 368 PHE A C 1
ATOM 2884 O O . PHE A 1 368 ? 2.639 -10.192 -11.822 1.00 98.56 368 PHE A O 1
ATOM 2891 N N . ILE A 1 369 ? 1.514 -9.166 -10.152 1.00 98.69 369 ILE A N 1
ATOM 2892 C CA . ILE A 1 369 ? 0.562 -10.263 -9.880 1.00 98.69 369 ILE A CA 1
ATOM 2893 C C . ILE A 1 369 ? -0.108 -10.736 -11.168 1.00 98.69 369 ILE A C 1
ATOM 2895 O O . ILE A 1 369 ? -0.009 -11.917 -11.497 1.00 98.69 369 ILE A O 1
ATOM 2899 N N . ARG A 1 370 ? -0.636 -9.794 -11.963 1.00 98.19 370 ARG A N 1
ATOM 2900 C CA . ARG A 1 370 ? -1.288 -10.037 -13.260 1.00 98.19 370 ARG A CA 1
ATOM 2901 C C . ARG A 1 370 ? -0.482 -10.923 -14.210 1.00 98.19 370 ARG A C 1
ATOM 2903 O O . ARG A 1 370 ? -1.054 -11.681 -14.988 1.00 98.19 370 ARG A O 1
ATOM 2910 N N . SER A 1 371 ? 0.844 -10.826 -14.167 1.00 97.88 371 SER A N 1
ATOM 2911 C CA . SER A 1 371 ? 1.742 -11.555 -15.063 1.00 97.88 371 SER A CA 1
ATOM 2912 C C . SER A 1 371 ? 2.386 -12.774 -14.429 1.00 97.88 371 SER A C 1
ATOM 2914 O O . SER A 1 371 ? 3.034 -13.535 -15.146 1.00 97.88 371 SER A O 1
ATOM 2916 N N . PHE A 1 372 ? 2.219 -13.002 -13.128 1.00 98.25 372 PHE A N 1
ATOM 2917 C CA . PHE A 1 372 ? 2.992 -14.018 -12.432 1.00 98.25 372 PHE A CA 1
ATOM 2918 C C . PHE A 1 372 ? 2.430 -15.421 -12.634 1.00 98.25 372 PHE A C 1
ATOM 2920 O O . PHE A 1 372 ? 3.058 -16.199 -13.338 1.00 98.25 372 PHE A O 1
ATOM 2927 N N . TYR A 1 373 ? 1.277 -15.775 -12.067 1.00 98.31 373 TYR A N 1
ATOM 2928 C CA . TYR A 1 373 ? 0.738 -17.136 -12.173 1.00 98.31 373 TYR A CA 1
ATOM 2929 C C . TYR A 1 373 ? -0.785 -17.141 -12.057 1.00 98.31 373 TYR A C 1
ATOM 2931 O O . TYR A 1 373 ? -1.316 -16.568 -11.109 1.00 98.31 373 TYR A O 1
ATOM 2939 N N . ASP A 1 374 ? -1.460 -17.781 -13.010 1.00 97.81 374 ASP A N 1
ATOM 2940 C CA . ASP A 1 374 ? -2.923 -17.875 -13.089 1.00 97.81 374 ASP A CA 1
ATOM 2941 C C . ASP A 1 374 ? -3.389 -19.156 -12.383 1.00 97.81 374 ASP A C 1
ATOM 2943 O O . ASP A 1 374 ? -3.006 -20.260 -12.772 1.00 97.81 374 ASP A O 1
ATOM 2947 N N . SER A 1 375 ? -4.186 -19.031 -11.321 1.00 97.38 375 SER A N 1
ATOM 2948 C CA . SER A 1 375 ? -4.673 -20.188 -10.563 1.00 97.38 375 SER A CA 1
ATOM 2949 C C . SER A 1 375 ? -6.043 -20.697 -11.011 1.00 97.38 375 SER A C 1
ATOM 2951 O O . SER A 1 375 ? -6.466 -21.769 -10.559 1.00 97.38 375 SER A O 1
ATOM 2953 N N . ASN A 1 376 ? -6.752 -19.941 -11.854 1.00 95.56 376 ASN A N 1
ATOM 2954 C CA . ASN A 1 376 ? -8.171 -20.145 -12.137 1.00 95.56 376 ASN A CA 1
ATOM 2955 C C . ASN A 1 376 ? -8.481 -20.375 -13.638 1.00 95.56 376 ASN A C 1
ATOM 2957 O O . ASN A 1 376 ? -9.561 -20.880 -13.963 1.00 95.56 376 ASN A O 1
ATOM 2961 N N . GLY A 1 377 ? -7.527 -20.093 -14.528 1.00 94.81 377 GLY A N 1
ATOM 2962 C CA . GLY A 1 377 ? -7.589 -20.300 -15.973 1.00 94.81 377 GLY A CA 1
ATOM 2963 C C . GLY A 1 377 ? -8.146 -19.125 -16.790 1.00 94.81 377 GLY A C 1
ATOM 2964 O O . GLY A 1 377 ? -8.449 -19.327 -17.971 1.00 94.81 377 GLY A O 1
ATOM 2965 N N . ASP A 1 378 ? -8.328 -17.937 -16.207 1.00 94.81 378 ASP A N 1
ATOM 2966 C CA . ASP A 1 378 ? -8.831 -16.733 -16.891 1.00 94.81 378 ASP A CA 1
ATOM 2967 C C . ASP A 1 378 ? -7.749 -15.943 -17.653 1.00 94.81 378 ASP A C 1
ATOM 2969 O O . ASP A 1 378 ? -8.066 -14.995 -18.377 1.00 94.81 378 ASP A O 1
ATOM 2973 N N . GLY A 1 379 ? -6.487 -16.368 -17.552 1.00 94.94 379 GLY A N 1
ATOM 2974 C CA . GLY A 1 379 ? -5.338 -15.759 -18.212 1.00 94.94 379 GLY A CA 1
ATOM 2975 C C . GLY A 1 379 ? -4.667 -14.638 -17.433 1.00 94.94 379 GLY A C 1
ATOM 2976 O O . GLY A 1 379 ? -3.634 -14.131 -17.895 1.00 94.94 379 GLY A O 1
ATOM 2977 N N . ILE A 1 380 ? -5.197 -14.260 -16.276 1.00 97.06 380 ILE A N 1
ATOM 2978 C CA . ILE A 1 380 ? -4.664 -13.228 -15.395 1.00 97.06 380 ILE A CA 1
ATOM 2979 C C . ILE A 1 380 ? -4.059 -13.904 -14.164 1.00 97.06 380 ILE A C 1
ATOM 2981 O O . ILE A 1 380 ? -4.598 -14.846 -13.599 1.00 97.06 380 ILE A O 1
ATOM 2985 N N . GLY A 1 381 ? -2.872 -13.455 -13.766 1.00 98.31 381 GLY A N 1
ATOM 2986 C CA . GLY A 1 381 ? -2.276 -13.919 -12.525 1.00 98.31 381 GLY A CA 1
ATOM 2987 C C . GLY A 1 381 ? -2.982 -13.327 -11.308 1.00 98.31 381 GLY A C 1
ATOM 2988 O O . GLY A 1 381 ? -3.434 -12.184 -11.345 1.00 98.31 381 GLY A O 1
ATOM 2989 N N . ASP A 1 382 ? -3.053 -14.106 -10.231 1.00 98.69 382 ASP A N 1
ATOM 2990 C CA . ASP A 1 382 ? -3.911 -13.823 -9.077 1.00 98.69 382 ASP A CA 1
ATOM 2991 C C . ASP A 1 382 ? -3.218 -14.145 -7.731 1.00 98.69 382 ASP A C 1
ATOM 2993 O O . ASP A 1 382 ? -2.133 -14.742 -7.691 1.00 98.69 382 ASP A O 1
ATOM 2997 N N . PHE A 1 383 ? -3.827 -13.744 -6.605 1.00 98.69 383 PHE A N 1
ATOM 2998 C CA . PHE A 1 383 ? -3.246 -13.933 -5.264 1.00 98.69 383 PHE A CA 1
ATOM 2999 C C . PHE A 1 383 ? -2.997 -15.411 -4.922 1.00 98.69 383 PHE A C 1
ATOM 3001 O O . PHE A 1 383 ? -1.950 -15.764 -4.372 1.00 98.69 383 PHE A O 1
ATOM 3008 N N . LYS A 1 384 ? -3.919 -16.309 -5.297 1.00 98.38 384 LYS A N 1
ATOM 3009 C CA . LYS A 1 384 ? -3.752 -17.757 -5.082 1.00 98.38 384 LYS A CA 1
ATOM 3010 C C . LYS A 1 384 ? -2.622 -18.315 -5.934 1.00 98.38 384 LYS A C 1
ATOM 3012 O O . LYS A 1 384 ? -1.947 -19.260 -5.523 1.00 98.38 384 LYS A O 1
ATOM 3017 N N . GLY A 1 385 ? -2.400 -17.745 -7.110 1.00 98.31 385 GLY A N 1
ATOM 3018 C CA . GLY A 1 385 ? -1.307 -18.116 -7.983 1.00 98.31 385 GLY A CA 1
ATOM 3019 C C . GLY A 1 385 ? 0.055 -17.771 -7.390 1.00 98.31 385 GLY A C 1
ATOM 3020 O O . GLY A 1 385 ? 0.964 -18.605 -7.421 1.00 98.31 385 GLY A O 1
ATOM 3021 N N . VAL A 1 386 ? 0.180 -16.601 -6.754 1.00 98.56 386 VAL A N 1
ATOM 3022 C CA . VAL A 1 386 ? 1.378 -16.233 -5.980 1.00 98.56 386 VAL A CA 1
ATOM 3023 C C . VAL A 1 386 ? 1.619 -17.238 -4.850 1.00 98.56 386 VAL A C 1
ATOM 3025 O O . VAL A 1 386 ? 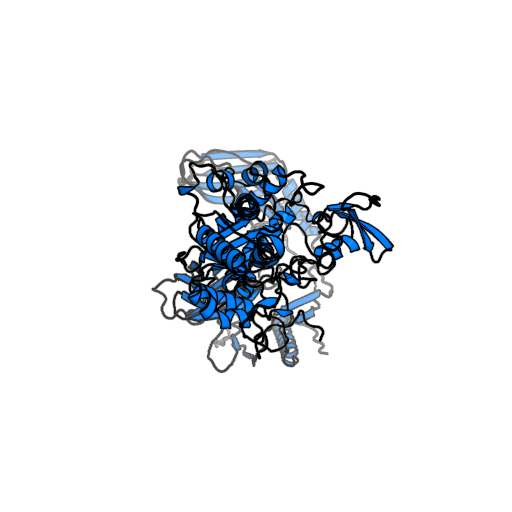2.720 -17.790 -4.753 1.00 98.56 386 VAL A O 1
ATOM 3028 N N . SER A 1 387 ? 0.587 -17.557 -4.061 1.00 98.12 387 SER A N 1
ATOM 3029 C CA . SER A 1 387 ? 0.636 -18.579 -3.004 1.00 98.12 387 SER A CA 1
ATOM 3030 C C . SER A 1 387 ? 1.177 -19.929 -3.491 1.00 98.12 387 SER A C 1
ATOM 3032 O O . SER A 1 387 ? 2.082 -20.518 -2.890 1.00 98.12 387 SER A O 1
ATOM 3034 N N . GLN A 1 388 ? 0.714 -20.403 -4.651 1.00 97.75 388 GLN A N 1
ATOM 3035 C CA . GLN A 1 388 ? 1.181 -21.662 -5.249 1.00 97.75 388 GLN A CA 1
ATOM 3036 C C . GLN A 1 388 ? 2.661 -21.638 -5.672 1.00 97.75 388 GLN A C 1
ATOM 3038 O O . GLN A 1 388 ? 3.269 -22.695 -5.882 1.00 97.75 388 GLN A O 1
ATOM 3043 N N . LYS A 1 389 ? 3.265 -20.452 -5.782 1.00 97.75 389 LYS A N 1
ATOM 3044 C CA . LYS A 1 389 ? 4.663 -20.239 -6.176 1.00 97.75 389 LYS A CA 1
ATOM 3045 C C . LYS A 1 389 ? 5.567 -19.769 -5.045 1.00 97.75 389 LYS A C 1
ATOM 3047 O O . LYS A 1 389 ? 6.746 -19.525 -5.291 1.00 97.75 389 LYS A O 1
ATOM 3052 N N . ILE A 1 390 ? 5.109 -19.785 -3.796 1.00 97.12 390 ILE A N 1
ATOM 3053 C CA . ILE A 1 390 ? 5.969 -19.506 -2.635 1.00 97.12 390 ILE A CA 1
ATOM 3054 C C . ILE A 1 390 ? 7.210 -20.411 -2.624 1.00 97.12 390 ILE A C 1
ATOM 3056 O O . ILE A 1 390 ? 8.322 -19.938 -2.409 1.00 97.12 390 ILE A O 1
ATOM 3060 N N . ASN A 1 391 ? 7.069 -21.702 -2.947 1.00 96.69 391 ASN A N 1
ATOM 3061 C CA . ASN A 1 391 ? 8.219 -22.614 -3.026 1.00 96.69 391 ASN A CA 1
ATOM 3062 C C . ASN A 1 391 ? 9.250 -22.196 -4.087 1.00 96.69 391 ASN A C 1
ATOM 3064 O O . ASN A 1 391 ? 10.444 -22.410 -3.883 1.00 96.69 391 ASN A O 1
ATOM 3068 N N . TYR A 1 392 ? 8.806 -21.594 -5.196 1.00 97.44 392 TYR A N 1
ATOM 3069 C CA . TYR A 1 392 ? 9.701 -21.044 -6.211 1.00 97.44 392 TYR A CA 1
ATOM 3070 C C . TYR A 1 392 ? 10.486 -19.854 -5.652 1.00 97.44 392 TYR A C 1
ATOM 3072 O O . TYR A 1 392 ? 11.715 -19.879 -5.691 1.00 97.44 392 TYR A O 1
ATOM 3080 N N . LEU A 1 393 ? 9.795 -18.888 -5.040 1.00 96.38 393 LEU A N 1
ATOM 3081 C CA . LEU A 1 393 ? 10.413 -17.715 -4.411 1.00 96.38 393 LEU A CA 1
ATOM 3082 C C . LEU A 1 393 ? 11.443 -18.126 -3.344 1.00 96.38 393 LEU A C 1
ATOM 3084 O O . LEU A 1 393 ? 12.587 -17.675 -3.364 1.00 96.38 393 LEU A O 1
ATOM 3088 N N . LYS A 1 394 ? 11.098 -19.095 -2.488 1.00 92.88 394 LYS A N 1
ATOM 3089 C CA . LYS A 1 394 ? 12.034 -19.660 -1.501 1.00 92.88 394 LYS A CA 1
ATOM 3090 C C . LYS A 1 394 ? 13.248 -20.321 -2.145 1.00 92.88 394 LYS A C 1
ATOM 3092 O O . LYS A 1 394 ? 14.351 -20.202 -1.625 1.00 92.88 394 LYS A O 1
ATOM 3097 N N . SER A 1 395 ? 13.053 -21.049 -3.246 1.00 94.81 395 SER A N 1
ATOM 3098 C CA . SER A 1 395 ? 14.154 -21.713 -3.953 1.00 94.81 395 SER A CA 1
ATOM 3099 C C . SER A 1 395 ? 15.084 -20.728 -4.660 1.00 94.81 395 SER A C 1
ATOM 3101 O O . SER A 1 395 ? 16.278 -20.999 -4.760 1.00 94.81 395 SER A O 1
ATOM 3103 N N . LEU A 1 396 ? 14.547 -19.582 -5.097 1.00 94.44 396 LEU A N 1
ATOM 3104 C CA . LEU A 1 396 ? 15.328 -18.456 -5.603 1.00 94.44 396 LEU A CA 1
ATOM 3105 C C . LEU A 1 396 ? 16.144 -17.799 -4.479 1.00 94.44 396 LEU A C 1
ATOM 3107 O O . LEU A 1 396 ? 17.203 -17.235 -4.734 1.00 94.44 396 LEU A O 1
ATOM 3111 N N . GLY A 1 397 ? 15.676 -17.940 -3.237 1.00 91.75 397 GLY A N 1
ATOM 3112 C CA . GLY A 1 397 ? 16.340 -17.442 -2.043 1.00 91.75 397 GLY A CA 1
ATOM 3113 C C . GLY A 1 397 ? 15.972 -16.005 -1.711 1.00 91.75 397 GLY A C 1
ATOM 3114 O O . GLY A 1 397 ? 16.775 -15.351 -1.068 1.00 91.75 397 GLY A O 1
ATOM 3115 N N . VAL A 1 398 ? 14.805 -15.516 -2.149 1.00 92.25 398 VAL A N 1
ATOM 3116 C CA . VAL A 1 398 ? 14.311 -14.174 -1.799 1.00 92.25 398 VAL A CA 1
ATOM 3117 C C . VAL A 1 398 ? 13.534 -14.224 -0.484 1.00 92.25 398 VAL A C 1
ATOM 3119 O O . VAL A 1 398 ? 12.814 -15.189 -0.221 1.00 92.25 398 VAL A O 1
ATOM 3122 N N . ASP A 1 399 ? 13.669 -13.185 0.336 1.00 89.81 399 ASP A N 1
ATOM 3123 C CA . ASP A 1 399 ? 12.990 -13.051 1.635 1.00 89.81 399 ASP A CA 1
ATOM 3124 C C . ASP A 1 399 ? 12.094 -11.811 1.723 1.00 89.81 399 ASP A C 1
ATOM 3126 O O . ASP A 1 399 ? 11.477 -11.566 2.756 1.00 89.81 399 ASP A O 1
ATOM 3130 N N . THR A 1 400 ? 12.006 -11.034 0.645 1.00 94.31 400 THR A N 1
ATOM 3131 C CA . THR A 1 400 ? 11.134 -9.866 0.536 1.00 94.31 400 THR A CA 1
ATOM 3132 C C . THR A 1 400 ? 10.531 -9.820 -0.862 1.00 94.31 400 THR A C 1
ATOM 3134 O O . THR A 1 400 ? 11.251 -9.925 -1.855 1.00 94.31 400 THR A O 1
ATOM 3137 N N . VAL A 1 401 ? 9.220 -9.622 -0.966 1.00 97.62 401 VAL A N 1
ATOM 3138 C CA . VAL A 1 401 ? 8.533 -9.387 -2.242 1.00 97.62 401 VAL A CA 1
ATOM 3139 C C . VAL A 1 401 ? 7.917 -7.998 -2.221 1.00 97.62 401 VAL A C 1
ATOM 3141 O O . VAL A 1 401 ? 7.106 -7.690 -1.351 1.00 97.62 401 VAL A O 1
ATOM 3144 N N . TRP A 1 402 ? 8.294 -7.164 -3.188 1.00 98.25 402 TRP A N 1
ATOM 3145 C CA . TRP A 1 402 ? 7.584 -5.926 -3.494 1.00 98.25 402 TRP A CA 1
ATOM 3146 C C . TRP A 1 402 ? 6.576 -6.208 -4.603 1.00 98.25 402 TRP A C 1
ATOM 3148 O O . TRP A 1 402 ? 6.944 -6.568 -5.721 1.00 98.25 402 TRP A O 1
ATOM 3158 N N . PHE A 1 403 ? 5.296 -6.051 -4.293 1.00 98.75 403 PHE A N 1
ATOM 3159 C CA . PHE A 1 403 ? 4.238 -6.173 -5.285 1.00 98.75 403 PHE A CA 1
ATOM 3160 C C . PHE A 1 403 ? 3.998 -4.831 -5.968 1.00 98.75 403 PHE A C 1
ATOM 3162 O O . PHE A 1 403 ? 3.859 -3.816 -5.287 1.00 98.75 403 PHE A O 1
ATOM 3169 N N . LEU A 1 404 ? 3.882 -4.845 -7.299 1.00 98.56 404 LEU A N 1
ATOM 3170 C CA . LEU A 1 404 ? 3.224 -3.752 -8.026 1.00 98.56 404 LEU A CA 1
ATOM 3171 C C . LEU A 1 404 ? 1.795 -3.542 -7.479 1.00 98.56 404 LEU A C 1
ATOM 3173 O O . LEU A 1 404 ? 1.256 -4.461 -6.848 1.00 98.56 404 LEU A O 1
ATOM 3177 N N . PRO A 1 405 ? 1.166 -2.374 -7.718 1.00 98.50 405 PRO A N 1
ATOM 3178 C CA . PRO A 1 405 ? -0.111 -2.040 -7.102 1.00 98.50 405 PRO A CA 1
ATOM 3179 C C . PRO A 1 405 ? -1.169 -3.129 -7.315 1.00 98.50 405 PRO A C 1
ATOM 3181 O O . PRO A 1 405 ? -1.431 -3.574 -8.435 1.00 98.50 405 PRO A O 1
ATOM 3184 N N . PHE A 1 406 ? -1.775 -3.551 -6.207 1.00 98.38 406 PHE A N 1
ATOM 3185 C CA . PHE A 1 406 ? -2.862 -4.532 -6.167 1.00 98.38 406 PHE A CA 1
ATOM 3186 C C . PHE A 1 406 ? -4.159 -3.953 -5.598 1.00 98.38 406 PHE A C 1
ATOM 3188 O O . PHE A 1 406 ? -5.119 -4.691 -5.379 1.00 98.38 406 PHE A O 1
ATOM 3195 N N . ASN A 1 407 ? -4.187 -2.644 -5.335 1.00 98.56 407 ASN A N 1
ATOM 3196 C CA . ASN A 1 407 ? -5.429 -1.938 -5.064 1.00 98.56 407 ASN A CA 1
ATOM 3197 C C . ASN A 1 407 ? -6.331 -1.972 -6.287 1.00 98.56 407 ASN A C 1
ATOM 3199 O O . ASN A 1 407 ? -5.849 -2.039 -7.418 1.00 98.56 407 ASN A O 1
ATOM 3203 N N . LYS A 1 408 ? -7.635 -1.848 -6.046 1.00 98.19 408 LYS A N 1
ATOM 3204 C CA . LYS A 1 408 ? -8.594 -1.645 -7.124 1.00 98.19 408 LYS A CA 1
ATOM 3205 C C . LYS A 1 408 ? -8.199 -0.424 -7.948 1.00 98.19 408 LYS A C 1
ATOM 3207 O O . LYS A 1 408 ? -8.056 0.674 -7.398 1.00 98.19 408 LYS A O 1
ATOM 3212 N N . ALA A 1 409 ? -8.059 -0.615 -9.252 1.00 97.44 409 ALA A N 1
ATOM 3213 C CA . ALA A 1 409 ? -7.571 0.410 -10.157 1.00 97.44 409 ALA A CA 1
ATOM 3214 C C . ALA A 1 409 ? -8.284 0.354 -11.508 1.00 97.44 409 ALA A C 1
ATOM 3216 O O . ALA A 1 409 ? -8.982 -0.603 -11.840 1.00 97.44 409 ALA A O 1
ATOM 3217 N N . LYS A 1 410 ? -8.118 1.414 -12.297 1.00 93.50 410 LYS A N 1
ATOM 3218 C CA . LYS A 1 410 ? -8.755 1.522 -13.613 1.00 93.50 410 LYS A CA 1
ATOM 3219 C C . LYS A 1 410 ? -7.922 0.859 -14.711 1.00 93.50 410 LYS A C 1
ATOM 3221 O O . LYS A 1 410 ? -8.491 0.253 -15.622 1.00 93.50 410 LYS A O 1
ATOM 3226 N N . SER A 1 411 ? -6.599 0.983 -14.655 1.00 93.50 411 SER A N 1
ATOM 3227 C CA . SER A 1 411 ? -5.687 0.442 -15.663 1.00 93.50 411 SER A CA 1
ATOM 3228 C C . SER A 1 411 ? -5.047 -0.866 -15.213 1.00 93.50 411 SER A C 1
ATOM 3230 O O . SER A 1 411 ? -4.867 -1.134 -14.028 1.00 93.50 411 SER A O 1
ATOM 3232 N N . TYR A 1 412 ? -4.607 -1.672 -16.185 1.00 93.75 412 TYR A N 1
ATOM 3233 C CA . TYR A 1 412 ? -4.031 -3.001 -15.939 1.00 93.75 412 TYR A CA 1
ATOM 3234 C C . TYR A 1 412 ? -2.825 -2.995 -14.978 1.00 93.75 412 TYR A C 1
ATOM 3236 O O . TYR A 1 412 ? -2.548 -4.013 -14.345 1.00 93.75 412 TYR A O 1
ATOM 3244 N N . HIS A 1 413 ? -2.089 -1.880 -14.909 1.00 92.94 413 HIS A N 1
ATOM 3245 C CA . HIS A 1 413 ? -0.874 -1.723 -14.109 1.00 92.94 413 HIS A CA 1
ATOM 3246 C C . HIS A 1 413 ? -1.120 -1.265 -12.667 1.00 92.94 413 HIS A C 1
ATOM 3248 O O . HIS A 1 413 ? -0.212 -1.369 -11.851 1.00 92.94 413 HIS A O 1
ATOM 3254 N N . GLY A 1 414 ? -2.307 -0.746 -12.346 1.00 96.62 414 GLY A N 1
ATOM 3255 C CA . GLY A 1 414 ? -2.703 -0.453 -10.967 1.00 96.62 414 GLY A CA 1
ATOM 3256 C C . GLY A 1 414 ? -2.315 0.919 -10.389 1.00 96.62 414 GLY A C 1
ATOM 3257 O O . GLY A 1 414 ? -2.851 1.302 -9.356 1.00 96.62 414 GLY A O 1
ATOM 3258 N N . TYR A 1 415 ? -1.420 1.678 -11.033 1.00 97.88 415 TYR A N 1
ATOM 3259 C CA . TYR A 1 415 ? -1.002 3.019 -10.569 1.00 97.88 415 TYR A CA 1
ATOM 3260 C C . TYR A 1 415 ? -2.098 4.110 -10.592 1.00 97.88 415 TYR A C 1
ATOM 3262 O O . TYR A 1 415 ? -1.939 5.164 -9.995 1.00 97.88 415 TYR A O 1
ATOM 3270 N N . ASP A 1 416 ? -3.249 3.878 -11.217 1.00 97.50 416 ASP A N 1
ATOM 3271 C CA . ASP A 1 416 ? -4.429 4.744 -11.133 1.00 97.50 416 ASP A CA 1
ATOM 3272 C C . ASP A 1 416 ? -5.461 4.150 -10.161 1.00 97.50 416 ASP A C 1
ATOM 3274 O O . ASP A 1 416 ? -6.471 3.559 -10.552 1.00 97.50 416 ASP A O 1
ATOM 3278 N N . VAL A 1 417 ? -5.191 4.312 -8.861 1.00 98.56 417 VAL A N 1
ATOM 3279 C CA . VAL A 1 417 ? -5.989 3.715 -7.777 1.00 98.56 417 VAL A CA 1
ATOM 3280 C C . VAL A 1 417 ? -7.404 4.305 -7.722 1.00 98.56 417 VAL A C 1
ATOM 3282 O O . VAL A 1 417 ? -7.583 5.525 -7.673 1.00 98.56 417 VAL A O 1
ATOM 3285 N N . GLU A 1 418 ? -8.420 3.439 -7.690 1.00 98.38 418 GLU A N 1
ATOM 3286 C CA . GLU A 1 418 ? -9.839 3.783 -7.510 1.00 98.38 418 GLU A CA 1
ATOM 3287 C C . GLU A 1 418 ? -10.321 3.617 -6.064 1.00 98.38 418 GLU A C 1
ATOM 3289 O O . GLU A 1 418 ? -11.239 4.328 -5.650 1.00 98.38 418 GLU A O 1
ATOM 3294 N N . ASP A 1 419 ? -9.735 2.679 -5.313 1.00 98.44 419 ASP A N 1
ATOM 3295 C CA . ASP A 1 419 ? -10.031 2.461 -3.895 1.00 98.44 419 ASP A CA 1
ATOM 3296 C C . ASP A 1 419 ? -8.797 1.932 -3.149 1.00 98.44 419 ASP A C 1
ATOM 3298 O O . ASP A 1 419 ? -8.333 0.815 -3.378 1.00 98.44 419 ASP A O 1
ATOM 3302 N N . TYR A 1 420 ? -8.278 2.736 -2.220 1.00 98.56 420 TYR A N 1
ATOM 3303 C CA . TYR A 1 420 ? -7.129 2.376 -1.386 1.00 98.56 420 TYR A CA 1
ATOM 3304 C C . TYR A 1 420 ? -7.417 1.294 -0.339 1.00 98.56 420 TYR A C 1
ATOM 3306 O O . TYR A 1 420 ? -6.473 0.777 0.260 1.00 98.56 420 TYR A O 1
ATOM 3314 N N . TYR A 1 421 ? -8.687 0.983 -0.072 1.00 97.19 421 TYR A N 1
ATOM 3315 C CA . TYR A 1 421 ? -9.114 0.043 0.970 1.00 97.19 421 TYR A CA 1
ATOM 3316 C C . TYR A 1 421 ? -9.700 -1.254 0.401 1.00 97.19 421 TYR A C 1
ATOM 3318 O O . TYR A 1 421 ? -10.215 -2.076 1.160 1.00 97.19 421 TYR A O 1
ATOM 3326 N N . ASP A 1 422 ? -9.624 -1.431 -0.917 1.00 96.62 422 ASP A N 1
ATOM 3327 C CA . ASP A 1 422 ? -10.057 -2.633 -1.621 1.00 96.62 422 ASP A CA 1
ATOM 3328 C C . ASP A 1 422 ? -8.934 -3.159 -2.525 1.00 96.62 422 ASP A C 1
ATOM 3330 O O . ASP A 1 422 ? -7.922 -2.486 -2.767 1.00 96.62 422 ASP A O 1
ATOM 3334 N N . VAL A 1 423 ? -9.115 -4.383 -3.005 1.00 97.62 423 VAL A N 1
ATOM 3335 C CA . VAL A 1 423 ? -8.171 -5.083 -3.880 1.00 97.62 423 VAL A CA 1
ATOM 3336 C C . VAL A 1 423 ? -8.691 -5.142 -5.309 1.00 97.62 423 VAL A C 1
ATOM 3338 O O . VAL A 1 423 ? -9.896 -5.081 -5.552 1.00 97.62 423 VAL A O 1
ATOM 3341 N N . GLU A 1 424 ? -7.773 -5.266 -6.260 1.00 97.88 424 GLU A N 1
ATOM 3342 C CA . GLU A 1 424 ? -8.104 -5.434 -7.669 1.00 97.88 424 GLU A CA 1
ATOM 3343 C C . GLU A 1 424 ? -8.901 -6.735 -7.884 1.00 97.88 424 GLU A C 1
ATOM 3345 O O . GLU A 1 424 ? -8.369 -7.818 -7.614 1.00 97.88 424 GLU A O 1
ATOM 3350 N N . PRO A 1 425 ? -10.164 -6.667 -8.355 1.00 96.75 425 PRO A N 1
ATOM 3351 C CA . PRO A 1 425 ? -11.008 -7.849 -8.519 1.00 96.75 425 PRO A CA 1
ATOM 3352 C C . PRO A 1 425 ? -10.435 -8.890 -9.486 1.00 96.75 425 PRO A C 1
ATOM 3354 O O . PRO A 1 425 ? -10.714 -10.076 -9.296 1.00 96.75 425 PRO A O 1
ATOM 3357 N N . ASP A 1 426 ? -9.622 -8.484 -10.468 1.00 96.44 426 ASP A N 1
ATOM 3358 C CA . ASP A 1 426 ? -8.920 -9.425 -11.352 1.00 96.44 426 ASP A CA 1
ATOM 3359 C C . ASP A 1 426 ? -7.948 -10.347 -10.586 1.00 96.44 426 ASP A C 1
ATOM 3361 O O . ASP A 1 426 ? -7.637 -11.437 -11.054 1.00 96.44 426 ASP A O 1
ATOM 3365 N N . TYR A 1 427 ? -7.452 -9.938 -9.412 1.00 98.31 427 TYR A N 1
ATOM 3366 C CA . TYR A 1 427 ? -6.473 -10.712 -8.634 1.00 98.31 427 TYR A CA 1
ATOM 3367 C C . TYR A 1 427 ? -7.115 -11.616 -7.575 1.00 98.31 427 TYR A C 1
ATOM 3369 O O . TYR A 1 427 ? -6.427 -12.440 -6.968 1.00 98.31 427 TYR A O 1
ATOM 3377 N N . GLY A 1 428 ? -8.427 -11.497 -7.354 1.00 96.50 428 GLY A N 1
ATOM 3378 C CA . GLY A 1 428 ? -9.189 -12.306 -6.406 1.00 96.50 428 GLY A CA 1
ATOM 3379 C C . GLY A 1 428 ? -9.848 -11.492 -5.295 1.00 96.50 428 GLY A C 1
ATOM 3380 O O . GLY A 1 428 ? -10.043 -10.283 -5.391 1.00 96.50 428 GLY A O 1
ATOM 3381 N N . SER A 1 429 ? -10.258 -12.179 -4.229 1.00 95.38 429 SER A N 1
ATOM 3382 C CA . SER A 1 429 ? -10.927 -11.540 -3.091 1.00 95.38 429 SER A CA 1
ATOM 3383 C C . SER A 1 429 ? -9.938 -11.008 -2.053 1.00 95.38 429 SER A C 1
ATOM 3385 O O . SER A 1 429 ? -8.806 -11.475 -1.960 1.00 95.38 429 SER A O 1
ATOM 3387 N N . PHE A 1 430 ? -10.397 -10.103 -1.186 1.00 94.25 430 PHE A N 1
ATOM 3388 C CA . PHE A 1 430 ? -9.601 -9.622 -0.049 1.00 94.25 430 PHE A CA 1
ATOM 3389 C C . PHE A 1 430 ? -9.119 -10.770 0.863 1.00 94.25 430 PHE A C 1
ATOM 3391 O O . PHE A 1 430 ? -7.998 -10.753 1.361 1.00 94.25 430 PHE A O 1
ATOM 3398 N N . LEU A 1 431 ? -9.941 -11.817 1.027 1.00 91.06 431 LEU A N 1
ATOM 3399 C CA . LEU A 1 431 ? -9.560 -13.029 1.758 1.00 91.06 431 LEU A CA 1
ATOM 3400 C C . LEU A 1 431 ? -8.410 -13.780 1.067 1.00 91.06 431 LEU A C 1
ATOM 3402 O O . LEU A 1 431 ? -7.559 -14.350 1.744 1.00 91.06 431 LEU A O 1
ATOM 3406 N N . ASP A 1 432 ? -8.379 -13.795 -0.267 1.00 96.44 432 ASP A N 1
ATOM 3407 C CA . ASP A 1 432 ? -7.286 -14.422 -1.013 1.00 96.44 432 ASP A CA 1
ATOM 3408 C C . ASP A 1 432 ? -5.970 -13.654 -0.809 1.00 96.44 432 ASP A C 1
ATOM 3410 O O . ASP A 1 432 ? -4.933 -14.289 -0.618 1.00 96.44 432 ASP A O 1
ATOM 3414 N N . LEU A 1 433 ? -6.022 -12.316 -0.756 1.00 97.25 433 LEU A N 1
ATOM 3415 C CA . LEU A 1 433 ? -4.863 -11.481 -0.423 1.00 97.25 433 LEU A CA 1
ATOM 3416 C C . LEU A 1 433 ? -4.342 -11.757 0.995 1.00 97.25 433 LEU A C 1
ATOM 3418 O O . LEU A 1 433 ? -3.150 -12.005 1.165 1.00 97.25 433 LEU A O 1
ATOM 3422 N N . GLU A 1 434 ? -5.209 -11.732 2.012 1.00 93.38 434 GLU A N 1
ATOM 3423 C CA . GLU A 1 434 ? -4.783 -11.973 3.400 1.00 93.38 434 GLU A CA 1
ATOM 3424 C C . GLU A 1 434 ? -4.177 -13.370 3.581 1.00 93.38 434 GLU A C 1
ATOM 3426 O O . GLU A 1 434 ? -3.158 -13.524 4.257 1.00 93.38 434 GLU A O 1
ATOM 3431 N N . ASN A 1 435 ? -4.746 -14.386 2.925 1.00 94.31 435 ASN A N 1
ATOM 3432 C CA . ASN A 1 435 ? -4.165 -15.728 2.923 1.00 94.31 435 ASN A CA 1
ATOM 3433 C C . ASN A 1 435 ? -2.786 -15.751 2.247 1.00 94.31 435 ASN A C 1
ATOM 3435 O O . ASN A 1 435 ? -1.869 -16.368 2.785 1.00 94.31 435 ASN A O 1
ATOM 3439 N N . MET A 1 436 ? -2.614 -15.058 1.116 1.00 97.12 436 MET A N 1
ATOM 3440 C CA . MET A 1 436 ? -1.320 -14.953 0.433 1.00 97.12 436 MET A CA 1
ATOM 3441 C C . MET A 1 436 ? -0.257 -14.299 1.328 1.00 97.12 436 MET A C 1
ATOM 3443 O O . MET A 1 436 ? 0.847 -14.830 1.445 1.00 97.12 436 MET A O 1
ATOM 3447 N N . ILE A 1 437 ? -0.586 -13.185 1.993 1.00 95.31 437 ILE A N 1
ATOM 3448 C CA . ILE A 1 437 ? 0.320 -12.495 2.929 1.00 95.31 437 ILE A CA 1
ATOM 3449 C C . ILE A 1 437 ? 0.696 -13.422 4.090 1.00 95.31 437 ILE A C 1
ATOM 3451 O O . ILE A 1 437 ? 1.879 -13.639 4.355 1.00 95.31 437 ILE A O 1
ATOM 3455 N N . LYS A 1 438 ? -0.300 -14.051 4.727 1.00 91.06 438 LYS A N 1
ATOM 3456 C CA . LYS A 1 438 ? -0.096 -15.020 5.815 1.00 91.06 438 LYS A CA 1
ATOM 3457 C C . LYS A 1 438 ? 0.823 -16.169 5.395 1.00 91.06 438 LYS A C 1
ATOM 3459 O O . LYS A 1 438 ? 1.737 -16.532 6.135 1.00 91.06 438 LYS A O 1
ATOM 3464 N N . GLU A 1 439 ? 0.617 -16.740 4.211 1.00 93.75 439 GLU A N 1
ATOM 3465 C CA . GLU A 1 439 ? 1.449 -17.830 3.695 1.00 93.75 439 GLU A CA 1
ATOM 3466 C C . GLU A 1 439 ? 2.881 -17.378 3.363 1.00 93.75 439 GLU A C 1
ATOM 3468 O O . GLU A 1 439 ? 3.825 -18.122 3.646 1.00 93.75 439 GLU A O 1
ATOM 3473 N N . LEU A 1 440 ? 3.071 -16.175 2.807 1.00 93.81 440 LEU A N 1
ATOM 3474 C CA . LEU A 1 440 ? 4.397 -15.591 2.561 1.00 93.81 440 LEU A CA 1
ATOM 3475 C C . LEU A 1 440 ? 5.160 -15.391 3.878 1.00 93.81 440 LEU A C 1
ATOM 3477 O O . LEU A 1 440 ? 6.266 -15.925 4.029 1.00 93.81 440 LEU A O 1
ATOM 3481 N N . ASN A 1 441 ? 4.531 -14.751 4.867 1.00 90.25 441 ASN A N 1
ATOM 3482 C CA . ASN A 1 441 ? 5.153 -14.452 6.159 1.00 90.25 441 ASN A CA 1
ATOM 3483 C C . ASN A 1 441 ? 5.500 -15.737 6.932 1.00 90.25 441 ASN A C 1
ATOM 3485 O O . ASN A 1 441 ? 6.612 -15.878 7.448 1.00 90.25 441 ASN A O 1
ATOM 3489 N N . GLN A 1 442 ? 4.620 -16.750 6.921 1.00 89.19 442 GLN A N 1
ATOM 3490 C CA . GLN A 1 442 ? 4.904 -18.082 7.490 1.00 89.19 442 GLN A CA 1
ATOM 3491 C C . GLN A 1 442 ? 6.087 -18.794 6.821 1.00 89.19 442 GLN A C 1
ATOM 3493 O O . GLN A 1 442 ? 6.722 -19.665 7.424 1.00 89.19 442 GLN A O 1
ATOM 3498 N N . ASN A 1 443 ? 6.388 -18.439 5.575 1.00 90.19 443 ASN A N 1
ATOM 3499 C CA . ASN A 1 443 ? 7.520 -18.959 4.822 1.00 90.19 443 ASN A CA 1
ATOM 3500 C C . ASN A 1 443 ? 8.770 -18.076 4.904 1.00 90.19 443 ASN A C 1
ATOM 3502 O O . ASN A 1 443 ? 9.764 -18.396 4.247 1.00 90.19 443 ASN A O 1
ATOM 3506 N N . GLY A 1 444 ? 8.744 -17.040 5.746 1.00 89.44 444 GLY A N 1
ATOM 3507 C CA . GLY A 1 444 ? 9.857 -16.126 5.962 1.00 89.44 444 GLY A CA 1
ATOM 3508 C C . GLY A 1 444 ? 10.059 -15.130 4.822 1.00 89.44 444 GLY A C 1
ATOM 3509 O O . GLY A 1 444 ? 11.189 -14.701 4.607 1.00 89.44 444 GLY A O 1
ATOM 3510 N N . ILE A 1 445 ? 8.997 -14.797 4.084 1.00 92.88 445 ILE A N 1
ATOM 3511 C CA . ILE A 1 445 ? 9.017 -13.814 3.000 1.00 92.88 445 ILE A CA 1
ATOM 3512 C C . ILE A 1 445 ? 8.173 -12.614 3.420 1.00 92.88 445 ILE A C 1
ATOM 3514 O O . ILE A 1 445 ? 6.969 -12.761 3.584 1.00 92.88 445 ILE A O 1
ATOM 3518 N N . ARG A 1 446 ? 8.801 -11.446 3.561 1.00 92.44 446 ARG A N 1
ATOM 3519 C CA . ARG A 1 446 ? 8.138 -10.178 3.883 1.00 92.44 446 ARG A CA 1
ATOM 3520 C C . ARG A 1 446 ? 7.409 -9.597 2.673 1.00 92.44 446 ARG A C 1
ATOM 3522 O O . ARG A 1 446 ? 7.870 -9.740 1.536 1.00 92.44 446 ARG A O 1
ATOM 3529 N N . VAL A 1 447 ? 6.328 -8.868 2.925 1.00 95.31 447 VAL A N 1
ATOM 3530 C CA . VAL A 1 447 ? 5.478 -8.241 1.905 1.00 95.31 447 VAL A CA 1
ATOM 3531 C C . VAL A 1 447 ? 5.641 -6.723 1.907 1.00 95.31 447 VAL A C 1
ATOM 3533 O O . VAL A 1 447 ? 5.351 -6.050 2.894 1.00 95.31 447 VAL A O 1
ATOM 3536 N N . VAL A 1 448 ? 6.055 -6.166 0.769 1.00 97.00 448 VAL A N 1
ATOM 3537 C CA . VAL A 1 448 ? 6.137 -4.721 0.528 1.00 97.00 448 VAL A CA 1
ATOM 3538 C C . VAL A 1 448 ? 5.066 -4.307 -0.473 1.00 97.00 448 VAL A C 1
ATOM 3540 O O . VAL A 1 448 ? 5.013 -4.812 -1.596 1.00 97.00 448 VAL A O 1
ATOM 3543 N N . MET A 1 449 ? 4.217 -3.370 -0.061 1.00 98.44 449 MET A N 1
ATOM 3544 C CA . MET A 1 449 ? 3.135 -2.830 -0.880 1.00 98.44 449 MET A CA 1
ATOM 3545 C C . MET A 1 449 ? 3.584 -1.579 -1.642 1.00 98.44 449 MET A C 1
ATOM 3547 O O . MET A 1 449 ? 4.296 -0.739 -1.095 1.00 98.44 449 MET A O 1
ATOM 3551 N N . ASP A 1 450 ? 3.127 -1.415 -2.882 1.00 98.69 450 ASP A N 1
ATOM 3552 C CA . ASP A 1 450 ? 3.247 -0.148 -3.606 1.00 98.69 450 ASP A CA 1
ATOM 3553 C C . ASP A 1 450 ? 2.228 0.885 -3.090 1.00 98.69 450 ASP A C 1
ATOM 3555 O O . ASP A 1 450 ? 1.019 0.653 -3.134 1.00 98.69 450 ASP A O 1
ATOM 3559 N N . LEU A 1 451 ? 2.705 2.014 -2.564 1.00 98.75 451 LEU A N 1
ATOM 3560 C CA . LEU A 1 451 ? 1.887 3.083 -1.997 1.00 98.75 451 LEU A CA 1
ATOM 3561 C C . LEU A 1 451 ? 1.795 4.254 -2.980 1.00 98.75 451 LEU A C 1
ATOM 3563 O O . LEU A 1 451 ? 2.650 5.144 -2.992 1.00 98.75 451 LEU A O 1
ATOM 3567 N N . VAL A 1 452 ? 0.719 4.260 -3.768 1.00 98.69 452 VAL A N 1
ATOM 3568 C CA . VAL A 1 452 ? 0.476 5.235 -4.841 1.00 98.69 452 VAL A CA 1
ATOM 3569 C C . VAL A 1 452 ? -0.302 6.443 -4.333 1.00 98.69 452 VAL A C 1
ATOM 3571 O O . VAL A 1 452 ? -1.525 6.491 -4.420 1.00 98.69 452 VAL A O 1
ATOM 3574 N N . VAL A 1 453 ? 0.396 7.409 -3.731 1.00 98.38 453 VAL A N 1
ATOM 3575 C CA . VAL A 1 453 ? -0.237 8.548 -3.028 1.00 98.38 453 VAL A CA 1
ATOM 3576 C C . VAL A 1 453 ? 0.102 9.921 -3.607 1.00 98.38 453 VAL A C 1
ATOM 3578 O O . VAL A 1 453 ? -0.304 10.932 -3.040 1.00 98.38 453 VAL A O 1
ATOM 3581 N N . ASN A 1 454 ? 0.803 9.989 -4.742 1.00 98.62 454 ASN A N 1
ATOM 3582 C CA . ASN A 1 454 ? 0.927 11.245 -5.487 1.00 98.62 454 ASN A CA 1
ATOM 3583 C C . ASN A 1 454 ? -0.415 11.669 -6.096 1.00 98.62 454 ASN A C 1
ATOM 3585 O O . ASN A 1 454 ? -0.780 12.840 -6.079 1.00 98.62 454 ASN A O 1
ATOM 3589 N N . HIS A 1 455 ? -1.136 10.706 -6.659 1.00 98.75 455 HIS A N 1
ATOM 3590 C CA . HIS A 1 455 ? -2.359 10.901 -7.424 1.00 98.75 455 HIS A CA 1
ATOM 3591 C C . HIS A 1 455 ? -3.331 9.744 -7.161 1.00 98.75 455 HIS A C 1
ATOM 3593 O O . HIS A 1 455 ? -2.956 8.721 -6.589 1.00 98.75 455 HIS A O 1
ATOM 3599 N N . THR A 1 456 ? -4.581 9.910 -7.590 1.00 98.81 456 THR A N 1
ATOM 3600 C CA . THR A 1 456 ? -5.577 8.824 -7.670 1.00 98.81 456 THR A CA 1
ATOM 3601 C C . THR A 1 456 ? -6.004 8.628 -9.121 1.00 98.81 456 THR A C 1
ATOM 3603 O O . THR A 1 456 ? -5.654 9.438 -9.971 1.00 98.81 456 THR A O 1
ATOM 3606 N N . SER A 1 457 ? -6.852 7.640 -9.411 1.00 98.62 457 SER A N 1
ATOM 3607 C CA . SER A 1 457 ? -7.608 7.604 -10.669 1.00 98.62 457 SER A CA 1
ATOM 3608 C C . SER A 1 457 ? -8.586 8.780 -10.786 1.00 98.62 457 SER A C 1
ATOM 3610 O O . SER A 1 457 ? -9.154 9.241 -9.790 1.00 98.62 457 SER A O 1
ATOM 3612 N N . ASP A 1 458 ? -8.889 9.200 -12.013 1.00 98.31 458 ASP A N 1
ATOM 3613 C CA . ASP A 1 458 ? -9.985 10.115 -12.344 1.00 98.31 458 ASP A CA 1
ATOM 3614 C C . ASP A 1 458 ? -11.385 9.498 -12.167 1.00 98.31 458 ASP A C 1
ATOM 3616 O O . ASP A 1 458 ? -12.399 10.191 -12.303 1.00 98.31 458 ASP A O 1
ATOM 3620 N N . THR A 1 459 ? -11.446 8.205 -11.848 1.00 98.25 459 THR A N 1
ATOM 3621 C CA . THR A 1 459 ? -12.647 7.474 -11.422 1.00 98.25 459 THR A CA 1
ATOM 3622 C C . THR A 1 459 ? -12.704 7.244 -9.908 1.00 98.25 459 THR A C 1
ATOM 3624 O O . THR A 1 459 ? -13.692 6.697 -9.416 1.00 98.25 459 THR A O 1
ATOM 3627 N N . HIS A 1 460 ? -11.709 7.715 -9.143 1.00 98.75 460 HIS A N 1
ATOM 3628 C CA . HIS A 1 460 ? -11.713 7.615 -7.684 1.00 98.75 460 HIS A CA 1
ATOM 3629 C C . HIS A 1 460 ? -12.918 8.380 -7.088 1.00 98.75 460 HIS A C 1
ATOM 3631 O O . HIS A 1 460 ? -13.154 9.537 -7.465 1.00 98.75 460 HIS A O 1
ATOM 3637 N N . PRO A 1 461 ? -13.680 7.815 -6.125 1.00 98.62 461 PRO A N 1
ATOM 3638 C CA . PRO A 1 461 ? -14.875 8.458 -5.568 1.00 98.62 461 PRO A CA 1
ATOM 3639 C C . PRO A 1 461 ? -14.638 9.865 -5.005 1.00 98.62 461 PRO A C 1
ATOM 3641 O O . PRO A 1 461 ? -15.504 10.731 -5.125 1.00 98.62 461 PRO A O 1
ATOM 3644 N N . TRP A 1 462 ? -13.464 10.112 -4.415 1.00 98.69 462 TRP A N 1
ATOM 3645 C CA . TRP A 1 462 ? -13.072 11.447 -3.942 1.00 98.69 462 TRP A CA 1
ATOM 3646 C C . TRP A 1 462 ? -13.021 12.462 -5.088 1.00 98.69 462 TRP A C 1
ATOM 3648 O O . TRP A 1 462 ? -13.582 13.550 -4.963 1.00 98.69 462 TRP A O 1
ATOM 3658 N N . PHE A 1 463 ? -12.389 12.103 -6.208 1.00 98.81 463 PHE A N 1
ATOM 3659 C CA . PHE A 1 463 ? -12.265 12.979 -7.367 1.00 98.81 463 PHE A CA 1
ATOM 3660 C C . PHE A 1 463 ? -13.612 13.205 -8.052 1.00 98.81 463 PHE A C 1
ATOM 3662 O O . PHE A 1 463 ? -13.967 14.340 -8.366 1.00 98.81 463 PHE A O 1
ATOM 3669 N N . LEU A 1 464 ? -14.402 12.140 -8.230 1.00 98.69 464 LEU A N 1
ATOM 3670 C CA . LEU A 1 464 ? -15.741 12.234 -8.813 1.00 98.69 464 LEU A CA 1
ATOM 3671 C C . LEU A 1 464 ? -16.649 13.169 -8.001 1.00 98.69 464 LEU A C 1
ATOM 3673 O O . LEU A 1 464 ? -17.325 14.022 -8.579 1.00 98.69 464 LEU A O 1
ATOM 3677 N N . ASP A 1 465 ? -16.629 13.063 -6.668 1.00 98.75 465 ASP A N 1
ATOM 3678 C CA . ASP A 1 465 ? -17.370 13.975 -5.792 1.00 98.75 465 ASP A CA 1
ATOM 3679 C C . ASP A 1 465 ? -16.829 15.412 -5.864 1.00 98.75 465 ASP A C 1
ATOM 3681 O O . ASP A 1 465 ? -17.619 16.356 -5.928 1.00 98.75 465 ASP A O 1
ATOM 3685 N N . ALA A 1 466 ? -15.505 15.596 -5.918 1.00 98.69 466 ALA A N 1
ATOM 3686 C CA . ALA A 1 466 ? -14.880 16.911 -6.065 1.00 98.69 466 ALA A CA 1
ATOM 3687 C C . ALA A 1 466 ? -15.264 17.599 -7.389 1.00 98.69 466 ALA A C 1
ATOM 3689 O O . ALA A 1 466 ? -15.603 18.784 -7.395 1.00 98.69 466 ALA A O 1
ATOM 3690 N N . VAL A 1 467 ? -15.298 16.863 -8.502 1.00 98.69 467 VAL A N 1
ATOM 3691 C CA . VAL A 1 467 ? -15.759 17.369 -9.807 1.00 98.69 467 VAL A CA 1
ATOM 3692 C C . VAL A 1 467 ? -17.254 17.699 -9.770 1.00 98.69 467 VAL A C 1
ATOM 3694 O O . VAL A 1 467 ? -17.673 18.776 -10.210 1.00 98.69 467 VAL A O 1
ATOM 3697 N N . GLU A 1 468 ? -18.078 16.802 -9.229 1.00 98.62 468 GLU A N 1
ATOM 3698 C CA . GLU A 1 468 ? -19.532 16.967 -9.228 1.00 98.62 468 GLU A CA 1
ATOM 3699 C C . GLU A 1 468 ? -19.995 18.104 -8.307 1.00 98.62 468 GLU A C 1
ATOM 3701 O O . GLU A 1 468 ? -20.834 18.933 -8.684 1.00 98.62 468 GLU A O 1
ATOM 3706 N N . ASN A 1 469 ? -19.432 18.184 -7.102 1.00 98.44 469 ASN A N 1
ATOM 3707 C CA . ASN A 1 469 ? -19.863 19.112 -6.056 1.00 98.44 469 ASN A CA 1
ATOM 3708 C C . ASN A 1 469 ? -18.987 20.362 -5.923 1.00 98.44 469 ASN A C 1
ATOM 3710 O O . ASN A 1 469 ? -19.352 21.273 -5.174 1.00 98.44 469 ASN A O 1
ATOM 3714 N N . THR A 1 470 ? -17.910 20.451 -6.705 1.00 98.31 470 THR A N 1
ATOM 3715 C CA . THR A 1 470 ? -16.968 21.577 -6.750 1.00 98.31 470 THR A CA 1
ATOM 3716 C C . THR A 1 470 ? -16.554 22.025 -5.346 1.00 98.31 470 THR A C 1
ATOM 3718 O O . THR A 1 470 ? -16.297 21.181 -4.492 1.00 98.31 470 THR A O 1
ATOM 3721 N N . THR A 1 471 ? -16.546 23.325 -5.045 1.00 97.25 471 THR A N 1
ATOM 3722 C CA . THR A 1 471 ? -16.114 23.873 -3.747 1.00 97.25 471 THR A CA 1
ATOM 3723 C C . THR A 1 471 ? -16.989 23.447 -2.562 1.00 97.25 471 THR A C 1
ATOM 3725 O O . THR A 1 471 ? -16.628 23.721 -1.421 1.00 97.25 471 THR A O 1
ATOM 3728 N N . ASN A 1 472 ? -18.143 22.811 -2.800 1.00 97.62 472 ASN A N 1
ATOM 3729 C CA . ASN A 1 472 ? -18.988 22.251 -1.739 1.00 97.62 472 ASN A CA 1
ATOM 3730 C C . ASN A 1 472 ? -18.613 20.803 -1.383 1.00 97.62 472 ASN A C 1
ATOM 3732 O O . ASN A 1 472 ? -19.104 20.280 -0.382 1.00 97.62 472 ASN A O 1
ATOM 3736 N N . SER A 1 473 ? -17.777 20.144 -2.190 1.00 98.31 473 SER A N 1
ATOM 3737 C CA . SER A 1 473 ? -17.225 18.835 -1.852 1.00 98.31 473 SER A CA 1
ATOM 3738 C C . SER A 1 473 ? -16.210 18.970 -0.721 1.00 98.31 473 SER A C 1
ATOM 3740 O O . SER A 1 473 ? -15.311 19.811 -0.772 1.00 98.31 473 SER A O 1
ATOM 3742 N N . LYS A 1 474 ? -16.275 18.067 0.261 1.00 96.94 474 LYS A N 1
ATOM 3743 C CA . LYS A 1 474 ? -15.204 17.929 1.263 1.00 96.94 474 LYS A CA 1
ATOM 3744 C C . LYS A 1 474 ? -13.873 17.464 0.645 1.00 96.94 474 LYS A C 1
ATOM 3746 O O . LYS A 1 474 ? -12.825 17.676 1.246 1.00 96.94 474 LYS A O 1
ATOM 3751 N N . TYR A 1 475 ? -13.924 16.856 -0.541 1.00 98.62 475 TYR A N 1
ATOM 3752 C CA . TYR A 1 475 ? -12.772 16.383 -1.305 1.00 98.62 475 TYR A CA 1
ATOM 3753 C C . TYR A 1 475 ? -12.251 17.422 -2.306 1.00 98.62 475 TYR A C 1
ATOM 3755 O O . TYR A 1 475 ? -11.244 17.172 -2.955 1.00 98.62 475 TYR A O 1
ATOM 3763 N N . TRP A 1 476 ? -12.861 18.609 -2.415 1.00 98.56 476 TRP A N 1
ATOM 3764 C CA . TRP A 1 476 ? -12.362 19.662 -3.312 1.00 98.56 476 TRP A CA 1
ATOM 3765 C C . TRP A 1 476 ? -10.882 19.976 -3.070 1.00 98.56 476 TRP A C 1
ATOM 3767 O O . TRP A 1 476 ? -10.086 20.003 -3.999 1.00 98.56 476 TRP A O 1
ATOM 3777 N N . ASN A 1 477 ? -10.507 20.134 -1.797 1.00 98.25 477 ASN A N 1
ATOM 3778 C CA . ASN A 1 477 ? -9.128 20.407 -1.393 1.00 98.25 477 ASN A CA 1
ATOM 3779 C C . ASN A 1 477 ? -8.275 19.136 -1.253 1.00 98.25 477 ASN A C 1
ATOM 3781 O O . ASN A 1 477 ? -7.127 19.251 -0.830 1.00 98.25 477 ASN A O 1
ATOM 3785 N N . TYR A 1 478 ? -8.809 17.937 -1.524 1.00 98.69 478 TYR A N 1
ATOM 3786 C CA . TYR A 1 478 ? -7.960 16.743 -1.644 1.00 98.69 478 TYR A CA 1
ATOM 3787 C C . TYR A 1 478 ? -7.139 16.788 -2.924 1.00 98.69 478 TYR A C 1
ATOM 3789 O O . TYR A 1 478 ? -6.065 16.212 -2.951 1.00 98.69 478 TYR A O 1
ATOM 3797 N N . TYR A 1 479 ? -7.612 17.509 -3.937 1.00 98.88 479 TYR A N 1
ATOM 3798 C CA . TYR A 1 479 ? -6.949 17.670 -5.221 1.00 98.88 479 TYR A CA 1
ATOM 3799 C C . TYR A 1 479 ? -6.559 19.130 -5.447 1.00 98.88 479 TYR A C 1
ATOM 3801 O O . TYR A 1 479 ? -6.997 20.044 -4.740 1.00 98.88 479 TYR A O 1
ATOM 3809 N N . ILE A 1 480 ? -5.739 19.357 -6.464 1.00 98.56 480 ILE A N 1
ATOM 3810 C CA . ILE A 1 480 ? -5.350 20.694 -6.903 1.00 98.56 480 ILE A CA 1
ATOM 3811 C C . ILE A 1 480 ? -6.325 21.132 -8.004 1.00 98.56 480 ILE A C 1
ATOM 3813 O O . ILE A 1 480 ? -6.158 20.784 -9.172 1.00 98.56 480 ILE A O 1
ATOM 3817 N N . MET A 1 481 ? -7.384 21.862 -7.632 1.00 98.56 481 MET A N 1
ATOM 3818 C CA . MET A 1 481 ? -8.516 22.169 -8.524 1.00 98.56 481 MET A CA 1
ATOM 3819 C C . MET A 1 481 ? -8.885 23.654 -8.555 1.00 98.56 481 MET A C 1
ATOM 3821 O O . MET A 1 481 ? -8.677 24.398 -7.596 1.00 98.56 481 MET A O 1
ATOM 3825 N N . THR A 1 482 ? -9.485 24.095 -9.661 1.00 98.44 482 THR A N 1
ATOM 3826 C CA . THR A 1 482 ? -10.042 25.446 -9.801 1.00 98.44 482 THR A CA 1
ATOM 3827 C C . THR A 1 482 ? -11.219 25.488 -10.776 1.00 98.44 482 THR A C 1
ATOM 3829 O O . THR A 1 482 ? -11.393 24.629 -11.638 1.00 98.44 482 THR A O 1
ATOM 3832 N N . LEU A 1 483 ? -12.051 26.517 -10.633 1.00 98.31 483 LEU A N 1
ATOM 3833 C CA . LEU A 1 483 ? -13.109 26.862 -11.588 1.00 98.31 483 LEU A CA 1
ATOM 3834 C C . LEU A 1 483 ? -12.663 27.946 -12.578 1.00 98.31 483 LEU A C 1
ATOM 3836 O O . LEU A 1 483 ? -13.362 28.230 -13.550 1.00 98.31 483 LEU A O 1
ATOM 3840 N N . GLU A 1 484 ? -11.513 28.569 -12.322 1.00 97.81 484 GLU A N 1
ATOM 3841 C CA . GLU A 1 484 ? -10.904 29.527 -13.235 1.00 97.81 484 GLU A CA 1
ATOM 3842 C C . GLU A 1 484 ? -10.384 28.822 -14.485 1.00 97.81 484 GLU A C 1
ATOM 3844 O O . GLU A 1 484 ? -9.922 27.686 -14.427 1.00 97.81 484 GLU A O 1
ATOM 3849 N N . ASN A 1 485 ? -10.423 29.510 -15.624 1.00 97.50 485 ASN A N 1
ATOM 3850 C CA . ASN A 1 485 ? -9.958 28.935 -16.878 1.00 97.50 485 ASN A CA 1
ATOM 3851 C C . ASN A 1 485 ? -8.446 28.632 -16.838 1.00 97.50 485 ASN A C 1
ATOM 3853 O O . ASN A 1 485 ? -7.642 29.543 -16.630 1.00 97.50 485 ASN A O 1
ATOM 3857 N N . ARG A 1 486 ? -8.080 27.367 -17.084 1.00 97.56 486 ARG A N 1
ATOM 3858 C CA . ARG A 1 486 ? -6.696 26.876 -17.223 1.00 97.56 486 ARG A CA 1
ATOM 3859 C C . ARG A 1 486 ? -6.433 26.199 -18.573 1.00 97.56 486 ARG A C 1
ATOM 3861 O O . ARG A 1 486 ? -5.483 25.439 -18.708 1.00 97.56 486 ARG A O 1
ATOM 3868 N N . ASP A 1 487 ? -7.252 26.470 -19.588 1.00 95.56 487 ASP A N 1
ATOM 3869 C CA . ASP A 1 487 ? -7.042 25.940 -20.938 1.00 95.56 487 ASP A CA 1
ATOM 3870 C C . ASP A 1 487 ? -5.634 26.281 -21.455 1.00 95.56 487 ASP A C 1
ATOM 3872 O O . ASP A 1 487 ? -5.219 27.442 -21.461 1.00 95.56 487 ASP A O 1
ATOM 3876 N N . GLY A 1 488 ? -4.902 25.254 -21.895 1.00 94.00 488 GLY A N 1
ATOM 3877 C CA . GLY A 1 488 ? -3.544 25.382 -22.431 1.00 94.00 488 GLY A CA 1
ATOM 3878 C C . GLY A 1 488 ? -2.442 25.569 -21.384 1.00 94.00 488 GLY A C 1
ATOM 3879 O O . GLY A 1 488 ? -1.285 25.740 -21.766 1.00 94.00 488 GLY A O 1
ATOM 3880 N N . TRP A 1 489 ? -2.765 25.543 -20.087 1.00 97.06 489 TRP A N 1
ATOM 3881 C CA . TRP A 1 489 ? -1.751 25.514 -19.034 1.00 97.06 489 TRP A CA 1
ATOM 3882 C C . TRP A 1 489 ? -1.143 24.114 -18.943 1.00 97.06 489 TRP A C 1
ATOM 3884 O O . TRP A 1 489 ? -1.852 23.117 -19.056 1.00 97.06 489 TRP A O 1
ATOM 3894 N N . ASN A 1 490 ? 0.174 24.044 -18.741 1.00 96.31 490 ASN A N 1
ATOM 3895 C CA . ASN A 1 490 ? 0.889 22.771 -18.660 1.00 96.31 490 ASN A CA 1
ATOM 3896 C C . ASN A 1 490 ? 0.341 21.916 -17.507 1.00 96.31 490 ASN A C 1
ATOM 3898 O O . ASN A 1 490 ? 0.125 22.454 -16.422 1.00 96.31 490 ASN A O 1
ATOM 3902 N N . HIS A 1 491 ? 0.116 20.621 -17.749 1.00 97.62 491 HIS A N 1
ATOM 3903 C CA . HIS A 1 491 ? -0.393 19.643 -16.766 1.00 97.62 491 HIS A CA 1
ATOM 3904 C C . HIS A 1 491 ? -1.779 19.948 -16.162 1.00 97.62 491 HIS A C 1
ATOM 3906 O O . HIS A 1 491 ? -2.214 19.279 -15.224 1.00 97.62 491 HIS A O 1
ATOM 3912 N N . TRP A 1 492 ? -2.497 20.947 -16.688 1.00 98.38 492 TRP A N 1
ATOM 3913 C CA . TRP A 1 492 ? -3.875 21.240 -16.296 1.00 98.38 492 TRP A CA 1
ATOM 3914 C C . TRP A 1 492 ? -4.862 20.599 -17.266 1.00 98.38 492 TRP A C 1
ATOM 3916 O O . TRP A 1 492 ? -4.825 20.818 -18.478 1.00 98.38 492 TRP A O 1
ATOM 3926 N N . HIS A 1 493 ? -5.816 19.876 -16.694 1.00 98.44 493 HIS A N 1
ATOM 3927 C CA . HIS A 1 493 ? -6.871 19.157 -17.397 1.00 98.44 493 HIS A CA 1
ATOM 3928 C C . HIS A 1 493 ? -8.234 19.692 -16.974 1.00 98.44 493 HIS A C 1
ATOM 3930 O O . HIS A 1 493 ? -8.343 20.546 -16.088 1.00 98.44 493 HIS A O 1
ATOM 3936 N N . TRP A 1 494 ? -9.302 19.206 -17.602 1.00 98.31 494 TRP A N 1
ATOM 3937 C CA . TRP A 1 494 ? -10.653 19.583 -17.210 1.00 98.31 494 TRP A CA 1
ATOM 3938 C C . TRP A 1 494 ? -11.672 18.470 -17.429 1.00 98.31 494 TRP A C 1
ATOM 3940 O O . TRP A 1 494 ? -11.553 17.651 -18.338 1.00 98.31 494 TRP A O 1
ATOM 3950 N N . LYS A 1 495 ? -12.732 18.497 -16.619 1.00 98.38 495 LYS A N 1
ATOM 3951 C CA . LYS A 1 495 ? -13.964 17.722 -16.816 1.00 98.38 495 LYS A CA 1
ATOM 3952 C C . LYS A 1 495 ? -15.178 18.644 -16.734 1.00 98.38 495 LYS A C 1
ATOM 3954 O O . LYS A 1 495 ? -15.106 19.744 -16.187 1.00 98.38 495 LYS A O 1
ATOM 3959 N N . ILE A 1 496 ? -16.295 18.203 -17.303 1.00 98.12 496 ILE A N 1
ATOM 3960 C CA . ILE A 1 496 ? -17.587 18.884 -17.180 1.00 98.12 496 ILE A CA 1
ATOM 3961 C C . ILE A 1 496 ? -18.463 18.033 -16.268 1.00 98.12 496 ILE A C 1
ATOM 3963 O O . ILE A 1 496 ? -18.670 16.853 -16.545 1.00 98.12 496 ILE A O 1
ATOM 3967 N N . ASN A 1 497 ? -18.951 18.622 -15.179 1.00 97.56 497 ASN A N 1
ATOM 3968 C CA . ASN A 1 497 ? -19.836 17.925 -14.248 1.00 97.56 497 ASN A CA 1
ATOM 3969 C C . ASN A 1 497 ? -21.288 17.861 -14.753 1.00 97.56 497 ASN A C 1
ATOM 3971 O O . ASN A 1 497 ? -21.632 18.452 -15.782 1.00 97.56 497 ASN A O 1
ATOM 3975 N N . SER A 1 498 ? -22.172 17.187 -14.010 1.00 97.88 498 SER A N 1
ATOM 3976 C CA . SER A 1 498 ? -23.578 17.017 -14.415 1.00 97.88 498 SER A CA 1
ATOM 3977 C C . SER A 1 498 ? -24.350 18.341 -14.564 1.00 97.88 498 SER A C 1
ATOM 3979 O O . SER A 1 498 ? -25.363 18.404 -15.263 1.00 97.88 498 SER A O 1
ATOM 3981 N N . LYS A 1 499 ? -23.846 19.420 -13.951 1.00 97.50 499 LYS A N 1
ATOM 3982 C CA . LYS A 1 499 ? -24.417 20.776 -13.967 1.00 97.50 499 LYS A CA 1
ATOM 3983 C C . LYS A 1 499 ? -23.912 21.613 -15.151 1.00 97.50 499 LYS A C 1
ATOM 3985 O O . LYS A 1 499 ? -24.251 22.790 -15.252 1.00 97.50 499 LYS A O 1
ATOM 3990 N N . GLY A 1 500 ? -23.097 21.036 -16.038 1.00 97.25 500 GLY A N 1
ATOM 3991 C CA . GLY A 1 500 ? -22.505 21.733 -17.184 1.00 97.25 500 GLY A CA 1
ATOM 3992 C C . GLY A 1 500 ? -21.355 22.673 -16.813 1.00 97.25 500 GLY A C 1
ATOM 3993 O O . GLY A 1 500 ? -20.934 23.483 -17.638 1.00 97.25 500 GLY A O 1
ATOM 3994 N N . GLN A 1 501 ? -20.840 22.589 -15.585 1.00 97.38 501 GLN A N 1
ATOM 3995 C CA . GLN A 1 501 ? -19.734 23.414 -15.120 1.00 97.38 501 GLN A CA 1
ATOM 3996 C C . GLN A 1 501 ? -18.405 22.745 -15.470 1.00 97.38 501 GLN A C 1
ATOM 3998 O O . GLN A 1 501 ? -18.184 21.574 -15.159 1.00 97.38 501 GLN A O 1
ATOM 4003 N N . LYS A 1 502 ? -17.518 23.507 -16.113 1.00 98.12 502 LYS A N 1
ATOM 4004 C CA . LYS A 1 502 ? -16.153 23.078 -16.417 1.00 98.12 502 LYS A CA 1
ATOM 4005 C C . LYS A 1 502 ? -15.286 23.239 -15.166 1.00 98.12 502 LYS A C 1
ATOM 4007 O O . LYS A 1 502 ? -15.225 24.329 -14.598 1.00 98.12 502 LYS A O 1
ATOM 4012 N N . VAL A 1 503 ? -14.656 22.152 -14.742 1.00 98.62 503 VAL A N 1
ATOM 4013 C CA . VAL A 1 503 ? -13.805 22.064 -13.553 1.00 98.62 503 VAL A CA 1
ATOM 4014 C C . VAL A 1 503 ? -12.400 21.709 -14.010 1.00 98.62 503 VAL A C 1
ATOM 4016 O O . VAL A 1 503 ? -12.229 20.715 -14.715 1.00 98.62 503 VAL A O 1
ATOM 4019 N N . TYR A 1 504 ? -11.418 22.517 -13.622 1.00 98.81 504 TYR A N 1
ATOM 4020 C CA . TYR A 1 504 ? -10.016 22.311 -13.960 1.00 98.81 504 TYR A CA 1
ATOM 4021 C C . TYR A 1 504 ? -9.275 21.678 -12.788 1.00 98.81 504 TYR A C 1
ATOM 4023 O O . TYR A 1 504 ? -9.557 21.996 -11.630 1.00 98.81 504 TYR A O 1
ATOM 4031 N N . TYR A 1 505 ? -8.320 20.810 -13.089 1.00 98.81 505 TYR A N 1
ATOM 4032 C CA . TYR A 1 505 ? -7.489 20.136 -12.096 1.00 98.81 505 TYR A CA 1
ATOM 4033 C C . TYR A 1 505 ? -6.080 19.907 -12.635 1.00 98.81 505 TYR A C 1
ATOM 4035 O O . TYR A 1 505 ? -5.885 19.820 -13.848 1.00 98.81 505 TYR A O 1
ATOM 4043 N N . PHE A 1 506 ? -5.113 19.830 -11.729 1.00 98.75 506 PHE A N 1
ATOM 4044 C CA . PHE A 1 506 ? -3.740 19.459 -12.045 1.00 98.75 506 PHE A CA 1
ATOM 4045 C C . PHE A 1 506 ? -3.586 17.931 -12.013 1.00 98.75 506 PHE A C 1
ATOM 4047 O O . PHE A 1 506 ? -4.142 17.267 -11.135 1.00 98.75 506 PHE A O 1
ATOM 4054 N N . GLY A 1 507 ? -2.852 17.386 -12.977 1.00 98.31 507 GLY A N 1
ATOM 4055 C CA . GLY A 1 507 ? -2.460 15.978 -13.029 1.00 98.31 507 GLY A CA 1
ATOM 4056 C C . GLY A 1 507 ? -1.161 15.867 -13.813 1.00 98.31 507 GLY A C 1
ATOM 4057 O O . GLY A 1 507 ? -1.174 16.071 -15.032 1.00 98.31 507 GLY A O 1
ATOM 4058 N N . LEU A 1 508 ? -0.049 15.624 -13.114 1.00 98.19 508 LEU A N 1
ATOM 4059 C CA . LEU A 1 508 ? 1.292 15.697 -13.706 1.00 98.19 508 LEU A CA 1
ATOM 4060 C C . LEU A 1 508 ? 1.516 14.594 -14.746 1.00 98.19 508 LEU A C 1
ATOM 4062 O O . LEU A 1 508 ? 2.072 14.847 -15.813 1.00 98.19 508 LEU A O 1
ATOM 4066 N N . PHE A 1 509 ? 1.083 13.375 -14.423 1.00 95.81 509 PHE A N 1
ATOM 4067 C CA . PHE A 1 509 ? 1.341 12.192 -15.240 1.00 95.81 509 PHE A CA 1
ATOM 4068 C C . PHE A 1 509 ? 0.401 12.093 -16.441 1.00 95.81 509 PHE A C 1
ATOM 4070 O O . PHE A 1 509 ? 0.856 11.927 -17.572 1.00 95.81 509 PHE A O 1
ATOM 4077 N N . ASP A 1 510 ? -0.906 12.195 -16.200 1.00 93.50 510 ASP A N 1
ATOM 4078 C CA . ASP A 1 510 ? -1.933 12.093 -17.232 1.00 93.50 510 ASP A CA 1
ATOM 4079 C C . ASP A 1 510 ? -3.265 12.697 -16.754 1.00 93.50 510 ASP A C 1
ATOM 4081 O O . ASP A 1 510 ? -3.510 12.856 -15.556 1.00 93.50 510 ASP A O 1
ATOM 4085 N N . LEU A 1 511 ? -4.173 12.985 -17.691 1.00 96.19 511 LEU A N 1
ATOM 4086 C CA . LEU A 1 511 ? -5.532 13.443 -17.382 1.00 96.19 511 LEU A CA 1
ATOM 4087 C C . LEU A 1 511 ? -6.323 12.446 -16.518 1.00 96.19 511 LEU A C 1
ATOM 4089 O O . LEU A 1 511 ? -7.258 12.854 -15.825 1.00 96.19 511 LEU A O 1
ATOM 4093 N N . SER A 1 512 ? -5.987 11.156 -16.575 1.00 96.62 512 SER A N 1
ATOM 4094 C CA . SER A 1 512 ? -6.600 10.104 -15.762 1.00 96.62 512 SER A CA 1
ATOM 4095 C C . SER A 1 512 ? -6.017 9.981 -14.352 1.00 96.62 512 SER A C 1
ATOM 4097 O O . SER A 1 512 ? -6.559 9.219 -13.558 1.00 96.62 512 SER A O 1
ATOM 4099 N N . MET A 1 513 ? -4.977 10.753 -14.021 1.00 98.31 513 MET A N 1
ATOM 4100 C CA . MET A 1 513 ? -4.260 10.705 -12.744 1.00 98.31 513 MET A CA 1
ATOM 4101 C C . MET A 1 513 ? -4.241 12.089 -12.065 1.00 98.31 513 MET A C 1
ATOM 4103 O O . MET A 1 513 ? -3.214 12.765 -12.076 1.00 98.31 513 MET A O 1
ATOM 4107 N N . PRO A 1 514 ? -5.375 12.578 -11.523 1.00 98.69 514 PRO A N 1
ATOM 4108 C CA . PRO A 1 514 ? -5.416 13.830 -10.768 1.00 98.69 514 PRO A CA 1
ATOM 4109 C C . PRO A 1 514 ? -4.554 13.777 -9.496 1.00 98.69 514 PRO A C 1
ATOM 4111 O O . PRO A 1 514 ? -4.717 12.888 -8.656 1.00 98.69 514 PRO A O 1
ATOM 4114 N N . ASP A 1 515 ? -3.696 14.783 -9.324 1.00 98.81 515 ASP A N 1
ATOM 4115 C CA . ASP A 1 515 ? -2.742 14.858 -8.214 1.00 98.81 515 ASP A CA 1
ATOM 4116 C C . ASP A 1 515 ? -3.423 15.247 -6.893 1.00 98.81 515 ASP A C 1
ATOM 4118 O O . ASP A 1 515 ? -4.281 16.144 -6.830 1.00 98.81 515 ASP A O 1
ATOM 4122 N N . LEU A 1 516 ? -2.997 14.589 -5.814 1.00 98.88 516 LEU A N 1
ATOM 4123 C CA . LEU A 1 516 ? -3.404 14.900 -4.452 1.00 98.88 516 LEU A CA 1
ATOM 4124 C C . LEU A 1 516 ? -2.683 16.153 -3.938 1.00 98.88 516 LEU A C 1
ATOM 4126 O O . LEU A 1 516 ? -1.509 16.404 -4.194 1.00 98.88 516 LEU A O 1
ATOM 4130 N N . ASN A 1 517 ? -3.398 16.954 -3.157 1.00 98.62 517 ASN A N 1
ATOM 4131 C CA . ASN A 1 517 ? -2.895 18.196 -2.596 1.00 98.62 517 ASN A CA 1
ATOM 4132 C C . ASN A 1 517 ? -2.247 17.965 -1.223 1.00 98.62 517 ASN A C 1
ATOM 4134 O O . ASN A 1 517 ? -2.919 18.014 -0.189 1.00 98.62 517 ASN A O 1
ATOM 4138 N N . PHE A 1 518 ? -0.926 17.790 -1.204 1.00 98.12 518 PHE A N 1
ATOM 4139 C CA . PHE A 1 518 ? -0.157 17.586 0.029 1.00 98.12 518 PHE A CA 1
ATOM 4140 C C . PHE A 1 518 ? -0.172 18.780 1.000 1.00 98.12 518 PHE A C 1
ATOM 4142 O O . PHE A 1 518 ? 0.099 18.587 2.183 1.00 98.12 518 PHE A O 1
ATOM 4149 N N . ASP A 1 519 ? -0.548 19.992 0.563 1.00 96.75 519 ASP A N 1
ATOM 4150 C CA . ASP A 1 519 ? -0.705 21.139 1.476 1.00 96.75 519 ASP A CA 1
ATOM 4151 C C . ASP A 1 519 ? -1.965 21.044 2.342 1.00 96.75 519 ASP A C 1
ATOM 4153 O O . ASP A 1 519 ? -2.101 21.782 3.320 1.00 96.75 519 ASP A O 1
ATOM 4157 N N . ASN A 1 520 ? -2.903 20.159 1.997 1.00 98.12 520 ASN A N 1
ATOM 4158 C CA . ASN A 1 520 ? -4.083 19.905 2.805 1.00 98.12 520 ASN A CA 1
ATOM 4159 C C . ASN A 1 520 ? -3.769 18.844 3.877 1.00 98.12 520 ASN A C 1
ATOM 4161 O O . ASN A 1 520 ? -3.613 17.669 3.539 1.00 98.12 520 ASN A O 1
ATOM 4165 N N . PRO A 1 521 ? -3.778 19.189 5.181 1.00 97.62 521 PRO A N 1
ATOM 4166 C CA . PRO A 1 521 ? -3.493 18.226 6.245 1.00 97.62 521 PRO A CA 1
ATOM 4167 C C . PRO A 1 521 ? -4.414 17.001 6.232 1.00 97.62 521 PRO A C 1
ATOM 4169 O O . PRO A 1 521 ? -3.997 15.926 6.651 1.00 97.62 521 PRO A O 1
ATOM 4172 N N . ALA A 1 522 ? -5.649 17.133 5.730 1.00 98.12 522 ALA A N 1
ATOM 4173 C CA . ALA A 1 522 ? -6.572 16.005 5.628 1.00 98.12 522 ALA A CA 1
ATOM 4174 C C . ALA A 1 522 ? -6.079 14.912 4.664 1.00 98.12 522 ALA A C 1
ATOM 4176 O O . ALA A 1 522 ? -6.322 13.739 4.926 1.00 98.12 522 ALA A O 1
ATOM 4177 N N . VAL A 1 523 ? -5.358 15.277 3.595 1.00 98.62 523 VAL A N 1
ATOM 4178 C CA . VAL A 1 523 ? -4.731 14.311 2.676 1.00 98.62 523 VAL A CA 1
ATOM 4179 C C . VAL A 1 523 ? -3.658 13.510 3.408 1.00 98.62 523 VAL A C 1
ATOM 4181 O O . VAL A 1 523 ? -3.661 12.287 3.345 1.00 98.62 523 VAL A O 1
ATOM 4184 N N . MET A 1 524 ? -2.793 14.172 4.181 1.00 98.19 524 MET A N 1
ATOM 4185 C CA . MET A 1 524 ? -1.771 13.481 4.975 1.00 98.19 524 MET A CA 1
ATOM 4186 C C . MET A 1 524 ? -2.385 12.561 6.041 1.00 98.19 524 MET A C 1
ATOM 4188 O O . MET A 1 524 ? -1.893 11.457 6.265 1.00 98.19 524 MET A O 1
ATOM 4192 N N . GLU A 1 525 ? -3.475 12.979 6.688 1.00 98.38 525 GLU A N 1
ATOM 4193 C CA . GLU A 1 525 ? -4.195 12.117 7.632 1.00 98.38 525 GLU A CA 1
ATOM 4194 C C . GLU A 1 525 ? -4.864 10.921 6.938 1.00 98.38 525 GLU A C 1
ATOM 4196 O O . GLU A 1 525 ? -4.879 9.826 7.498 1.00 98.38 525 GLU A O 1
ATOM 4201 N N . GLU A 1 526 ? -5.363 11.079 5.712 1.00 98.62 526 GLU A N 1
ATOM 4202 C CA . GLU A 1 526 ? -5.892 9.961 4.925 1.00 98.62 526 GLU A CA 1
ATOM 4203 C C . GLU A 1 526 ? -4.782 8.989 4.496 1.00 98.62 526 GLU A C 1
ATOM 4205 O O . GLU A 1 526 ? -4.946 7.784 4.662 1.00 98.62 526 GLU A O 1
ATOM 4210 N N . ILE A 1 527 ? -3.616 9.484 4.063 1.00 98.75 527 ILE A N 1
ATOM 4211 C CA . ILE A 1 527 ? -2.440 8.647 3.753 1.00 98.75 527 ILE A CA 1
ATOM 4212 C C . ILE A 1 527 ? -2.032 7.810 4.973 1.00 98.75 527 ILE A C 1
ATOM 4214 O O . ILE A 1 527 ? -1.809 6.605 4.859 1.00 98.75 527 ILE A O 1
ATOM 4218 N N . LYS A 1 528 ? -1.999 8.411 6.168 1.00 98.38 528 LYS A N 1
ATOM 4219 C CA . LYS A 1 528 ? -1.741 7.684 7.422 1.00 98.38 528 LYS A CA 1
ATOM 4220 C C . LYS A 1 528 ? -2.780 6.595 7.693 1.00 98.38 528 LYS A C 1
ATOM 4222 O O . LYS A 1 528 ? -2.417 5.514 8.147 1.00 98.38 528 LYS A O 1
ATOM 4227 N N . ARG A 1 529 ? -4.060 6.854 7.404 1.00 97.50 529 ARG A N 1
ATOM 4228 C CA . ARG A 1 529 ? -5.138 5.860 7.553 1.00 97.50 529 ARG A CA 1
ATOM 4229 C C . ARG A 1 529 ? -5.008 4.709 6.561 1.00 97.50 529 ARG A C 1
ATOM 4231 O O . ARG A 1 529 ? -5.266 3.576 6.955 1.00 97.50 529 ARG A O 1
ATOM 4238 N N . ILE A 1 530 ? -4.590 4.986 5.325 1.00 98.69 530 ILE A N 1
ATOM 4239 C CA . ILE A 1 530 ? -4.282 3.963 4.315 1.00 98.69 530 ILE A CA 1
ATOM 4240 C C . ILE A 1 530 ? -3.135 3.078 4.815 1.00 98.69 530 ILE A C 1
ATOM 4242 O O . ILE A 1 530 ? -3.268 1.858 4.839 1.00 98.69 530 ILE A O 1
ATOM 4246 N N . ILE A 1 531 ? -2.046 3.682 5.299 1.00 98.25 531 ILE A N 1
ATOM 4247 C CA . ILE A 1 531 ? -0.902 2.956 5.874 1.00 98.25 531 ILE A CA 1
ATOM 4248 C C . ILE A 1 531 ? -1.344 2.081 7.052 1.00 98.25 531 ILE A C 1
ATOM 4250 O O . ILE A 1 531 ? -1.042 0.891 7.083 1.00 98.25 531 ILE A O 1
ATOM 4254 N N . ASP A 1 532 ? -2.094 2.646 8.003 1.00 95.31 532 ASP A N 1
ATOM 4255 C CA . ASP A 1 532 ? -2.580 1.911 9.173 1.00 95.31 532 ASP A CA 1
ATOM 4256 C C . ASP A 1 532 ? -3.474 0.728 8.781 1.00 95.31 532 ASP A C 1
ATOM 4258 O O . ASP A 1 532 ? -3.374 -0.338 9.388 1.00 95.31 532 ASP A O 1
ATOM 4262 N N . PHE A 1 533 ? -4.323 0.893 7.764 1.00 96.50 533 PHE A N 1
ATOM 4263 C CA . PHE A 1 533 ? -5.146 -0.190 7.236 1.00 96.50 533 PHE A CA 1
ATOM 4264 C C . PHE A 1 533 ? -4.281 -1.336 6.704 1.00 96.50 533 PHE A C 1
ATOM 4266 O O . PHE A 1 533 ? -4.427 -2.470 7.156 1.00 96.50 533 PHE A O 1
ATOM 4273 N N . TRP A 1 534 ? -3.328 -1.053 5.818 1.00 97.19 534 TRP A N 1
ATOM 4274 C CA . TRP A 1 534 ? -2.494 -2.098 5.216 1.00 97.19 534 TRP A CA 1
ATOM 4275 C C . TRP A 1 534 ? -1.540 -2.765 6.214 1.00 97.19 534 TRP A C 1
ATOM 4277 O O . TRP A 1 534 ? -1.285 -3.964 6.111 1.00 97.19 534 TRP A O 1
ATOM 4287 N N . ILE A 1 535 ? -1.109 -2.048 7.256 1.00 94.00 535 ILE A N 1
ATOM 4288 C CA . ILE A 1 535 ? -0.400 -2.655 8.392 1.00 94.00 535 ILE A CA 1
ATOM 4289 C C . ILE A 1 535 ? -1.299 -3.658 9.123 1.00 94.00 535 ILE A C 1
ATOM 4291 O O . ILE A 1 535 ? -0.840 -4.745 9.460 1.00 94.00 535 ILE A O 1
ATOM 4295 N N . THR A 1 536 ? -2.585 -3.348 9.345 1.00 92.38 536 THR A N 1
ATOM 4296 C CA . THR A 1 536 ? -3.507 -4.319 9.971 1.00 92.38 536 THR A CA 1
ATOM 4297 C C . THR A 1 536 ? -3.776 -5.552 9.113 1.00 92.38 536 THR A C 1
ATOM 4299 O O . THR A 1 536 ? -4.129 -6.592 9.660 1.00 92.38 536 THR A O 1
ATOM 4302 N N . VAL A 1 537 ? -3.587 -5.446 7.798 1.00 93.94 537 VAL A N 1
ATOM 4303 C CA . VAL A 1 537 ? -3.709 -6.552 6.835 1.00 93.94 537 VAL A CA 1
ATOM 4304 C C . VAL A 1 537 ? -2.448 -7.436 6.807 1.00 93.94 537 VAL A C 1
ATOM 4306 O O . VAL A 1 537 ? -2.515 -8.563 6.333 1.00 93.94 537 VAL A O 1
ATOM 4309 N N . GLY A 1 538 ? -1.319 -6.964 7.352 1.00 92.19 538 GLY A N 1
ATOM 4310 C CA . GLY A 1 538 ? -0.074 -7.738 7.466 1.00 92.19 538 GLY A CA 1
ATOM 4311 C C . GLY A 1 538 ? 1.049 -7.325 6.516 1.00 92.19 538 GLY A C 1
ATOM 4312 O O . GLY A 1 538 ? 1.988 -8.087 6.318 1.00 92.19 538 GLY A O 1
ATOM 4313 N N . VAL A 1 539 ? 0.979 -6.129 5.926 1.00 94.19 539 VAL A N 1
ATOM 4314 C CA . VAL A 1 539 ? 2.073 -5.575 5.113 1.00 94.19 539 VAL A CA 1
ATOM 4315 C C . VAL A 1 539 ? 3.271 -5.182 5.997 1.00 94.19 539 VAL A C 1
ATOM 4317 O O . VAL A 1 539 ? 3.112 -4.466 6.988 1.00 94.19 539 VAL A O 1
ATOM 4320 N N . ASP A 1 540 ? 4.483 -5.586 5.600 1.00 91.69 540 ASP A N 1
ATOM 4321 C CA . ASP A 1 540 ? 5.748 -5.357 6.327 1.00 91.69 540 ASP A CA 1
ATOM 4322 C C . ASP A 1 540 ? 6.477 -4.063 5.926 1.00 91.69 540 ASP A C 1
ATOM 4324 O O . ASP A 1 540 ? 7.485 -3.668 6.529 1.00 91.69 540 ASP A O 1
ATOM 4328 N N . GLY A 1 541 ? 6.015 -3.408 4.864 1.00 94.00 541 GLY A N 1
ATOM 4329 C CA . GLY A 1 541 ? 6.686 -2.245 4.313 1.00 94.00 541 GLY A CA 1
ATOM 4330 C C . GLY A 1 541 ? 6.002 -1.642 3.096 1.00 94.00 541 GLY A C 1
ATOM 4331 O O . GLY A 1 541 ? 5.071 -2.210 2.532 1.00 94.00 541 GLY A O 1
ATOM 4332 N N . PHE A 1 542 ? 6.499 -0.486 2.666 1.00 98.06 542 PHE A N 1
ATOM 4333 C CA . PHE A 1 542 ? 5.933 0.252 1.543 1.00 98.06 542 PHE A CA 1
ATOM 4334 C C . PHE A 1 542 ? 7.017 0.749 0.587 1.00 98.06 542 PHE A C 1
ATOM 4336 O O . PHE A 1 542 ? 8.022 1.335 1.003 1.00 98.06 542 PHE A O 1
ATOM 4343 N N . ARG A 1 543 ? 6.774 0.575 -0.711 1.00 98.44 543 ARG A N 1
ATOM 4344 C CA . ARG A 1 543 ? 7.445 1.333 -1.764 1.00 98.44 543 ARG A CA 1
ATOM 4345 C C . ARG A 1 543 ? 6.617 2.587 -2.020 1.00 98.44 543 ARG A C 1
ATOM 4347 O O . ARG A 1 543 ? 5.441 2.480 -2.329 1.00 98.44 543 ARG A O 1
ATOM 4354 N N . LEU A 1 544 ? 7.204 3.766 -1.853 1.00 98.62 544 LEU A N 1
ATOM 4355 C CA . LEU A 1 544 ? 6.530 5.033 -2.133 1.00 98.62 544 LEU A CA 1
ATOM 4356 C C . LEU A 1 544 ? 6.645 5.325 -3.628 1.00 98.62 544 LEU A C 1
ATOM 4358 O O . LEU A 1 544 ? 7.765 5.495 -4.120 1.00 98.62 544 LEU A O 1
ATOM 4362 N N . ASP A 1 545 ? 5.509 5.374 -4.317 1.00 98.62 545 ASP A N 1
ATOM 4363 C CA . ASP A 1 545 ? 5.415 5.757 -5.727 1.00 98.62 545 ASP A CA 1
ATOM 4364 C C . ASP A 1 545 ? 5.528 7.269 -5.908 1.00 98.62 545 ASP A C 1
ATOM 4366 O O . ASP A 1 545 ? 4.973 8.038 -5.114 1.00 98.62 545 ASP A O 1
ATOM 4370 N N . ALA A 1 546 ? 6.260 7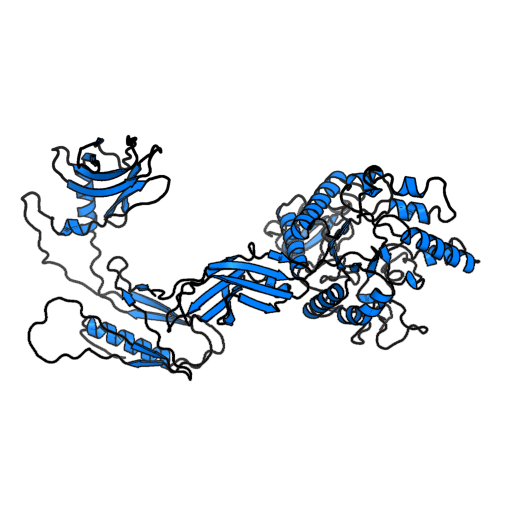.692 -6.941 1.00 98.19 546 ALA A N 1
ATOM 4371 C CA . ALA A 1 546 ? 6.387 9.090 -7.334 1.00 98.19 546 ALA A CA 1
ATOM 4372 C C . ALA A 1 546 ? 6.699 10.104 -6.198 1.00 98.19 546 ALA A C 1
ATOM 4374 O O . ALA A 1 546 ? 6.268 11.258 -6.289 1.00 98.19 546 ALA A O 1
ATOM 4375 N N . PRO A 1 547 ? 7.498 9.790 -5.148 1.00 98.19 547 PRO A N 1
ATOM 4376 C CA . PRO A 1 547 ? 7.780 10.728 -4.061 1.00 98.19 547 PRO A CA 1
ATOM 4377 C C . PRO A 1 547 ? 8.515 11.986 -4.521 1.00 98.19 547 PRO A C 1
ATOM 4379 O O . PRO A 1 547 ? 8.544 12.960 -3.778 1.00 98.19 547 PRO A O 1
ATOM 4382 N N . LYS A 1 548 ? 9.111 11.988 -5.722 1.00 98.25 548 LYS A N 1
ATOM 4383 C CA . LYS A 1 548 ? 9.700 13.178 -6.355 1.00 98.25 548 LYS A CA 1
ATOM 4384 C C . LYS A 1 548 ? 8.652 14.252 -6.683 1.00 98.25 548 LYS A C 1
ATOM 4386 O O . LYS A 1 548 ? 9.013 15.425 -6.763 1.00 98.25 548 LYS A O 1
ATOM 4391 N N . HIS A 1 549 ? 7.384 13.868 -6.819 1.00 98.50 549 HIS A N 1
ATOM 4392 C CA . HIS A 1 549 ? 6.328 14.683 -7.418 1.00 98.50 549 HIS A CA 1
ATOM 4393 C C . HIS A 1 549 ? 5.206 15.091 -6.451 1.00 98.50 549 HIS A C 1
ATOM 4395 O O . HIS A 1 549 ? 4.306 15.816 -6.857 1.00 98.50 549 HIS A O 1
ATOM 4401 N N . TYR A 1 550 ? 5.287 14.728 -5.162 1.00 98.44 550 TYR A N 1
ATOM 4402 C CA . TYR A 1 550 ? 4.293 15.122 -4.144 1.00 98.44 550 TYR A CA 1
ATOM 4403 C C . TYR A 1 550 ? 4.079 16.645 -4.043 1.00 98.44 550 TYR A C 1
ATOM 4405 O O . TYR A 1 550 ? 3.058 17.117 -3.535 1.00 98.44 550 TYR A O 1
ATOM 4413 N N . LYS A 1 551 ? 5.065 17.424 -4.488 1.00 97.62 551 LYS A N 1
ATOM 4414 C CA . LYS A 1 551 ? 5.037 18.873 -4.648 1.00 97.62 551 LYS A CA 1
ATOM 4415 C C . LYS A 1 551 ? 5.643 19.266 -5.997 1.00 97.62 551 LYS A C 1
ATOM 4417 O O . LYS A 1 551 ? 6.383 18.502 -6.609 1.00 97.62 551 LYS A O 1
ATOM 4422 N N . GLY A 1 552 ? 5.358 20.503 -6.402 1.00 96.12 552 GLY A N 1
ATOM 4423 C CA . GLY A 1 552 ? 5.843 21.102 -7.642 1.00 96.12 552 GLY A CA 1
ATOM 4424 C C . GLY A 1 552 ? 4.748 21.230 -8.698 1.00 96.12 552 GLY A C 1
ATOM 4425 O O . GLY A 1 552 ? 3.660 20.675 -8.565 1.00 96.12 552 GLY A O 1
ATOM 4426 N N . TRP A 1 553 ? 5.032 22.012 -9.735 1.00 96.62 553 TRP A N 1
ATOM 4427 C CA . TRP A 1 553 ? 4.123 22.250 -10.864 1.00 96.62 553 TRP A CA 1
ATOM 4428 C C . TRP A 1 553 ? 4.661 21.704 -12.190 1.00 96.62 553 TRP A C 1
ATOM 4430 O O . TRP A 1 553 ? 4.052 21.931 -13.234 1.00 96.62 553 TRP A O 1
ATOM 4440 N N . ASP A 1 554 ? 5.812 21.029 -12.161 1.00 96.56 554 ASP A N 1
ATOM 4441 C CA . ASP A 1 554 ? 6.460 20.403 -13.312 1.00 96.56 554 ASP A CA 1
ATOM 4442 C C . ASP A 1 554 ? 7.407 19.275 -12.852 1.00 96.56 554 ASP A C 1
ATOM 4444 O O . ASP A 1 554 ? 7.683 19.124 -11.661 1.00 96.56 554 ASP A O 1
ATOM 4448 N N . TRP A 1 555 ? 7.957 18.505 -13.792 1.00 95.81 555 TRP A N 1
ATOM 4449 C CA . TRP A 1 555 ? 8.728 17.278 -13.525 1.00 95.81 555 TRP A CA 1
ATOM 4450 C C . TRP A 1 555 ? 9.941 17.432 -12.591 1.00 95.81 555 TRP A C 1
ATOM 4452 O O . TRP A 1 555 ? 10.343 16.470 -11.939 1.00 95.81 555 TRP A O 1
ATOM 4462 N N . ASN A 1 556 ? 10.560 18.614 -12.545 1.00 96.06 556 ASN A N 1
ATOM 4463 C CA . ASN A 1 556 ? 11.752 18.898 -11.735 1.00 96.06 556 ASN A CA 1
ATOM 4464 C C . ASN A 1 556 ? 11.554 20.147 -10.860 1.00 96.06 556 ASN A C 1
ATOM 4466 O O . ASN A 1 556 ? 12.452 20.984 -10.759 1.00 96.06 556 ASN A O 1
ATOM 4470 N N . ASP A 1 557 ? 10.367 20.291 -10.275 1.00 96.44 557 ASP A N 1
ATOM 4471 C CA . ASP A 1 557 ? 9.992 21.416 -9.416 1.00 96.44 557 ASP A CA 1
ATOM 4472 C C . ASP A 1 557 ? 9.769 20.975 -7.956 1.00 96.44 557 ASP A C 1
ATOM 4474 O O . ASP A 1 557 ? 9.454 19.820 -7.697 1.00 96.44 557 ASP A O 1
ATOM 4478 N N . ASP A 1 558 ? 9.993 21.890 -7.006 1.00 97.19 558 ASP A N 1
ATOM 4479 C CA . ASP A 1 558 ? 9.836 21.721 -5.544 1.00 97.19 558 ASP A CA 1
ATOM 4480 C C . ASP A 1 558 ? 10.281 20.361 -4.948 1.00 97.19 558 ASP A C 1
ATOM 4482 O O . ASP A 1 558 ? 9.671 19.813 -4.027 1.00 97.19 558 ASP A O 1
ATOM 4486 N N . ILE A 1 559 ? 11.410 19.831 -5.431 1.00 97.94 559 ILE A N 1
ATOM 4487 C CA . ILE A 1 559 ? 12.028 18.599 -4.914 1.00 97.94 559 ILE A CA 1
ATOM 4488 C C . ILE A 1 559 ? 12.231 18.640 -3.379 1.00 97.94 559 ILE A C 1
ATOM 4490 O O . ILE A 1 559 ? 11.952 17.629 -2.727 1.00 97.94 559 ILE A O 1
ATOM 4494 N N . PRO A 1 560 ? 12.646 19.766 -2.750 1.00 98.25 560 PRO A N 1
ATOM 4495 C CA . PRO A 1 560 ? 12.726 19.851 -1.291 1.00 98.25 560 PRO A CA 1
ATOM 4496 C C . PRO A 1 560 ? 11.375 19.667 -0.583 1.00 98.25 560 PRO A C 1
ATOM 4498 O O . PRO A 1 560 ? 11.327 19.008 0.460 1.00 98.25 560 PRO A O 1
ATOM 4501 N N . GLY A 1 561 ? 10.287 20.229 -1.126 1.00 98.19 561 GLY A N 1
ATOM 4502 C CA . GLY A 1 561 ? 8.932 20.052 -0.601 1.00 98.19 561 GLY A CA 1
ATOM 4503 C C . GLY A 1 561 ? 8.458 18.604 -0.719 1.00 98.19 561 GLY A C 1
ATOM 4504 O O . GLY A 1 561 ? 7.976 18.025 0.257 1.00 98.19 561 GLY A O 1
ATOM 4505 N N . SER A 1 562 ? 8.690 17.983 -1.874 1.00 98.56 562 SER A N 1
ATOM 4506 C CA . SER A 1 562 ? 8.431 16.560 -2.115 1.00 98.56 562 SER A CA 1
ATOM 4507 C C . SER A 1 562 ? 9.179 15.666 -1.115 1.00 98.56 562 SER A C 1
ATOM 4509 O O . SER A 1 562 ? 8.582 14.826 -0.432 1.00 98.56 562 SER A O 1
ATOM 4511 N N . ALA A 1 563 ? 10.477 15.920 -0.924 1.00 97.94 563 ALA A N 1
ATOM 4512 C CA . ALA A 1 563 ? 11.309 15.197 0.034 1.00 97.94 563 ALA A CA 1
ATOM 4513 C C . ALA A 1 563 ? 10.852 15.374 1.490 1.00 97.94 563 ALA A C 1
ATOM 4515 O O . ALA A 1 563 ? 10.953 14.430 2.280 1.00 97.94 563 ALA A O 1
ATOM 4516 N N . TYR A 1 564 ? 10.337 16.551 1.861 1.00 98.31 564 TYR A N 1
ATOM 4517 C CA . TYR A 1 564 ? 9.772 16.786 3.191 1.00 98.31 564 TYR A CA 1
ATOM 4518 C C . TYR A 1 564 ? 8.600 15.838 3.473 1.00 98.31 564 TYR A C 1
ATOM 4520 O O . TYR A 1 564 ? 8.617 15.145 4.492 1.00 98.31 564 TYR A O 1
ATOM 4528 N N . TYR A 1 565 ? 7.621 15.749 2.569 1.00 98.50 565 TYR A N 1
ATOM 4529 C CA . TYR A 1 565 ? 6.451 14.888 2.764 1.00 98.50 565 TYR A CA 1
ATOM 4530 C C . TYR A 1 565 ? 6.785 13.397 2.684 1.00 98.50 565 TYR A C 1
ATOM 4532 O O . TYR A 1 565 ? 6.298 12.625 3.512 1.00 98.50 565 TYR A O 1
ATOM 4540 N N . ALA A 1 566 ? 7.672 12.991 1.772 1.00 98.25 566 ALA A N 1
ATOM 4541 C CA . ALA A 1 566 ? 8.125 11.602 1.686 1.00 98.25 566 ALA A CA 1
ATOM 4542 C C . ALA A 1 566 ? 8.767 11.125 3.005 1.00 98.25 566 ALA A C 1
ATOM 4544 O O . ALA A 1 566 ? 8.416 10.064 3.523 1.00 98.25 566 ALA A O 1
ATOM 4545 N N . LYS A 1 567 ? 9.613 11.959 3.628 1.00 96.56 567 LYS A N 1
ATOM 4546 C CA . LYS A 1 567 ? 10.200 11.681 4.952 1.00 96.56 567 LYS A CA 1
ATOM 4547 C C . LYS A 1 567 ? 9.159 11.634 6.071 1.00 96.56 567 LYS A C 1
ATOM 4549 O O . LYS A 1 567 ? 9.321 10.872 7.019 1.00 96.56 567 LYS A O 1
ATOM 4554 N N . GLN A 1 568 ? 8.101 12.445 6.015 1.00 98.06 568 GLN A N 1
ATOM 4555 C CA . GLN A 1 568 ? 7.013 12.367 7.003 1.00 98.06 568 GLN A CA 1
ATOM 4556 C C . GLN A 1 568 ? 6.279 11.024 6.913 1.00 98.06 568 GLN A C 1
ATOM 4558 O O . GLN A 1 568 ? 6.018 10.404 7.944 1.00 98.06 568 GLN A O 1
ATOM 4563 N N . ILE A 1 569 ? 6.003 10.557 5.692 1.00 98.50 569 ILE A N 1
ATOM 4564 C CA . ILE A 1 569 ? 5.382 9.250 5.444 1.00 98.50 569 ILE A CA 1
ATOM 4565 C C . ILE A 1 569 ? 6.291 8.120 5.943 1.00 98.50 569 ILE A C 1
ATOM 4567 O O . ILE A 1 569 ? 5.837 7.265 6.701 1.00 98.50 569 ILE A O 1
ATOM 4571 N N . GLU A 1 570 ? 7.582 8.149 5.606 1.00 95.75 570 GLU A N 1
ATOM 4572 C CA . GLU A 1 570 ? 8.555 7.159 6.084 1.00 95.75 570 GLU A CA 1
ATOM 4573 C C . GLU A 1 570 ? 8.633 7.113 7.619 1.00 95.75 570 GLU A C 1
ATOM 4575 O O . GLU A 1 570 ? 8.518 6.040 8.216 1.00 95.75 570 GLU A O 1
ATOM 4580 N N . ASN A 1 571 ? 8.759 8.272 8.273 1.00 95.81 571 ASN A N 1
ATOM 4581 C CA . ASN A 1 571 ? 8.773 8.357 9.734 1.00 95.81 571 ASN A CA 1
ATOM 4582 C C . ASN A 1 571 ? 7.489 7.795 10.353 1.00 95.81 571 ASN A C 1
ATOM 4584 O O . ASN A 1 571 ? 7.543 7.122 11.384 1.00 95.81 571 ASN A O 1
ATOM 4588 N N . TYR A 1 572 ? 6.336 8.046 9.727 1.00 97.38 572 TYR A N 1
ATOM 4589 C CA . TYR A 1 572 ? 5.069 7.500 10.190 1.00 97.38 572 TYR A CA 1
ATOM 4590 C C . TYR A 1 572 ? 5.043 5.974 10.090 1.00 97.38 572 TYR A C 1
ATOM 4592 O O . TYR A 1 572 ? 4.741 5.318 11.087 1.00 97.38 572 TYR A O 1
ATOM 4600 N N . ILE A 1 573 ? 5.441 5.404 8.949 1.00 95.12 573 ILE A N 1
ATOM 4601 C CA . ILE A 1 573 ? 5.530 3.948 8.759 1.00 95.12 573 ILE A CA 1
ATOM 4602 C C . ILE A 1 573 ? 6.437 3.327 9.828 1.00 95.12 573 ILE A C 1
ATOM 4604 O O . ILE A 1 573 ? 6.027 2.398 10.526 1.00 95.12 573 ILE A O 1
ATOM 4608 N N . ARG A 1 574 ? 7.638 3.881 10.038 1.00 91.75 574 ARG A N 1
ATOM 4609 C CA . ARG A 1 574 ? 8.574 3.387 11.064 1.00 91.75 574 ARG A CA 1
ATOM 4610 C C . ARG A 1 574 ? 8.053 3.548 12.488 1.00 91.75 574 ARG A C 1
ATOM 4612 O O . ARG A 1 574 ? 8.374 2.732 13.345 1.00 91.75 574 ARG A O 1
ATOM 4619 N N . SER A 1 575 ? 7.227 4.560 12.759 1.00 93.06 575 SER A N 1
ATOM 4620 C CA . SER A 1 575 ? 6.577 4.699 14.068 1.00 93.06 575 SER A CA 1
ATOM 4621 C C . SER A 1 575 ? 5.586 3.568 14.365 1.00 93.06 575 SER A C 1
ATOM 4623 O O . SER A 1 575 ? 5.304 3.311 15.535 1.00 93.06 575 SER A O 1
ATOM 4625 N N . LYS A 1 576 ? 5.071 2.893 13.326 1.00 89.94 576 LYS A N 1
ATOM 4626 C CA . LYS A 1 576 ? 4.121 1.778 13.448 1.00 89.94 576 LYS A CA 1
ATOM 4627 C C . LYS A 1 576 ? 4.787 0.408 13.363 1.00 89.94 576 LYS A C 1
ATOM 4629 O O . LYS A 1 576 ? 4.476 -0.454 14.176 1.00 89.94 576 LYS A O 1
ATOM 4634 N N . LEU A 1 577 ? 5.706 0.225 12.419 1.00 87.69 577 LEU A N 1
ATOM 4635 C CA . LEU A 1 577 ? 6.363 -1.058 12.138 1.00 87.69 577 LEU A CA 1
ATOM 4636 C C . LEU A 1 577 ? 7.751 -1.201 12.791 1.00 87.69 577 LEU A C 1
ATOM 4638 O O . LEU A 1 577 ? 8.348 -2.273 12.768 1.00 87.69 577 LEU A O 1
ATOM 4642 N N . GLY A 1 578 ? 8.278 -0.133 13.395 1.00 87.06 578 GLY A N 1
ATOM 4643 C CA . GLY A 1 578 ? 9.607 -0.111 14.002 1.00 87.06 578 GLY A CA 1
ATOM 4644 C C . GLY A 1 578 ? 10.737 0.189 13.010 1.00 87.06 578 GLY A C 1
ATOM 4645 O O . GLY A 1 578 ? 10.523 0.547 11.850 1.00 87.06 578 GLY A O 1
ATOM 4646 N N . SER A 1 579 ? 11.981 0.069 13.485 1.00 82.25 579 SER A N 1
ATOM 4647 C CA . SER A 1 579 ? 13.184 0.346 12.683 1.00 82.25 579 SER A CA 1
ATOM 4648 C C . SER A 1 579 ? 13.355 -0.600 11.499 1.00 82.25 579 SER A C 1
ATOM 4650 O O . SER A 1 579 ? 13.929 -0.197 10.491 1.00 82.25 579 SER A O 1
ATOM 4652 N N . ASP A 1 580 ? 12.831 -1.818 11.620 1.00 81.00 580 ASP A N 1
ATOM 4653 C CA . ASP A 1 580 ? 13.027 -2.909 10.663 1.00 81.00 580 ASP A CA 1
ATOM 4654 C C . ASP A 1 580 ? 12.023 -2.864 9.499 1.00 81.00 580 ASP A C 1
ATOM 4656 O O . ASP A 1 580 ? 12.064 -3.728 8.621 1.00 81.00 580 ASP A O 1
ATOM 4660 N N . ALA A 1 581 ? 11.135 -1.861 9.490 1.00 87.19 581 ALA A N 1
ATOM 4661 C CA . ALA A 1 581 ? 10.190 -1.603 8.413 1.00 87.19 581 ALA A CA 1
ATOM 4662 C C . ALA A 1 581 ? 10.919 -1.350 7.089 1.00 87.19 581 ALA A C 1
ATOM 4664 O O . ALA A 1 581 ? 11.851 -0.532 7.017 1.00 87.19 581 ALA A O 1
ATOM 4665 N N . ILE A 1 582 ? 10.455 -2.006 6.028 1.00 90.19 582 ILE A N 1
ATOM 4666 C CA . ILE A 1 582 ? 11.015 -1.823 4.691 1.00 90.19 582 ILE A CA 1
ATOM 4667 C C . ILE A 1 582 ? 10.315 -0.629 4.048 1.00 90.19 582 ILE A C 1
ATOM 4669 O O . ILE A 1 582 ? 9.137 -0.687 3.718 1.00 90.19 582 ILE A O 1
ATOM 4673 N N . VAL A 1 583 ? 11.034 0.478 3.886 1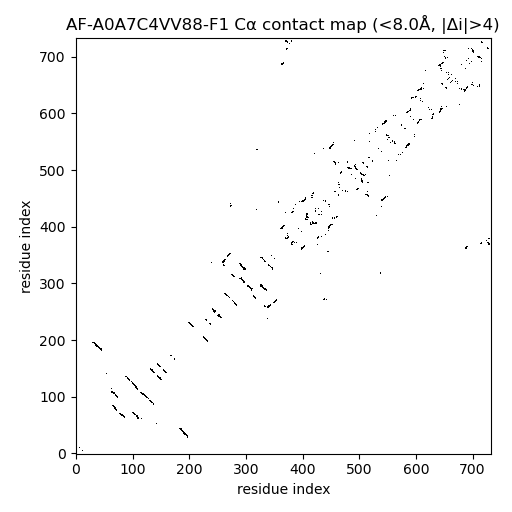.00 92.94 583 VAL A N 1
ATOM 4674 C CA . VAL A 1 583 ? 10.521 1.671 3.202 1.00 92.94 583 VAL A CA 1
ATOM 4675 C C . VAL A 1 583 ? 11.498 2.045 2.109 1.00 92.94 583 VAL A C 1
ATOM 4677 O O . VAL A 1 583 ? 12.689 2.161 2.394 1.00 92.94 583 VAL A O 1
ATOM 4680 N N . VAL A 1 584 ? 11.009 2.236 0.887 1.00 94.75 584 VAL A N 1
ATOM 4681 C CA . VAL A 1 584 ? 11.829 2.634 -0.264 1.00 94.75 584 VAL A CA 1
ATOM 4682 C C . VAL A 1 584 ? 11.073 3.622 -1.142 1.00 94.75 584 VAL A C 1
ATOM 4684 O O . VAL A 1 584 ? 9.950 3.362 -1.547 1.00 94.75 584 VAL A O 1
ATOM 4687 N N . GLY A 1 585 ? 11.669 4.774 -1.436 1.00 95.94 585 GLY A N 1
ATOM 4688 C CA . GLY A 1 585 ? 11.102 5.741 -2.373 1.00 95.94 585 GLY A CA 1
ATOM 4689 C C . GLY A 1 585 ? 11.542 5.502 -3.814 1.00 95.94 585 GLY A C 1
ATOM 4690 O O . GLY A 1 585 ? 12.724 5.280 -4.088 1.00 95.94 585 GLY A O 1
ATOM 4691 N N . GLU A 1 586 ? 10.614 5.632 -4.754 1.00 97.44 586 GLU A N 1
ATOM 4692 C CA . GLU A 1 586 ? 10.921 5.733 -6.177 1.00 97.44 586 GLU A CA 1
ATOM 4693 C C . GLU A 1 586 ? 11.210 7.188 -6.573 1.00 97.44 586 GLU A C 1
ATOM 4695 O O . GLU A 1 586 ? 10.434 7.887 -7.218 1.00 97.44 586 GLU A O 1
ATOM 4700 N N . VAL A 1 587 ? 12.375 7.682 -6.171 1.00 96.25 587 VAL A N 1
ATOM 4701 C CA . VAL A 1 587 ? 12.854 8.973 -6.666 1.00 96.25 587 VAL A CA 1
ATOM 4702 C C . VAL A 1 587 ? 13.472 8.732 -8.043 1.00 96.25 587 VAL A C 1
ATOM 4704 O O . VAL A 1 587 ? 14.655 8.405 -8.133 1.00 96.25 587 VAL A O 1
ATOM 4707 N N . TYR A 1 588 ? 12.664 8.836 -9.104 1.00 96.25 588 TYR A N 1
ATOM 4708 C CA . TYR A 1 588 ? 13.081 8.571 -10.489 1.00 96.25 588 TYR A CA 1
ATOM 4709 C C . TYR A 1 588 ? 14.056 9.653 -10.998 1.00 96.25 588 TYR A C 1
ATOM 4711 O O . TYR A 1 588 ? 13.700 10.568 -11.746 1.00 96.25 588 TYR A O 1
ATOM 4719 N N . ASP A 1 589 ? 15.308 9.593 -10.539 1.00 95.38 589 ASP A N 1
ATOM 4720 C CA . ASP A 1 589 ? 16.381 10.512 -10.913 1.00 95.38 589 ASP A CA 1
ATOM 4721 C C . ASP A 1 589 ? 17.769 9.895 -10.685 1.00 95.38 589 ASP A C 1
ATOM 4723 O O . ASP A 1 589 ? 18.057 9.334 -9.629 1.00 95.38 589 ASP A O 1
ATOM 4727 N N . GLY A 1 590 ? 18.646 10.005 -11.683 1.00 92.44 590 GLY A N 1
ATOM 4728 C CA . GLY A 1 590 ? 20.021 9.515 -11.598 1.00 92.44 590 GLY A CA 1
ATOM 4729 C C . GLY A 1 590 ? 20.993 10.473 -10.915 1.00 92.44 590 GLY A C 1
ATOM 4730 O O . GLY A 1 590 ? 22.095 10.044 -10.564 1.00 92.44 590 GLY A O 1
ATOM 4731 N N . ASP A 1 591 ? 20.625 11.745 -10.743 1.00 94.25 591 ASP A N 1
ATOM 4732 C CA . ASP A 1 591 ? 21.486 12.779 -10.176 1.00 94.25 591 ASP A CA 1
ATOM 4733 C C . ASP A 1 591 ? 21.629 12.605 -8.649 1.00 94.25 591 ASP A C 1
ATOM 4735 O O . ASP A 1 591 ? 20.647 12.726 -7.903 1.00 94.25 591 ASP A O 1
ATOM 4739 N N . PRO A 1 592 ? 22.857 12.385 -8.138 1.00 91.19 592 PRO A N 1
ATOM 4740 C CA . PRO A 1 592 ? 23.110 12.301 -6.703 1.00 91.19 592 PRO A CA 1
ATOM 4741 C C . PRO A 1 592 ? 22.615 13.516 -5.894 1.00 91.19 592 PRO A C 1
ATOM 4743 O O . PRO A 1 592 ? 22.245 13.387 -4.722 1.00 91.19 592 PRO A O 1
ATOM 4746 N N . SER A 1 593 ? 22.597 14.709 -6.494 1.00 92.38 593 SER A N 1
ATOM 4747 C CA . SER A 1 593 ? 22.122 15.938 -5.847 1.00 92.38 593 SER A CA 1
ATOM 4748 C C . SER A 1 593 ? 20.603 15.965 -5.640 1.00 92.38 593 SER A C 1
ATOM 4750 O O . SER A 1 593 ? 20.124 16.645 -4.732 1.00 92.38 593 SER A O 1
ATOM 4752 N N . VAL A 1 594 ? 19.846 15.187 -6.419 1.00 94.38 594 VAL A N 1
ATOM 4753 C CA . VAL A 1 594 ? 18.402 14.995 -6.230 1.00 94.38 594 VAL A CA 1
ATOM 4754 C C . VAL A 1 594 ? 18.155 13.935 -5.160 1.00 94.38 594 VAL A C 1
ATOM 4756 O O . VAL A 1 594 ? 17.487 14.219 -4.166 1.00 94.38 594 VAL A O 1
ATOM 4759 N N . LEU A 1 595 ? 18.762 12.749 -5.287 1.00 91.81 595 LEU A N 1
ATOM 4760 C CA . LEU A 1 595 ? 18.581 11.655 -4.318 1.00 91.81 595 LEU A CA 1
ATOM 4761 C C . LEU A 1 595 ? 19.005 12.045 -2.891 1.00 91.81 595 LEU A C 1
ATOM 4763 O O . LEU A 1 595 ? 18.334 11.698 -1.918 1.00 91.81 595 LEU A O 1
ATOM 4767 N N . SER A 1 596 ? 20.078 12.830 -2.745 1.00 91.19 596 SER A N 1
ATOM 4768 C CA . SER A 1 596 ? 20.553 13.293 -1.430 1.00 91.19 596 SER A CA 1
ATOM 4769 C C . SER A 1 596 ? 19.554 14.188 -0.682 1.00 91.19 596 SER A C 1
ATOM 4771 O O . SER A 1 596 ? 19.617 14.268 0.545 1.00 91.19 596 SER A O 1
ATOM 4773 N N . GLN A 1 597 ? 18.585 14.806 -1.369 1.00 93.50 597 GLN A N 1
ATOM 4774 C CA . GLN A 1 597 ? 17.518 15.578 -0.716 1.00 93.50 597 GLN A CA 1
ATOM 4775 C C . GLN A 1 597 ? 16.521 14.678 0.022 1.00 93.50 597 GLN A C 1
ATOM 4777 O O . GLN A 1 597 ? 15.945 15.097 1.030 1.00 93.50 597 GLN A O 1
ATOM 4782 N N . PHE A 1 598 ? 16.363 13.428 -0.422 1.00 92.88 598 PHE A N 1
ATOM 4783 C CA . PHE A 1 598 ? 15.516 12.418 0.215 1.00 92.88 598 PHE A CA 1
ATOM 4784 C C . PHE A 1 598 ? 16.245 11.671 1.334 1.00 92.88 598 PHE A C 1
ATOM 4786 O O . PHE A 1 598 ? 15.603 11.223 2.281 1.00 92.88 598 PHE A O 1
ATOM 4793 N N . ALA A 1 599 ? 17.580 11.634 1.327 1.00 88.31 599 ALA A N 1
ATOM 4794 C CA . ALA A 1 599 ? 18.352 11.049 2.421 1.00 88.31 599 ALA A CA 1
ATOM 4795 C C . ALA A 1 599 ? 17.996 11.695 3.788 1.00 88.31 599 ALA A C 1
ATOM 4797 O O . ALA A 1 599 ? 17.771 12.910 3.866 1.00 88.31 599 ALA A O 1
ATOM 4798 N N . PRO A 1 600 ? 17.925 10.922 4.890 1.00 86.12 600 PRO A N 1
ATOM 4799 C CA . PRO A 1 600 ? 18.304 9.512 5.012 1.00 86.12 600 PRO A CA 1
ATOM 4800 C C . PRO A 1 600 ? 17.202 8.510 4.622 1.00 86.12 600 PRO A C 1
ATOM 4802 O O . PRO A 1 600 ? 17.425 7.314 4.796 1.00 86.12 600 PRO A O 1
ATOM 4805 N N . MET A 1 601 ? 16.050 8.967 4.110 1.00 89.94 601 MET A N 1
ATOM 4806 C CA . MET A 1 601 ? 15.005 8.067 3.619 1.00 89.94 601 MET A CA 1
ATOM 4807 C C . MET A 1 601 ? 15.591 7.176 2.514 1.00 89.94 601 MET A C 1
ATOM 4809 O O . MET A 1 601 ? 16.270 7.694 1.618 1.00 89.94 601 MET A O 1
ATOM 4813 N N . PRO A 1 602 ? 15.350 5.859 2.547 1.00 89.69 602 PRO A N 1
ATOM 4814 C CA . PRO A 1 602 ? 15.841 4.972 1.505 1.00 89.69 602 PRO A CA 1
ATOM 4815 C C . PRO A 1 602 ? 15.150 5.215 0.163 1.00 89.69 602 PRO A C 1
ATOM 4817 O O . PRO A 1 602 ? 13.964 5.544 0.112 1.00 89.69 602 PRO A O 1
ATOM 4820 N N . ALA A 1 603 ? 15.876 4.996 -0.930 1.00 92.31 603 ALA A N 1
ATOM 4821 C CA . ALA A 1 603 ? 15.361 5.114 -2.289 1.00 92.31 603 ALA A CA 1
ATOM 4822 C C . ALA A 1 603 ? 15.972 4.050 -3.208 1.00 92.31 603 ALA A C 1
ATOM 4824 O O . ALA A 1 603 ? 17.072 3.550 -2.941 1.00 92.31 603 ALA A O 1
ATOM 4825 N N . LEU A 1 604 ? 15.266 3.737 -4.298 1.00 94.56 604 LEU A N 1
ATOM 4826 C CA . LEU A 1 604 ? 15.815 2.968 -5.415 1.00 94.56 604 LEU A CA 1
ATOM 4827 C C . LEU A 1 604 ? 17.041 3.701 -5.973 1.00 94.56 604 LEU A C 1
ATOM 4829 O O . LEU A 1 604 ? 16.974 4.893 -6.282 1.00 94.56 604 LEU A O 1
ATOM 4833 N N . ASN A 1 605 ? 18.178 3.013 -6.098 1.00 93.88 605 ASN A N 1
ATOM 4834 C CA . ASN A 1 605 ? 19.418 3.665 -6.520 1.00 93.88 605 ASN A CA 1
ATOM 4835 C C . ASN A 1 605 ? 19.496 3.833 -8.045 1.00 93.88 605 ASN A C 1
ATOM 4837 O O . ASN A 1 605 ? 20.223 3.116 -8.738 1.00 93.88 605 ASN A O 1
ATOM 4841 N N . PHE A 1 606 ? 18.780 4.828 -8.563 1.00 95.31 606 PHE A N 1
ATOM 4842 C CA . PHE A 1 606 ? 18.834 5.203 -9.975 1.00 95.31 606 PHE A CA 1
ATOM 4843 C C . PHE A 1 606 ? 20.230 5.679 -10.406 1.00 95.31 606 PHE A C 1
ATOM 4845 O O . PHE A 1 606 ? 20.619 5.427 -11.546 1.00 95.31 606 PHE A O 1
ATOM 4852 N N . THR A 1 607 ? 21.034 6.284 -9.517 1.00 94.31 607 THR A N 1
ATOM 4853 C CA . THR A 1 607 ? 22.439 6.611 -9.830 1.00 94.31 607 THR A CA 1
ATOM 4854 C C . THR A 1 607 ? 23.243 5.346 -10.151 1.00 94.31 607 THR A C 1
ATOM 4856 O O . THR A 1 607 ? 23.999 5.335 -11.123 1.00 94.31 607 THR A O 1
ATOM 4859 N N . PHE A 1 608 ? 23.065 4.262 -9.384 1.00 94.06 608 PHE A N 1
ATOM 4860 C CA . PHE A 1 608 ? 23.670 2.958 -9.686 1.00 94.06 608 PHE A CA 1
ATOM 4861 C C . PHE A 1 608 ? 23.162 2.376 -10.996 1.00 94.06 608 PHE A C 1
ATOM 4863 O O . PHE A 1 608 ? 23.981 2.037 -11.852 1.00 94.06 608 PHE A O 1
ATOM 4870 N N . MET A 1 609 ? 21.843 2.321 -11.178 1.00 95.88 609 MET A N 1
ATOM 4871 C CA . MET A 1 609 ? 21.235 1.777 -12.390 1.00 95.88 609 MET A CA 1
ATOM 4872 C C . MET A 1 609 ? 21.761 2.486 -13.651 1.00 95.88 609 MET A C 1
ATOM 4874 O O . MET A 1 609 ? 22.318 1.839 -14.543 1.00 95.88 609 MET A O 1
ATOM 4878 N N . TYR A 1 610 ? 21.696 3.821 -13.712 1.00 96.00 610 TYR A N 1
ATOM 4879 C CA . TYR A 1 610 ? 22.203 4.575 -14.866 1.00 96.00 610 TYR A CA 1
ATOM 4880 C C . TYR A 1 610 ? 23.722 4.463 -15.014 1.00 96.00 610 TYR A C 1
ATOM 4882 O O . TYR A 1 610 ? 24.231 4.350 -16.130 1.00 96.00 610 TYR A O 1
ATOM 4890 N N . GLY A 1 611 ? 24.460 4.463 -13.900 1.00 95.00 611 GLY A N 1
ATOM 4891 C CA . GLY A 1 611 ? 25.911 4.311 -13.905 1.00 95.00 611 GLY A CA 1
ATOM 4892 C C . GLY A 1 611 ? 26.349 2.991 -14.539 1.00 95.00 611 GLY A C 1
ATOM 4893 O O . GLY A 1 611 ? 27.186 2.991 -15.445 1.00 95.00 611 GLY A O 1
ATOM 4894 N N . ILE A 1 612 ? 25.766 1.878 -14.096 1.00 94.44 612 ILE A N 1
ATOM 4895 C CA . ILE A 1 612 ? 26.066 0.533 -14.596 1.00 94.44 612 ILE A CA 1
ATOM 4896 C C . ILE A 1 612 ? 25.609 0.353 -16.041 1.00 94.44 612 ILE A C 1
ATOM 4898 O O . ILE A 1 612 ? 26.380 -0.139 -16.861 1.00 94.44 612 ILE A O 1
ATOM 4902 N N . THR A 1 613 ? 24.390 0.762 -16.388 1.00 94.62 613 THR A N 1
ATOM 4903 C CA . THR A 1 613 ? 23.858 0.550 -17.746 1.00 94.62 613 THR A CA 1
ATOM 4904 C C . THR A 1 613 ? 24.621 1.372 -18.794 1.00 94.62 613 THR A C 1
ATOM 4906 O O . THR A 1 613 ? 24.921 0.878 -19.891 1.00 94.62 613 THR A O 1
ATOM 4909 N N . ALA A 1 614 ? 25.038 2.596 -18.446 1.00 95.44 614 ALA A N 1
ATOM 4910 C CA . ALA A 1 614 ? 25.874 3.434 -19.304 1.00 95.44 614 ALA A CA 1
ATOM 4911 C C . ALA A 1 614 ? 27.325 2.929 -19.415 1.00 95.44 614 ALA A C 1
ATOM 4913 O O . ALA A 1 614 ? 27.934 3.093 -20.471 1.00 95.44 614 ALA A O 1
ATOM 4914 N N . ASN A 1 615 ? 27.862 2.293 -18.366 1.00 95.56 615 ASN A N 1
ATOM 4915 C CA . ASN A 1 615 ? 29.269 1.883 -18.263 1.00 95.56 615 ASN A CA 1
ATOM 4916 C C . ASN A 1 615 ? 29.428 0.376 -17.994 1.00 95.56 615 ASN A C 1
ATOM 4918 O O . ASN A 1 615 ? 30.260 -0.035 -17.187 1.00 95.56 615 ASN A O 1
ATOM 4922 N N . HIS A 1 616 ? 28.625 -0.456 -18.655 1.00 93.12 616 HIS A N 1
ATOM 4923 C CA . HIS A 1 616 ? 28.563 -1.901 -18.410 1.00 93.12 616 HIS A CA 1
ATOM 4924 C C . HIS A 1 616 ? 29.899 -2.623 -18.663 1.00 93.12 616 HIS A C 1
ATOM 4926 O O . HIS A 1 616 ? 30.176 -3.630 -18.018 1.00 93.12 616 HIS A O 1
ATOM 4932 N N . GLU A 1 617 ? 30.764 -2.078 -19.521 1.00 93.50 617 GLU A N 1
ATOM 4933 C CA . GLU A 1 617 ? 32.122 -2.597 -19.772 1.00 93.50 617 GLU A CA 1
ATOM 4934 C C . GLU A 1 617 ? 33.163 -2.148 -18.729 1.00 93.50 617 GLU A C 1
ATOM 4936 O O . GLU A 1 617 ? 34.323 -2.553 -18.786 1.00 93.50 617 GLU A O 1
ATOM 4941 N N . GLY A 1 618 ? 32.749 -1.334 -17.757 1.00 90.94 618 GLY A N 1
ATOM 4942 C CA . GLY A 1 618 ? 33.579 -0.813 -16.680 1.00 90.94 618 GLY A CA 1
ATOM 4943 C C . GLY A 1 618 ? 33.856 0.686 -16.797 1.00 90.94 618 GLY A C 1
ATOM 4944 O O . GLY A 1 618 ? 33.972 1.255 -17.881 1.00 90.94 618 GLY A O 1
ATOM 4945 N N . LYS A 1 619 ? 33.982 1.330 -15.635 1.00 94.50 619 LYS A N 1
ATOM 4946 C CA . LYS A 1 619 ? 34.438 2.714 -15.471 1.00 94.50 619 LYS A CA 1
ATOM 4947 C C . LYS A 1 619 ? 35.182 2.825 -14.142 1.00 94.50 619 LYS A C 1
ATOM 4949 O O . LYS A 1 619 ? 34.738 2.275 -13.132 1.00 94.50 619 LYS A O 1
ATOM 4954 N N . ASP A 1 620 ? 36.293 3.555 -14.134 1.00 94.12 620 ASP A N 1
ATOM 4955 C CA . ASP A 1 620 ? 37.022 3.851 -12.900 1.00 94.12 620 ASP A CA 1
ATOM 4956 C C . ASP A 1 620 ? 36.107 4.554 -11.887 1.00 94.12 620 ASP A C 1
ATOM 4958 O O . ASP A 1 620 ? 35.343 5.450 -12.238 1.00 94.12 620 ASP A O 1
ATOM 4962 N N . ASN A 1 621 ? 36.194 4.156 -10.616 1.00 90.06 621 ASN A N 1
ATOM 4963 C CA . ASN A 1 621 ? 35.405 4.704 -9.502 1.00 90.06 621 ASN A CA 1
ATOM 4964 C C . ASN A 1 621 ? 33.877 4.568 -9.622 1.00 90.06 621 ASN A C 1
ATOM 4966 O O . ASN A 1 621 ? 33.170 5.140 -8.793 1.00 90.06 621 ASN A O 1
ATOM 4970 N N . LEU A 1 622 ? 33.361 3.779 -10.574 1.00 89.94 622 LEU A N 1
ATOM 4971 C CA . LEU A 1 622 ? 31.925 3.659 -10.841 1.00 89.94 622 LEU A CA 1
ATOM 4972 C C . LEU A 1 622 ? 31.099 3.428 -9.570 1.00 89.94 622 LEU A C 1
ATOM 4974 O O . LEU A 1 622 ? 30.219 4.219 -9.258 1.00 89.94 622 LEU A O 1
ATOM 4978 N N . LEU A 1 623 ? 31.432 2.402 -8.783 1.00 86.81 623 LEU A N 1
ATOM 4979 C CA . LEU A 1 623 ? 30.669 2.076 -7.574 1.00 86.81 623 LEU A CA 1
ATOM 4980 C C . LEU A 1 623 ? 30.677 3.207 -6.537 1.00 86.81 623 LEU A C 1
ATOM 4982 O O . LEU A 1 623 ? 29.648 3.479 -5.929 1.00 86.81 623 LEU A O 1
ATOM 4986 N N . VAL A 1 624 ? 31.805 3.904 -6.371 1.00 86.06 624 VAL A N 1
ATOM 4987 C CA . VAL A 1 624 ? 31.931 5.024 -5.421 1.00 86.06 624 VAL A CA 1
ATOM 4988 C C . VAL A 1 624 ? 31.052 6.199 -5.846 1.00 86.06 624 VAL A C 1
ATOM 4990 O O . VAL A 1 624 ? 30.375 6.800 -5.015 1.00 86.06 624 VAL A O 1
ATOM 4993 N N . GLU A 1 625 ? 31.020 6.509 -7.141 1.00 87.31 625 GLU A N 1
ATOM 4994 C CA . GLU A 1 625 ? 30.165 7.571 -7.677 1.00 87.31 625 GLU A CA 1
ATOM 4995 C C . GLU A 1 625 ? 28.677 7.241 -7.496 1.00 87.31 625 GLU A C 1
ATOM 4997 O O . GLU A 1 625 ? 27.894 8.115 -7.116 1.00 87.31 625 GLU A O 1
ATOM 5002 N N . THR A 1 626 ? 28.293 5.973 -7.690 1.00 86.00 626 THR A N 1
ATOM 5003 C CA . THR A 1 626 ? 26.886 5.534 -7.636 1.00 86.00 626 THR A CA 1
ATOM 5004 C C . THR A 1 626 ? 26.239 5.608 -6.256 1.00 86.00 626 THR A C 1
ATOM 5006 O O . THR A 1 626 ? 25.016 5.549 -6.142 1.00 86.00 626 THR A O 1
ATOM 5009 N N . ILE A 1 627 ? 27.044 5.763 -5.207 1.00 84.69 627 ILE A N 1
ATOM 5010 C CA . ILE A 1 627 ? 26.588 5.867 -3.814 1.00 84.69 627 ILE A CA 1
ATOM 5011 C C . ILE A 1 627 ? 26.911 7.236 -3.205 1.00 84.69 627 ILE A C 1
ATOM 5013 O O . ILE A 1 627 ? 26.718 7.434 -2.012 1.00 84.69 627 ILE A O 1
ATOM 5017 N N . SER A 1 628 ? 27.399 8.190 -4.005 1.00 86.50 628 SER A N 1
ATOM 5018 C CA . SER A 1 628 ? 27.858 9.507 -3.533 1.00 86.50 628 SER A CA 1
ATOM 5019 C C . SER A 1 628 ? 26.764 10.368 -2.888 1.00 86.50 628 SER A C 1
ATOM 5021 O O . SER A 1 628 ? 27.071 11.271 -2.111 1.00 86.50 628 SER A O 1
ATOM 5023 N N . TRP A 1 629 ? 25.493 10.071 -3.170 1.00 85.62 629 TRP A N 1
ATOM 5024 C CA . TRP A 1 629 ? 24.334 10.706 -2.541 1.00 85.62 629 TRP A CA 1
ATOM 5025 C C . TRP A 1 629 ? 24.040 10.181 -1.129 1.00 85.62 629 TRP A C 1
ATOM 5027 O O . TRP A 1 629 ? 23.312 10.821 -0.369 1.00 85.62 629 TRP A O 1
ATOM 5037 N N . VAL A 1 630 ? 24.623 9.036 -0.760 1.00 77.12 630 VAL A N 1
ATOM 5038 C CA . VAL A 1 630 ? 24.549 8.448 0.578 1.00 77.12 630 VAL A CA 1
ATOM 5039 C C . VAL A 1 630 ? 25.791 8.884 1.355 1.00 77.12 630 VAL A C 1
ATOM 5041 O O . VAL A 1 630 ? 26.919 8.737 0.890 1.00 77.12 630 VAL A O 1
ATOM 5044 N N . ASN A 1 631 ? 25.624 9.422 2.566 1.00 66.56 631 ASN A N 1
ATOM 5045 C CA . ASN A 1 631 ? 26.768 9.835 3.381 1.00 66.56 631 ASN A CA 1
ATOM 5046 C C . ASN A 1 631 ? 27.691 8.627 3.665 1.00 66.56 631 ASN A C 1
ATOM 5048 O O . ASN A 1 631 ? 27.266 7.636 4.267 1.00 66.56 631 ASN A O 1
ATOM 5052 N N . GLY A 1 632 ? 28.965 8.719 3.266 1.00 54.25 632 GLY A N 1
ATOM 5053 C CA . GLY A 1 632 ? 29.945 7.630 3.361 1.00 54.25 632 GLY A CA 1
ATOM 5054 C C . GLY A 1 632 ? 30.202 7.105 4.780 1.00 54.25 632 GLY A C 1
ATOM 5055 O O . GLY A 1 632 ? 30.555 5.939 4.935 1.00 54.25 632 GLY A O 1
ATOM 5056 N N . ALA A 1 633 ? 29.957 7.909 5.825 1.00 51.88 633 ALA A N 1
ATOM 5057 C CA . ALA A 1 633 ? 30.026 7.449 7.220 1.00 51.88 633 ALA A CA 1
ATOM 5058 C C . ALA A 1 633 ? 28.868 6.504 7.596 1.00 51.88 633 ALA A C 1
ATOM 5060 O O . ALA A 1 633 ? 29.003 5.686 8.502 1.00 51.88 633 ALA A O 1
ATOM 5061 N N . THR A 1 634 ? 27.740 6.607 6.889 1.00 53.00 634 THR A N 1
ATOM 5062 C CA . THR A 1 634 ? 26.546 5.775 7.085 1.00 53.00 634 THR A CA 1
ATOM 5063 C C . THR A 1 634 ? 26.428 4.648 6.068 1.00 53.00 634 THR A C 1
ATOM 5065 O O . THR A 1 634 ? 25.671 3.727 6.316 1.00 53.00 634 THR A O 1
ATOM 5068 N N . TYR A 1 635 ? 27.188 4.654 4.966 1.00 54.75 635 TYR A N 1
ATOM 5069 C CA . TYR A 1 635 ? 27.075 3.636 3.912 1.00 54.75 635 TYR A CA 1
ATOM 5070 C C . TYR A 1 635 ? 27.240 2.201 4.438 1.00 54.75 635 TYR A C 1
ATOM 5072 O O . TYR A 1 635 ? 26.442 1.339 4.102 1.00 54.75 635 TYR A O 1
ATOM 5080 N N . TYR A 1 636 ? 28.209 1.956 5.325 1.00 47.41 636 TYR A N 1
ATOM 5081 C CA . TYR A 1 636 ? 28.444 0.635 5.935 1.00 47.41 636 TYR A CA 1
ATOM 5082 C C . TYR A 1 636 ? 27.548 0.329 7.149 1.00 47.41 636 TYR A C 1
ATOM 5084 O O . TYR A 1 636 ? 27.611 -0.766 7.698 1.00 47.41 636 TYR A O 1
ATOM 5092 N N . LEU A 1 637 ? 26.747 1.302 7.593 1.00 43.78 637 LEU A N 1
ATOM 5093 C CA . LEU A 1 637 ? 25.816 1.185 8.722 1.00 43.78 637 LEU A CA 1
ATOM 5094 C C . LEU A 1 637 ? 24.348 1.193 8.266 1.00 43.78 637 LEU A C 1
ATOM 5096 O O . LEU A 1 637 ? 23.461 0.878 9.055 1.00 43.78 637 LEU A O 1
ATOM 5100 N N . ASN A 1 638 ? 24.088 1.578 7.015 1.00 50.50 638 ASN A N 1
ATOM 5101 C CA . ASN A 1 638 ? 22.762 1.747 6.451 1.00 50.50 638 ASN A CA 1
ATOM 5102 C C . ASN A 1 638 ? 22.405 0.500 5.638 1.00 50.50 638 ASN A C 1
ATOM 5104 O O . ASN A 1 638 ? 22.886 0.304 4.526 1.00 50.50 638 ASN A O 1
ATOM 5108 N N . VAL A 1 639 ? 21.563 -0.344 6.228 1.00 50.69 639 VAL A N 1
ATOM 5109 C CA . VAL A 1 639 ? 21.014 -1.565 5.617 1.00 50.69 639 VAL A CA 1
ATOM 5110 C C . VAL A 1 639 ? 19.937 -1.278 4.559 1.00 50.69 639 VAL A C 1
ATOM 5112 O O . VAL A 1 639 ? 19.449 -2.199 3.918 1.00 50.69 639 VAL A O 1
ATOM 5115 N N . ASN A 1 640 ? 19.595 -0.005 4.327 1.00 60.75 640 ASN A N 1
ATOM 5116 C CA . ASN A 1 640 ? 18.486 0.403 3.468 1.00 60.75 640 ASN A CA 1
ATOM 5117 C C . ASN A 1 640 ? 18.976 1.050 2.163 1.00 60.75 640 ASN A C 1
ATOM 5119 O O . ASN A 1 640 ? 18.662 2.199 1.851 1.00 60.75 640 ASN A O 1
ATOM 5123 N N . HIS A 1 641 ? 19.794 0.327 1.406 1.00 79.12 641 HIS A N 1
ATOM 5124 C CA . HIS A 1 641 ? 20.156 0.696 0.041 1.00 79.12 641 HIS A CA 1
ATOM 5125 C C . HIS A 1 641 ? 19.473 -0.260 -0.930 1.00 79.12 641 HIS A C 1
ATOM 5127 O O . HIS A 1 641 ? 19.529 -1.457 -0.698 1.00 79.12 641 HIS A O 1
ATOM 5133 N N . PHE A 1 642 ? 18.853 0.237 -2.001 1.00 91.75 642 PHE A N 1
ATOM 5134 C CA . PHE A 1 642 ? 18.070 -0.594 -2.921 1.00 91.75 642 PHE A CA 1
ATOM 5135 C C . PHE A 1 642 ? 18.654 -0.504 -4.337 1.00 91.75 642 PHE A C 1
ATOM 5137 O O . PHE A 1 642 ? 18.118 0.221 -5.185 1.00 91.75 642 PHE A O 1
ATOM 5144 N N . PRO A 1 643 ? 19.814 -1.138 -4.598 1.00 93.38 643 PRO A N 1
ATOM 5145 C CA . PRO A 1 643 ? 20.359 -1.200 -5.942 1.00 93.38 643 PRO A CA 1
ATOM 5146 C C . PRO A 1 643 ? 19.480 -2.104 -6.811 1.00 93.38 643 PRO A C 1
ATOM 5148 O O . PRO A 1 643 ? 18.911 -3.085 -6.339 1.00 93.38 643 PRO A O 1
ATOM 5151 N N . PHE A 1 644 ? 19.375 -1.764 -8.089 1.00 96.50 644 PHE A N 1
ATOM 5152 C CA . PHE A 1 644 ? 18.610 -2.504 -9.088 1.00 96.50 644 PHE A CA 1
ATOM 5153 C C . PHE A 1 644 ? 19.196 -2.217 -10.476 1.00 96.50 644 PHE A C 1
ATOM 5155 O O . PHE A 1 644 ? 20.007 -1.296 -10.628 1.00 96.50 644 PHE A O 1
ATOM 5162 N N . ILE A 1 645 ? 18.826 -3.012 -11.478 1.00 96.56 645 ILE A N 1
ATOM 5163 C CA . ILE A 1 645 ? 19.324 -2.867 -12.857 1.00 96.56 645 ILE A CA 1
ATOM 5164 C C . ILE A 1 645 ? 18.196 -2.437 -13.802 1.00 96.56 645 ILE A C 1
ATOM 5166 O O . ILE A 1 645 ? 18.397 -1.575 -14.655 1.00 96.56 645 ILE A O 1
ATOM 5170 N N . ASP A 1 646 ? 17.017 -3.015 -13.633 1.00 95.88 646 ASP A N 1
ATOM 5171 C CA . ASP A 1 646 ? 15.798 -2.743 -14.381 1.00 95.88 646 ASP A CA 1
ATOM 5172 C C . ASP A 1 646 ? 14.564 -2.982 -13.497 1.00 95.88 646 ASP A C 1
ATOM 5174 O O . ASP A 1 646 ? 14.653 -3.449 -12.361 1.00 95.88 646 ASP A O 1
ATOM 5178 N N . ASN A 1 647 ? 13.408 -2.537 -13.982 1.00 97.19 647 ASN A N 1
ATOM 5179 C CA . ASN A 1 647 ? 12.128 -2.613 -13.287 1.00 97.19 647 ASN A CA 1
ATOM 5180 C C . ASN A 1 647 ? 10.977 -2.584 -14.313 1.00 97.19 647 ASN A C 1
ATOM 5182 O O . ASN A 1 647 ? 11.193 -2.702 -15.520 1.00 97.19 647 ASN A O 1
ATOM 5186 N N . HIS A 1 648 ? 9.752 -2.375 -13.833 1.00 96.62 648 HIS A N 1
ATOM 5187 C CA . HIS A 1 648 ? 8.542 -2.342 -14.652 1.00 96.62 648 HIS A CA 1
ATOM 5188 C C . HIS A 1 648 ? 8.387 -1.104 -15.561 1.00 96.62 648 HIS A C 1
ATOM 5190 O O . HIS A 1 648 ? 7.449 -1.085 -16.361 1.00 96.62 648 HIS A O 1
ATOM 5196 N N . ASP A 1 649 ? 9.286 -0.117 -15.476 1.00 95.19 649 ASP A N 1
ATOM 5197 C CA . ASP A 1 649 ? 9.276 1.122 -16.273 1.00 95.19 649 ASP A CA 1
ATOM 5198 C C . ASP A 1 649 ? 10.494 1.263 -17.187 1.00 95.19 649 ASP A C 1
ATOM 5200 O O . ASP A 1 649 ? 10.624 2.253 -17.917 1.00 95.19 649 ASP A O 1
ATOM 5204 N N . LEU A 1 650 ? 11.389 0.279 -17.181 1.00 95.62 650 LEU A N 1
ATOM 5205 C CA . LEU A 1 650 ? 12.618 0.267 -17.964 1.00 95.62 650 LEU A CA 1
ATOM 5206 C C . LEU A 1 650 ? 12.583 -0.866 -18.989 1.00 95.62 650 LEU A C 1
ATOM 5208 O O . LEU A 1 650 ? 11.914 -1.880 -18.813 1.00 95.62 650 LEU A O 1
ATOM 5212 N N . ASN A 1 651 ? 13.332 -0.704 -20.082 1.00 97.12 651 ASN A N 1
ATOM 5213 C CA . ASN A 1 651 ? 13.616 -1.835 -20.965 1.00 97.12 651 ASN A CA 1
ATOM 5214 C C . ASN A 1 651 ? 14.332 -2.927 -20.166 1.00 97.12 651 ASN A C 1
ATOM 5216 O O . ASN A 1 651 ? 15.241 -2.610 -19.396 1.00 97.12 651 ASN A O 1
ATOM 5220 N N . ARG A 1 652 ? 13.993 -4.197 -20.414 1.00 97.88 652 ARG A N 1
ATOM 5221 C CA . ARG A 1 652 ? 14.687 -5.329 -19.789 1.00 97.88 652 ARG A CA 1
ATOM 5222 C C . ARG A 1 652 ? 16.169 -5.260 -20.145 1.00 97.88 652 ARG A C 1
ATOM 5224 O O . ARG A 1 652 ? 16.535 -5.172 -21.323 1.00 97.88 652 ARG A O 1
ATOM 5231 N N . TRP A 1 653 ? 17.046 -5.322 -19.156 1.00 97.69 653 TRP A N 1
ATOM 5232 C CA . TRP A 1 653 ? 18.474 -5.098 -19.352 1.00 97.69 653 TRP A CA 1
ATOM 5233 C C . TRP A 1 653 ? 19.101 -6.138 -20.277 1.00 97.69 653 TRP A C 1
ATOM 5235 O O . TRP A 1 653 ? 19.927 -5.807 -21.132 1.00 97.69 653 TRP A O 1
ATOM 5245 N N . ILE A 1 654 ? 18.648 -7.390 -20.187 1.00 97.94 654 ILE A N 1
ATOM 5246 C CA . ILE A 1 654 ? 19.092 -8.447 -21.096 1.00 97.94 654 ILE A CA 1
ATOM 5247 C C . ILE A 1 654 ? 18.745 -8.146 -22.562 1.00 97.94 654 ILE A C 1
ATOM 5249 O O . ILE A 1 654 ? 19.542 -8.446 -23.452 1.00 97.94 654 ILE A O 1
ATOM 5253 N N . SER A 1 655 ? 17.609 -7.494 -22.823 1.00 97.81 655 SER A N 1
ATOM 5254 C CA . SER A 1 655 ? 17.226 -7.037 -24.162 1.00 97.81 655 SER A CA 1
ATOM 5255 C C . SER A 1 655 ? 18.151 -5.933 -24.663 1.00 97.81 655 SER A C 1
ATOM 5257 O O . SER A 1 655 ? 18.660 -6.020 -25.780 1.00 97.81 655 SER A O 1
ATOM 5259 N N . VAL A 1 656 ? 18.458 -4.940 -23.825 1.00 97.81 656 VAL A N 1
ATOM 5260 C CA . VAL A 1 656 ? 19.416 -3.877 -24.175 1.00 97.81 656 VAL A CA 1
ATOM 5261 C C . VAL A 1 656 ? 20.794 -4.466 -24.497 1.00 97.81 656 VAL A C 1
ATOM 5263 O O . VAL A 1 656 ? 21.425 -4.088 -25.488 1.00 97.81 656 VAL A O 1
ATOM 5266 N N . LEU A 1 657 ? 21.258 -5.430 -23.702 1.00 98.12 657 LEU A N 1
ATOM 5267 C CA . LEU A 1 657 ? 22.543 -6.084 -23.922 1.00 98.12 657 LEU A CA 1
ATOM 5268 C C . LEU A 1 657 ? 22.580 -6.900 -25.214 1.00 98.12 657 LEU A C 1
ATOM 5270 O O . LEU A 1 657 ? 23.501 -6.719 -26.006 1.00 98.12 657 LEU A O 1
ATOM 5274 N N . ILE A 1 658 ? 21.611 -7.789 -25.433 1.00 97.44 658 ILE A N 1
ATOM 5275 C CA . ILE A 1 658 ? 21.629 -8.719 -26.571 1.00 97.44 658 ILE A CA 1
ATOM 5276 C C . ILE A 1 658 ? 21.301 -8.006 -27.883 1.00 97.44 658 ILE A C 1
ATOM 5278 O O . ILE A 1 658 ? 21.972 -8.237 -28.890 1.00 97.44 658 ILE A O 1
ATOM 5282 N N . ASP A 1 659 ? 20.282 -7.148 -27.883 1.00 96.81 659 ASP A N 1
ATOM 5283 C CA . ASP A 1 659 ? 19.743 -6.596 -29.124 1.00 96.81 659 ASP A CA 1
ATOM 5284 C C . ASP A 1 659 ? 20.513 -5.338 -29.562 1.00 96.81 659 ASP A C 1
ATOM 5286 O O . ASP A 1 659 ? 20.679 -5.108 -30.764 1.00 96.81 659 ASP A O 1
ATOM 5290 N N . GLN A 1 660 ? 21.024 -4.545 -28.604 1.00 96.31 660 GLN A N 1
ATOM 5291 C CA . GLN A 1 660 ? 21.666 -3.253 -28.874 1.00 96.31 660 GLN A CA 1
ATOM 5292 C C . GLN A 1 660 ? 23.179 -3.242 -28.607 1.00 96.31 660 GLN A C 1
ATOM 5294 O O . GLN A 1 660 ? 23.941 -2.900 -29.510 1.00 96.31 660 GLN A O 1
ATOM 5299 N N . LYS A 1 661 ? 23.639 -3.557 -27.387 1.00 96.94 661 LYS A N 1
ATOM 5300 C CA . LYS A 1 661 ? 25.057 -3.366 -27.001 1.00 96.94 661 LYS A CA 1
ATOM 5301 C C . LYS A 1 661 ? 25.989 -4.418 -27.603 1.00 96.94 661 LYS A C 1
ATOM 5303 O O . LYS A 1 661 ? 27.029 -4.067 -28.150 1.00 96.94 661 LYS A O 1
ATOM 5308 N N . TYR A 1 662 ? 25.578 -5.680 -27.563 1.00 97.12 662 TYR A N 1
ATOM 5309 C CA . TYR A 1 662 ? 26.294 -6.836 -28.109 1.00 97.12 662 TYR A CA 1
ATOM 5310 C C . TYR A 1 662 ? 25.546 -7.436 -29.303 1.00 97.12 662 TYR A C 1
ATOM 5312 O O . TYR A 1 662 ? 25.505 -8.653 -29.484 1.00 97.12 662 TYR A O 1
ATOM 5320 N N . SER A 1 663 ? 24.936 -6.576 -30.124 1.00 96.25 663 SER A N 1
ATOM 5321 C CA . SER A 1 663 ? 24.198 -7.003 -31.312 1.00 96.25 663 SER A CA 1
ATOM 5322 C C . SER A 1 663 ? 25.093 -7.850 -32.225 1.00 96.25 663 SER A C 1
ATOM 5324 O O . SER A 1 663 ? 26.160 -7.411 -32.654 1.00 96.25 663 SER A O 1
ATOM 5326 N N . GLY A 1 664 ? 24.677 -9.091 -32.492 1.00 95.50 664 GLY A N 1
ATOM 5327 C CA . GLY A 1 664 ? 25.462 -10.072 -33.254 1.00 95.50 664 GLY A CA 1
ATOM 5328 C C . GLY A 1 664 ? 26.377 -10.987 -32.423 1.00 95.50 664 GLY A C 1
ATOM 5329 O O . GLY A 1 664 ? 26.882 -11.964 -32.972 1.00 95.50 664 GLY A O 1
ATOM 5330 N N . ASP A 1 665 ? 26.537 -10.748 -31.116 1.00 97.06 665 ASP A N 1
ATOM 5331 C CA . ASP A 1 665 ? 27.207 -11.649 -30.162 1.00 97.06 665 ASP A CA 1
ATOM 5332 C C . ASP A 1 665 ? 26.354 -11.843 -28.895 1.00 97.06 665 ASP A C 1
ATOM 5334 O O . ASP A 1 665 ? 26.625 -11.326 -27.808 1.00 97.06 665 ASP A O 1
ATOM 5338 N N . THR A 1 666 ? 25.306 -12.659 -29.028 1.00 96.19 666 THR A N 1
ATOM 5339 C CA . THR A 1 666 ? 24.393 -12.998 -27.926 1.00 96.19 666 THR A CA 1
ATOM 5340 C C . THR A 1 666 ? 25.120 -13.579 -26.710 1.00 96.19 666 THR A C 1
ATOM 5342 O O . THR A 1 666 ? 24.706 -13.348 -25.577 1.00 96.19 666 THR A O 1
ATOM 5345 N N . GLN A 1 667 ? 26.212 -14.324 -26.911 1.00 97.44 667 GLN A N 1
ATOM 5346 C CA . GLN A 1 667 ? 26.949 -14.935 -25.804 1.00 97.44 667 GLN A CA 1
ATOM 5347 C C . GLN A 1 667 ? 27.723 -13.890 -24.995 1.00 97.44 667 GLN A C 1
ATOM 5349 O O . GLN A 1 667 ? 27.808 -14.019 -23.774 1.00 97.44 667 GLN A O 1
ATOM 5354 N N . ALA A 1 668 ? 28.265 -12.852 -25.640 1.00 97.38 668 ALA A N 1
ATOM 5355 C CA . ALA A 1 668 ? 28.828 -11.705 -24.929 1.00 97.38 668 ALA A CA 1
ATOM 5356 C C . ALA A 1 668 ? 27.756 -10.960 -24.126 1.00 97.38 668 ALA A C 1
ATOM 5358 O O . ALA A 1 668 ? 27.968 -10.723 -22.937 1.00 97.38 668 ALA A O 1
ATOM 5359 N N . GLY A 1 669 ? 26.586 -10.708 -24.723 1.00 97.75 669 GLY A N 1
ATOM 5360 C CA . GLY A 1 669 ? 25.450 -10.099 -24.025 1.00 97.75 669 GLY A CA 1
ATOM 5361 C C . GLY A 1 669 ? 25.022 -10.886 -22.780 1.00 97.75 669 GLY A C 1
ATOM 5362 O O . GLY A 1 669 ? 24.884 -10.308 -21.706 1.00 97.75 669 GLY A O 1
ATOM 5363 N N . ILE A 1 670 ? 24.904 -12.215 -22.881 1.00 97.50 670 ILE A N 1
ATOM 5364 C CA . ILE A 1 670 ? 24.566 -13.081 -21.735 1.00 97.50 670 ILE A CA 1
ATOM 5365 C C . ILE A 1 670 ? 25.655 -13.036 -20.655 1.00 97.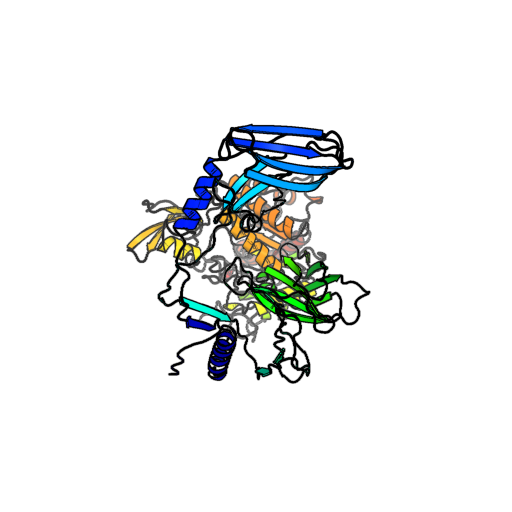50 670 ILE A C 1
ATOM 5367 O O . ILE A 1 670 ? 25.339 -12.912 -19.473 1.00 97.50 670 ILE A O 1
ATOM 5371 N N . ARG A 1 671 ? 26.942 -13.110 -21.024 1.00 97.81 671 ARG A N 1
ATOM 5372 C CA . ARG A 1 671 ? 28.038 -13.007 -20.042 1.00 97.81 671 ARG A CA 1
ATOM 5373 C C . ARG A 1 671 ? 28.010 -11.669 -19.309 1.00 97.81 671 ARG A C 1
ATOM 5375 O O . ARG A 1 671 ? 28.202 -11.648 -18.096 1.00 97.81 671 ARG A O 1
ATOM 5382 N N . GLN A 1 672 ? 27.742 -10.583 -20.031 1.00 97.62 672 GLN A N 1
ATOM 5383 C CA . GLN A 1 672 ? 27.614 -9.260 -19.437 1.00 97.62 672 GLN A CA 1
ATOM 5384 C C . GLN A 1 672 ? 26.405 -9.182 -18.496 1.00 97.62 672 GLN A C 1
ATOM 5386 O O . GLN A 1 672 ? 26.526 -8.644 -17.400 1.00 97.62 672 GLN A O 1
ATOM 5391 N N . TYR A 1 673 ? 25.271 -9.775 -18.873 1.00 97.62 673 TYR A N 1
ATOM 5392 C CA . TYR A 1 673 ? 24.075 -9.830 -18.032 1.00 97.62 673 TYR A CA 1
ATOM 5393 C C . TYR A 1 673 ? 24.329 -10.562 -16.708 1.00 97.62 673 TYR A C 1
ATOM 5395 O O . TYR A 1 673 ? 23.980 -10.060 -15.637 1.00 97.62 673 TYR A O 1
ATOM 5403 N N . LEU A 1 674 ? 24.999 -11.718 -16.772 1.00 97.06 674 LEU A N 1
ATOM 5404 C CA . LEU A 1 674 ? 25.396 -12.484 -15.589 1.00 97.06 674 LEU A CA 1
ATOM 5405 C C . LEU A 1 674 ? 26.380 -11.703 -14.709 1.00 97.06 674 LEU A C 1
ATOM 5407 O O . LEU A 1 674 ? 26.238 -11.712 -13.490 1.00 97.06 674 LEU A O 1
ATOM 5411 N N . LEU A 1 675 ? 27.350 -11.004 -15.308 1.00 95.88 675 LEU A N 1
ATOM 5412 C CA . LEU A 1 675 ? 28.300 -10.165 -14.574 1.00 95.88 675 LEU A CA 1
ATOM 5413 C C . LEU A 1 675 ? 27.593 -9.020 -13.838 1.00 95.88 675 LEU A C 1
ATOM 5415 O O . LEU A 1 675 ? 27.875 -8.783 -12.665 1.00 95.88 675 LEU A O 1
ATOM 5419 N N . THR A 1 676 ? 26.668 -8.325 -14.504 1.00 94.81 676 THR A N 1
ATOM 5420 C CA . THR A 1 676 ? 25.935 -7.210 -13.896 1.00 94.81 676 THR A CA 1
ATOM 5421 C C . THR A 1 676 ? 25.054 -7.677 -12.732 1.00 94.81 676 THR A C 1
ATOM 5423 O O . THR A 1 676 ? 25.059 -7.038 -11.683 1.00 94.81 676 THR A O 1
ATOM 5426 N N . ASN A 1 677 ? 24.371 -8.819 -12.863 1.00 95.06 677 ASN A N 1
ATOM 5427 C CA . ASN A 1 677 ? 23.573 -9.393 -11.774 1.00 95.06 677 ASN A CA 1
ATOM 5428 C C . ASN A 1 677 ? 24.435 -9.933 -10.623 1.00 95.06 677 ASN A C 1
ATOM 5430 O O . ASN A 1 677 ? 24.106 -9.721 -9.458 1.00 95.06 677 ASN A O 1
ATOM 5434 N N . ALA A 1 678 ? 25.571 -10.571 -10.921 1.00 94.44 678 ALA A N 1
ATOM 5435 C CA . ALA A 1 678 ? 26.515 -11.002 -9.890 1.00 94.44 678 ALA A CA 1
ATOM 5436 C C . ALA A 1 678 ? 27.064 -9.809 -9.092 1.00 94.44 678 ALA A C 1
ATOM 5438 O O . ALA A 1 678 ? 27.214 -9.900 -7.875 1.00 94.44 678 ALA A O 1
ATOM 5439 N N . LEU A 1 679 ? 27.324 -8.683 -9.767 1.00 92.69 679 LEU A N 1
ATOM 5440 C CA . LEU A 1 679 ? 27.690 -7.437 -9.106 1.00 92.69 679 LEU A CA 1
ATOM 5441 C C . LEU A 1 679 ? 26.547 -6.938 -8.218 1.00 92.69 679 LEU A C 1
ATOM 5443 O O . LEU A 1 679 ? 26.788 -6.751 -7.032 1.00 92.69 679 LEU A O 1
ATOM 5447 N N . LEU A 1 680 ? 25.328 -6.786 -8.753 1.00 93.25 680 LEU A N 1
ATOM 5448 C CA . LEU A 1 680 ? 24.143 -6.345 -8.004 1.00 93.25 680 LEU A CA 1
ATOM 5449 C C . LEU A 1 680 ? 23.960 -7.129 -6.694 1.00 93.25 680 LEU A C 1
ATOM 5451 O O . LEU A 1 680 ? 23.871 -6.528 -5.627 1.00 93.25 680 LEU A O 1
ATOM 5455 N N . LEU A 1 681 ? 23.989 -8.460 -6.776 1.00 91.88 681 LEU A N 1
ATOM 5456 C CA . LEU A 1 681 ? 23.811 -9.371 -5.639 1.00 91.88 681 LEU A CA 1
ATOM 5457 C C . LEU A 1 681 ? 24.967 -9.351 -4.623 1.00 91.88 681 LEU A C 1
ATOM 5459 O O . LEU A 1 681 ? 24.849 -9.922 -3.544 1.00 91.88 681 LEU A O 1
ATOM 5463 N N . SER A 1 682 ? 26.097 -8.727 -4.965 1.00 89.06 682 SER A N 1
ATOM 5464 C CA . SER A 1 682 ? 27.277 -8.614 -4.095 1.00 89.06 682 SER A CA 1
ATOM 5465 C C . SER A 1 682 ? 27.416 -7.249 -3.412 1.00 89.06 682 SER A C 1
ATOM 5467 O O . SER A 1 682 ? 28.318 -7.064 -2.591 1.00 89.06 682 SER A O 1
ATOM 5469 N N . LEU A 1 683 ? 26.565 -6.280 -3.766 1.00 84.69 683 LEU A N 1
ATOM 5470 C CA . LEU A 1 683 ? 26.610 -4.934 -3.200 1.00 84.69 683 LEU A CA 1
ATOM 5471 C C . LEU A 1 683 ? 26.023 -4.896 -1.792 1.00 84.69 683 LEU A C 1
ATOM 5473 O O . LEU A 1 683 ? 25.192 -5.712 -1.411 1.00 84.69 683 LEU A O 1
ATOM 5477 N N . ASN A 1 684 ? 26.447 -3.892 -1.024 1.00 81.81 684 ASN A N 1
ATOM 5478 C CA . ASN A 1 684 ? 25.805 -3.586 0.244 1.00 81.81 684 ASN A CA 1
ATOM 5479 C C . ASN A 1 684 ? 24.390 -3.033 0.001 1.00 81.81 684 ASN A C 1
ATOM 5481 O O . ASN A 1 684 ? 24.201 -2.187 -0.877 1.00 81.81 684 ASN A O 1
ATOM 5485 N N . GLY A 1 685 ? 23.429 -3.466 0.814 1.00 84.19 685 GLY A N 1
ATOM 5486 C CA . GLY A 1 685 ? 22.015 -3.128 0.674 1.00 84.19 685 GLY A CA 1
ATOM 5487 C C . GLY A 1 685 ? 21.138 -4.348 0.414 1.00 84.19 685 GLY A C 1
ATOM 5488 O O . GLY A 1 685 ? 21.564 -5.484 0.599 1.00 84.19 685 GLY A O 1
ATOM 5489 N N . MET A 1 686 ? 19.912 -4.075 -0.019 1.00 89.62 686 MET A N 1
ATOM 5490 C CA . MET A 1 686 ? 18.928 -5.044 -0.462 1.00 89.62 686 MET A CA 1
ATOM 5491 C C . MET A 1 686 ? 18.748 -4.942 -1.983 1.00 89.62 686 MET A C 1
ATOM 5493 O O . MET A 1 686 ? 17.978 -4.092 -2.440 1.00 89.62 686 MET A O 1
ATOM 5497 N N . PRO A 1 687 ? 19.482 -5.737 -2.787 1.00 93.25 687 PRO A N 1
ATOM 5498 C CA . PRO A 1 687 ? 19.280 -5.791 -4.230 1.00 93.25 687 PRO A CA 1
ATOM 5499 C C . PRO A 1 687 ? 17.827 -6.101 -4.590 1.00 93.25 687 PRO A C 1
ATOM 5501 O O . PRO A 1 687 ? 17.192 -6.961 -3.976 1.00 93.25 687 PRO A O 1
ATOM 5504 N N . VAL A 1 688 ? 17.328 -5.403 -5.608 1.00 96.06 688 VAL A N 1
ATOM 5505 C CA . VAL A 1 688 ? 15.982 -5.578 -6.154 1.00 96.06 688 VAL A CA 1
ATOM 5506 C C . VAL A 1 688 ? 16.080 -6.269 -7.513 1.00 96.06 688 VAL A C 1
ATOM 5508 O O . VAL A 1 688 ? 16.772 -5.779 -8.407 1.00 96.06 688 VAL A O 1
ATOM 5511 N N . ILE A 1 689 ? 15.400 -7.406 -7.653 1.00 96.94 689 ILE A N 1
ATOM 5512 C CA . ILE A 1 689 ? 15.320 -8.211 -8.882 1.00 96.94 689 ILE A CA 1
ATOM 5513 C C . ILE A 1 689 ? 13.899 -8.110 -9.431 1.00 96.94 689 ILE A C 1
ATOM 5515 O O . ILE A 1 689 ? 12.946 -8.305 -8.674 1.00 96.94 689 ILE A O 1
ATOM 5519 N N . TYR A 1 690 ? 13.730 -7.845 -10.726 1.00 98.31 690 TYR A N 1
ATOM 5520 C CA . TYR A 1 690 ? 12.409 -7.802 -11.347 1.00 98.31 690 TYR A CA 1
ATOM 5521 C C . TYR A 1 690 ? 12.001 -9.184 -11.874 1.00 98.31 690 TYR A C 1
ATOM 5523 O O . TYR A 1 690 ? 12.826 -9.938 -12.389 1.00 98.31 690 TYR A O 1
ATOM 5531 N N . TYR A 1 691 ? 10.724 -9.559 -11.727 1.00 98.19 691 TYR A N 1
ATOM 5532 C CA . TYR A 1 691 ? 10.295 -10.921 -12.052 1.00 98.19 691 TYR A CA 1
ATOM 5533 C C . TYR A 1 691 ? 10.646 -11.317 -13.492 1.00 98.19 691 TYR A C 1
ATOM 5535 O O . TYR A 1 691 ? 10.349 -10.595 -14.449 1.00 98.19 691 TYR A O 1
ATOM 5543 N N . GLY A 1 692 ? 11.262 -12.483 -13.654 1.00 97.25 692 GLY A N 1
ATOM 5544 C CA . GLY A 1 692 ? 11.703 -13.005 -14.942 1.00 97.25 692 GLY A CA 1
ATOM 5545 C C . GLY A 1 692 ? 13.155 -12.668 -15.288 1.00 97.25 692 GLY A C 1
ATOM 5546 O O . GLY A 1 692 ? 13.712 -13.301 -16.185 1.00 97.25 692 GLY A O 1
ATOM 5547 N N . ASP A 1 693 ? 13.807 -11.748 -14.581 1.00 97.12 693 ASP A N 1
ATOM 5548 C CA . ASP A 1 693 ? 15.233 -11.462 -14.776 1.00 97.12 693 ASP A CA 1
ATOM 5549 C C . ASP A 1 693 ? 16.095 -12.698 -14.481 1.00 97.12 693 ASP A C 1
ATOM 5551 O O . ASP A 1 693 ? 17.029 -13.028 -15.214 1.00 97.12 693 ASP A O 1
ATOM 5555 N N . GLU A 1 694 ? 15.711 -13.485 -13.479 1.00 96.19 694 GLU A N 1
ATOM 5556 C CA . GLU A 1 694 ? 16.384 -14.725 -13.098 1.00 96.19 694 GLU A CA 1
ATOM 5557 C C . GLU A 1 694 ? 16.388 -15.794 -14.208 1.00 96.19 694 GLU A C 1
ATOM 5559 O O . GLU A 1 694 ? 17.235 -16.690 -14.202 1.00 96.19 694 GLU A O 1
ATOM 5564 N N . ILE A 1 695 ? 15.481 -15.682 -15.186 1.00 95.69 695 ILE A N 1
ATOM 5565 C CA . ILE A 1 695 ? 15.436 -16.526 -16.392 1.00 95.69 695 ILE A CA 1
ATOM 5566 C C . ILE A 1 695 ? 15.828 -15.769 -17.671 1.00 95.69 695 ILE A C 1
ATOM 5568 O O . ILE A 1 695 ? 15.797 -16.348 -18.760 1.00 95.69 695 ILE A O 1
ATOM 5572 N N . GLY A 1 696 ? 16.201 -14.492 -17.565 1.00 95.69 696 GLY A N 1
ATOM 5573 C CA . GLY A 1 696 ? 16.547 -13.645 -18.703 1.00 95.69 696 GLY A CA 1
ATOM 5574 C C . GLY A 1 696 ? 15.349 -13.273 -19.580 1.00 95.69 696 GLY A C 1
ATOM 5575 O O . GLY A 1 696 ? 15.466 -13.274 -20.811 1.00 95.69 696 GLY A O 1
ATOM 5576 N N . LEU A 1 697 ? 14.195 -12.983 -18.970 1.00 95.88 697 LEU A N 1
ATOM 5577 C CA . LEU A 1 697 ? 13.006 -12.513 -19.678 1.00 95.88 697 LEU A CA 1
ATOM 5578 C C . LEU A 1 697 ? 13.316 -11.203 -20.422 1.00 95.88 697 LEU A C 1
ATOM 5580 O O . LEU A 1 697 ? 13.836 -10.240 -19.865 1.00 95.88 697 LEU A O 1
ATOM 5584 N N . ARG A 1 698 ? 13.025 -11.194 -21.722 1.00 95.62 698 ARG A N 1
ATOM 5585 C CA . ARG A 1 698 ? 13.320 -10.087 -22.640 1.00 95.62 698 ARG A CA 1
ATOM 5586 C C . ARG A 1 698 ? 12.103 -9.181 -22.796 1.00 95.62 698 ARG A C 1
ATOM 5588 O O . ARG A 1 698 ? 10.982 -9.656 -22.684 1.00 95.62 698 ARG A O 1
ATOM 5595 N N . GLY A 1 699 ? 12.325 -7.909 -23.119 1.00 95.31 699 GLY A N 1
ATOM 5596 C CA . GLY A 1 699 ? 11.256 -6.928 -23.313 1.00 95.31 699 GLY A CA 1
ATOM 5597 C C . GLY A 1 699 ? 11.783 -5.531 -23.647 1.00 95.31 699 GLY A C 1
ATOM 5598 O O . GLY A 1 699 ? 12.755 -5.063 -23.050 1.00 95.31 699 GLY A O 1
ATOM 5599 N N . TRP A 1 700 ? 11.117 -4.861 -24.588 1.00 95.44 700 TRP A N 1
ATOM 5600 C CA . TRP A 1 700 ? 11.359 -3.466 -24.968 1.00 95.44 700 TRP A CA 1
ATOM 5601 C C . TRP A 1 700 ? 10.062 -2.679 -24.857 1.00 95.44 700 TRP A C 1
ATOM 5603 O O . TRP A 1 700 ? 9.072 -3.062 -25.479 1.00 95.44 700 TRP A O 1
ATOM 5613 N N . LYS A 1 701 ? 10.086 -1.553 -24.146 1.00 94.31 701 LYS A N 1
ATOM 5614 C CA . LYS A 1 701 ? 8.982 -0.592 -24.141 1.00 94.31 701 LYS A CA 1
ATOM 5615 C C . LYS A 1 701 ? 8.633 -0.201 -25.577 1.00 94.31 701 LYS A C 1
ATOM 5617 O O . LYS A 1 701 ? 9.513 -0.020 -26.426 1.00 94.31 701 LYS A O 1
ATOM 5622 N N . TRP A 1 702 ? 7.345 -0.066 -25.849 1.00 90.31 702 TRP A N 1
ATOM 5623 C CA . TRP A 1 702 ? 6.852 0.437 -27.123 1.00 90.31 702 TRP A CA 1
ATOM 5624 C C . TRP A 1 702 ? 6.843 1.965 -27.148 1.00 90.31 702 TRP A C 1
ATOM 5626 O O . TRP A 1 702 ? 6.798 2.632 -26.120 1.00 90.31 702 TRP A O 1
ATOM 5636 N N . ASN A 1 703 ? 6.849 2.526 -28.359 1.00 83.19 703 ASN A N 1
ATOM 5637 C CA . ASN A 1 703 ? 6.745 3.971 -28.595 1.00 83.19 703 ASN A CA 1
ATOM 5638 C C . ASN A 1 703 ? 5.279 4.436 -28.730 1.00 83.19 703 ASN A C 1
ATOM 5640 O O . ASN A 1 703 ? 4.994 5.377 -29.473 1.00 83.19 703 ASN A O 1
ATOM 5644 N N . GLY A 1 704 ? 4.347 3.745 -28.073 1.00 72.69 704 GLY A N 1
ATOM 5645 C CA . GLY A 1 704 ? 2.921 4.050 -28.086 1.00 72.69 704 GLY A CA 1
ATOM 5646 C C . GLY A 1 704 ? 2.141 3.153 -27.129 1.00 72.69 704 GLY A C 1
ATOM 5647 O O . GLY A 1 704 ? 2.645 2.117 -26.705 1.00 72.69 704 GLY A O 1
ATOM 5648 N N . ASP A 1 705 ? 0.921 3.570 -26.803 1.00 71.88 705 ASP A N 1
ATOM 5649 C CA . ASP A 1 705 ? 0.030 2.879 -25.870 1.00 71.88 705 ASP A CA 1
ATOM 5650 C C . ASP A 1 705 ? -0.350 1.461 -26.368 1.00 71.88 705 ASP A C 1
ATOM 5652 O O . ASP A 1 705 ? -0.794 1.331 -27.516 1.00 71.88 705 ASP A O 1
ATOM 5656 N N . PRO A 1 706 ? -0.194 0.398 -25.551 1.00 76.38 706 PRO A N 1
ATOM 5657 C CA . PRO A 1 706 ? 0.399 0.386 -24.210 1.00 76.38 706 PRO A CA 1
ATOM 5658 C C . PRO A 1 706 ? 1.932 0.412 -24.230 1.00 76.38 706 PRO A C 1
ATOM 5660 O O . PRO A 1 706 ? 2.582 -0.491 -24.753 1.00 76.38 706 PRO A O 1
ATOM 5663 N N . TRP A 1 707 ? 2.501 1.440 -23.589 1.00 85.31 707 TRP A N 1
ATOM 5664 C CA . TRP A 1 707 ? 3.938 1.741 -23.596 1.00 85.31 707 TRP A CA 1
ATOM 5665 C C . TRP A 1 707 ? 4.772 0.636 -22.939 1.00 85.31 707 TRP A C 1
ATOM 5667 O O . TRP A 1 707 ? 5.741 0.142 -23.515 1.00 85.31 707 TRP A O 1
ATOM 5677 N N . ASP A 1 708 ? 4.362 0.220 -21.742 1.00 91.81 708 ASP A N 1
ATOM 5678 C CA . ASP A 1 708 ? 5.174 -0.621 -20.852 1.00 91.81 708 ASP A CA 1
ATOM 5679 C C . ASP A 1 708 ? 4.749 -2.085 -20.822 1.00 91.81 708 ASP A C 1
ATOM 5681 O O . ASP A 1 708 ? 5.411 -2.921 -20.208 1.00 91.81 708 ASP A O 1
ATOM 5685 N N . LEU A 1 709 ? 3.657 -2.426 -21.506 1.00 91.75 709 LEU A N 1
ATOM 5686 C CA . LEU A 1 709 ? 3.146 -3.794 -21.542 1.00 91.75 709 LEU A CA 1
ATOM 5687 C C . LEU A 1 709 ? 4.226 -4.827 -21.923 1.00 91.75 709 LEU A C 1
ATOM 5689 O O . LEU A 1 709 ? 4.305 -5.842 -21.232 1.00 91.75 709 LEU A O 1
ATOM 5693 N N . PRO A 1 710 ? 5.112 -4.591 -22.914 1.00 92.25 710 PRO A N 1
ATOM 5694 C CA . PRO A 1 710 ? 6.110 -5.588 -23.311 1.00 92.25 710 PRO A CA 1
ATOM 5695 C C . PRO A 1 710 ? 7.190 -5.878 -22.262 1.00 92.25 710 PRO A C 1
ATOM 5697 O O . PRO A 1 710 ? 7.877 -6.891 -22.356 1.00 92.25 710 PRO A O 1
ATOM 5700 N N . VAL A 1 711 ? 7.400 -4.990 -21.284 1.00 95.25 711 VAL A N 1
ATOM 5701 C CA . VAL A 1 711 ? 8.340 -5.246 -20.174 1.00 95.25 711 VAL A CA 1
ATOM 5702 C C . VAL A 1 711 ? 7.640 -5.881 -18.969 1.00 95.25 711 VAL A C 1
ATOM 5704 O O . VAL A 1 711 ? 8.309 -6.439 -18.098 1.00 95.25 711 VAL A O 1
ATOM 5707 N N . ARG A 1 712 ? 6.300 -5.892 -18.990 1.00 96.50 712 ARG A N 1
ATOM 5708 C CA . ARG A 1 712 ? 5.380 -6.436 -17.982 1.00 96.50 712 ARG A CA 1
ATOM 5709 C C . ARG A 1 712 ? 4.693 -7.730 -18.450 1.00 96.50 712 ARG A C 1
ATOM 5711 O O . ARG A 1 712 ? 3.664 -8.108 -17.899 1.00 96.50 712 ARG A O 1
ATOM 5718 N N . GLU A 1 713 ? 5.230 -8.415 -19.459 1.00 95.00 713 GLU A N 1
ATOM 5719 C CA . GLU A 1 713 ? 4.644 -9.639 -20.027 1.00 95.00 713 GLU A CA 1
ATOM 5720 C C . GLU A 1 713 ? 4.562 -10.814 -19.029 1.00 95.00 713 GLU A C 1
ATOM 5722 O O . GLU A 1 713 ? 5.294 -10.841 -18.035 1.00 95.00 713 GLU A O 1
ATOM 5727 N N . PRO A 1 714 ? 3.697 -11.812 -19.294 1.00 96.69 714 PRO A N 1
ATOM 5728 C CA . PRO A 1 714 ? 3.639 -13.072 -18.558 1.00 96.69 714 PRO A CA 1
ATOM 5729 C C . PRO A 1 714 ? 5.000 -13.682 -18.188 1.00 96.69 714 PRO A C 1
ATOM 5731 O O . PRO A 1 714 ? 5.865 -13.875 -19.048 1.00 96.69 714 PRO A O 1
ATOM 5734 N N . MET A 1 715 ? 5.161 -14.072 -16.920 1.00 97.38 715 MET A N 1
ATOM 5735 C CA . MET A 1 715 ? 6.275 -14.901 -16.454 1.00 97.38 715 MET A CA 1
ATOM 5736 C C . MET A 1 715 ? 6.280 -16.233 -17.207 1.00 97.38 715 MET A C 1
ATOM 5738 O O . MET A 1 715 ? 5.232 -16.843 -17.410 1.00 97.38 715 MET A O 1
ATOM 5742 N N . GLN A 1 716 ? 7.451 -16.705 -17.628 1.00 96.12 716 GLN A N 1
ATOM 5743 C CA . GLN A 1 716 ? 7.565 -17.879 -18.494 1.00 96.12 716 GLN A CA 1
ATOM 5744 C C . GLN A 1 716 ? 7.821 -19.149 -17.674 1.00 96.12 716 GLN A C 1
ATOM 5746 O O . GLN A 1 716 ? 8.966 -19.503 -17.400 1.00 96.12 716 GLN A O 1
ATOM 5751 N N . TRP A 1 717 ? 6.751 -19.862 -17.310 1.00 95.81 717 TRP A N 1
ATOM 5752 C CA . TRP A 1 717 ? 6.847 -21.113 -16.538 1.00 95.81 717 TRP A CA 1
ATOM 5753 C C . TRP A 1 717 ? 7.120 -22.347 -17.396 1.00 95.81 717 TRP A C 1
ATOM 5755 O O . TRP A 1 717 ? 7.659 -23.343 -16.911 1.00 95.81 717 TRP A O 1
ATOM 5765 N N . TYR A 1 718 ? 6.737 -22.290 -18.672 1.00 94.00 718 TYR A N 1
ATOM 5766 C CA . TYR A 1 718 ? 6.759 -23.424 -19.590 1.00 94.00 718 TYR A CA 1
ATOM 5767 C C . TYR A 1 718 ? 7.619 -23.122 -20.816 1.00 94.00 718 TYR A C 1
ATOM 5769 O O . TYR A 1 718 ? 7.550 -22.038 -21.387 1.00 94.00 718 TYR A O 1
ATOM 5777 N N . ALA A 1 719 ? 8.381 -24.112 -21.289 1.00 89.94 719 ALA A N 1
ATOM 5778 C CA . ALA A 1 719 ? 9.270 -23.948 -22.445 1.00 89.94 719 ALA A CA 1
ATOM 5779 C C . ALA A 1 719 ? 8.533 -23.560 -23.745 1.00 89.94 719 ALA A C 1
ATOM 5781 O O . ALA A 1 719 ? 9.089 -22.868 -24.593 1.00 89.94 719 ALA A O 1
ATOM 5782 N N . ASN A 1 720 ? 7.286 -24.006 -23.911 1.00 88.00 720 ASN A N 1
ATOM 5783 C CA . ASN A 1 720 ? 6.413 -23.650 -25.035 1.00 88.00 720 ASN A CA 1
ATOM 5784 C C . ASN A 1 720 ? 5.500 -22.448 -24.731 1.00 88.00 720 ASN A C 1
ATOM 5786 O O . ASN A 1 720 ? 4.631 -22.145 -25.548 1.00 88.00 720 ASN A O 1
ATOM 5790 N N . GLN A 1 721 ? 5.673 -21.792 -23.577 1.00 84.56 721 GLN A N 1
ATOM 5791 C CA . GLN A 1 721 ? 4.870 -20.648 -23.129 1.00 84.56 721 GLN A CA 1
ATOM 5792 C C . GLN A 1 721 ? 3.368 -20.963 -23.016 1.00 84.56 721 GLN A C 1
ATOM 5794 O O . GLN A 1 721 ? 2.512 -20.098 -23.221 1.00 84.56 721 GLN A O 1
ATOM 5799 N N . GLN A 1 722 ? 3.043 -22.234 -22.765 1.00 84.12 722 GLN A N 1
ATOM 5800 C CA . GLN A 1 722 ? 1.680 -22.736 -22.641 1.00 84.12 722 GLN A CA 1
ATOM 5801 C C . GLN A 1 722 ? 1.600 -23.747 -21.497 1.00 84.12 722 GLN A C 1
ATOM 5803 O O . GLN A 1 722 ? 2.358 -24.712 -21.444 1.00 84.12 722 GLN A O 1
ATOM 5808 N N . GLY A 1 723 ? 0.623 -23.553 -20.625 1.00 86.56 723 GLY A N 1
ATOM 5809 C CA . GLY A 1 723 ? 0.256 -24.461 -19.545 1.00 86.56 723 GLY A CA 1
ATOM 5810 C C . GLY A 1 723 ? -1.033 -23.968 -18.902 1.00 86.56 723 GLY A C 1
ATOM 5811 O O . GLY A 1 723 ? -1.470 -22.860 -19.212 1.00 86.56 723 GLY A O 1
ATOM 5812 N N . ALA A 1 724 ? -1.659 -24.794 -18.064 1.00 82.75 724 ALA A N 1
ATOM 5813 C CA . ALA A 1 724 ? -2.960 -24.459 -17.481 1.00 82.75 724 ALA A CA 1
ATOM 5814 C C . ALA A 1 724 ? -2.900 -23.192 -16.612 1.00 82.75 724 ALA A C 1
ATOM 5816 O O . ALA A 1 724 ? -3.888 -22.482 -16.514 1.00 82.75 724 ALA A O 1
ATOM 5817 N N . GLU A 1 725 ? -1.731 -22.903 -16.049 1.00 93.12 725 GLU A N 1
ATOM 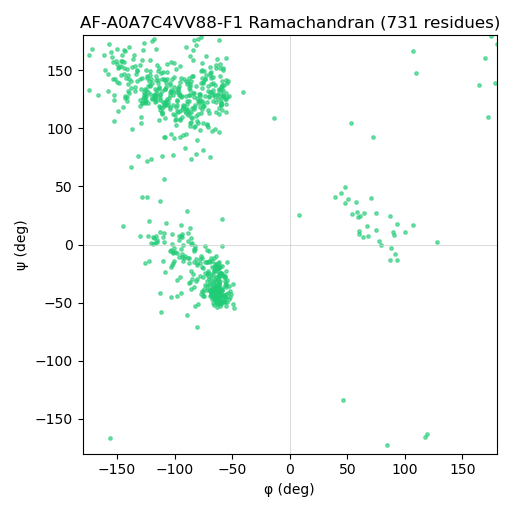5818 C CA . GLU A 1 725 ? -1.501 -21.834 -15.080 1.00 93.12 725 GLU A CA 1
ATOM 5819 C C . GLU A 1 725 ? -0.610 -20.699 -15.626 1.00 93.12 725 GLU A C 1
ATOM 5821 O O . GLU A 1 725 ? -0.101 -19.844 -14.895 1.00 93.12 725 GLU A O 1
ATOM 5826 N N . GLN A 1 726 ? -0.355 -20.721 -16.936 1.00 95.88 726 GLN A N 1
ATOM 5827 C CA . GLN A 1 726 ? 0.388 -19.680 -17.636 1.00 95.88 726 GLN A CA 1
ATOM 5828 C C . GLN A 1 726 ? -0.527 -18.480 -17.874 1.00 95.88 726 GLN A C 1
ATOM 5830 O O . GLN A 1 726 ? -1.534 -18.615 -18.561 1.00 95.88 726 GLN A O 1
ATOM 5835 N N . THR A 1 727 ? -0.132 -17.295 -17.413 1.00 96.50 727 THR A N 1
ATOM 5836 C CA . THR A 1 727 ? -0.864 -16.059 -17.718 1.00 96.50 727 THR A CA 1
ATOM 5837 C C . THR A 1 727 ? -0.776 -15.733 -19.219 1.00 96.50 727 THR A C 1
ATOM 5839 O O . THR A 1 727 ? 0.237 -16.004 -19.880 1.00 96.50 727 THR A O 1
ATOM 5842 N N . TRP A 1 728 ? -1.850 -15.180 -19.785 1.00 93.88 728 TRP A N 1
ATOM 5843 C CA . TRP A 1 728 ? -1.965 -14.826 -21.207 1.00 93.88 728 TRP A CA 1
ATOM 5844 C C . TRP A 1 728 ? -2.778 -13.549 -21.473 1.00 93.88 728 TRP A C 1
ATOM 5846 O O . TRP A 1 728 ? -3.106 -13.285 -22.626 1.00 93.88 728 TRP A O 1
ATOM 5856 N N . TRP A 1 729 ? -3.022 -12.717 -20.457 1.00 92.12 729 TRP A N 1
ATOM 5857 C CA . TRP A 1 729 ? -3.780 -11.455 -20.537 1.00 92.12 729 TRP A CA 1
ATOM 5858 C C . TRP A 1 729 ? -3.287 -10.440 -21.592 1.00 92.12 729 TRP A C 1
ATOM 5860 O O . TRP A 1 729 ? -4.011 -9.510 -21.938 1.00 92.12 729 TRP A O 1
ATOM 5870 N N . THR A 1 730 ? -2.074 -10.609 -22.129 1.00 85.94 730 THR A N 1
ATOM 5871 C CA . THR A 1 730 ? -1.523 -9.792 -23.226 1.00 85.94 730 THR A CA 1
ATOM 5872 C C . THR A 1 730 ? -1.879 -10.304 -24.628 1.00 85.94 730 THR A C 1
ATOM 5874 O O . THR A 1 730 ? -1.646 -9.603 -25.616 1.00 85.94 730 THR A O 1
ATOM 5877 N N . LYS A 1 731 ? -2.422 -11.521 -24.759 1.00 73.38 731 LYS A N 1
ATOM 5878 C CA . LYS A 1 731 ? -2.836 -12.100 -26.046 1.00 73.38 731 LYS A CA 1
ATOM 5879 C C . LYS A 1 731 ? -4.263 -11.643 -26.383 1.00 73.38 731 LYS A C 1
ATOM 5881 O O . LYS A 1 731 ? -5.106 -11.617 -25.490 1.00 73.38 731 LYS A O 1
ATOM 5886 N N . PRO A 1 732 ? -4.574 -11.324 -27.654 1.00 52.16 732 PRO A N 1
ATOM 5887 C CA . PRO A 1 732 ? -5.959 -11.111 -28.066 1.00 52.16 732 PRO A CA 1
ATOM 5888 C C . PRO A 1 732 ? -6.780 -12.377 -27.783 1.00 52.16 732 PRO A C 1
ATOM 5890 O O . PRO A 1 732 ? -6.348 -13.464 -28.175 1.00 52.16 732 PRO A O 1
ATOM 5893 N N . ILE A 1 733 ? -7.922 -12.217 -27.105 1.00 35.78 733 ILE A N 1
ATOM 5894 C CA . ILE A 1 733 ? -8.903 -13.287 -26.838 1.00 35.78 733 ILE A CA 1
ATOM 5895 C C . ILE A 1 733 ? -9.512 -13.797 -28.145 1.00 35.78 733 ILE A C 1
ATOM 5897 O O . ILE A 1 733 ? -9.908 -12.946 -28.980 1.00 35.78 733 ILE A O 1
#

Radius of gyration: 38.45 Å; Cα contacts (8 Å, |Δi|>4): 1349; chains: 1; bounding box: 102×68×100 Å

Organism: Fervidobacterium pennivorans (NCBI:txid93466)

Solvent-accessible surface area (backbone atoms only — not comparable to full-atom values): 41655 Å² total; per-residue (Å²): 140,86,91,79,96,78,76,57,76,71,55,48,56,54,50,54,52,53,53,51,56,60,54,63,73,66,61,72,87,61,93,59,71,53,80,51,76,47,76,44,82,42,78,47,70,52,78,79,82,57,70,62,57,62,50,56,58,55,58,57,57,72,50,44,38,32,43,34,45,36,32,21,41,82,84,69,46,80,76,46,76,51,74,49,68,69,59,84,68,45,71,51,75,59,73,65,99,63,43,46,48,34,36,42,34,42,34,34,17,27,90,86,66,47,79,75,46,74,50,75,50,76,51,77,49,72,67,91,61,83,53,62,45,36,41,41,49,47,80,55,100,90,29,71,29,55,38,48,38,53,92,89,44,88,72,56,81,54,79,62,74,73,54,72,83,66,54,45,50,103,86,69,49,74,84,82,91,87,89,86,87,80,72,77,51,80,43,76,51,72,52,77,50,86,52,75,77,76,88,76,58,78,47,75,56,78,65,82,88,85,76,95,73,96,76,82,93,70,98,65,90,76,84,82,63,76,51,66,46,64,57,62,103,63,95,63,70,79,74,56,84,43,80,41,79,45,86,88,72,81,50,78,45,79,53,76,65,63,70,29,71,54,40,46,78,74,48,34,38,35,30,32,49,76,23,36,39,36,42,35,41,48,72,68,83,89,58,74,78,47,36,35,40,32,32,40,27,34,82,84,70,49,77,42,83,72,48,79,42,72,60,60,54,51,73,43,80,46,52,29,76,58,53,67,46,43,42,31,44,32,36,25,28,36,40,94,71,23,40,22,53,70,34,72,45,52,48,91,68,42,46,76,45,68,80,87,63,72,78,83,56,48,26,32,36,39,39,52,52,54,18,50,21,11,70,82,60,84,20,40,5,18,32,63,19,50,52,76,39,46,68,56,45,53,71,74,48,43,28,30,37,36,35,52,40,57,34,20,39,81,48,99,70,16,74,30,33,42,34,89,89,46,51,24,69,80,36,46,53,69,68,40,45,43,50,29,48,28,53,36,47,78,69,48,24,43,42,27,41,48,42,62,69,33,31,31,16,58,77,10,64,55,50,47,42,16,55,62,47,35,90,76,24,89,36,28,60,41,33,47,64,42,74,63,92,49,86,90,41,82,51,43,42,72,49,68,29,96,85,72,49,64,37,29,32,38,14,83,87,36,83,56,28,39,26,40,25,67,88,30,68,67,43,55,55,48,52,51,51,48,53,54,50,44,44,42,44,39,46,51,26,37,34,36,42,50,34,47,57,44,27,56,88,53,100,90,26,47,51,70,58,5,26,52,54,46,46,52,53,52,53,52,51,31,74,74,61,35,90,83,38,47,57,34,28,42,44,92,48,52,49,46,80,62,55,34,59,40,48,89,54,30,38,47,32,33,25,36,21,53,50,43,71,75,34,72,92,62,58,88,66,47,74,62,63,37,45,62,39,48,59,74,89,42,55,92,72,46,73,63,33,32,44,41,75,46,48,73,88,39,50,23,55,57,31,47,28,30,68,62,75,27,52,94,37,56,67,59,17,50,52,50,46,54,51,53,50,56,49,51,75,67,49,88,34,29,29,40,44,37,74,39,54,94,77,58,50,65,22,57,56,47,100,49,92,69,35,43,52,48,41,54,54,51,42,79,88,37,98,82,72,65,55,78,42,46,23,45,73,88,54,88,129

InterPro domains:
  IPR006046 Alpha amylase [PR00110] (444-455)
  IPR006046 Alpha amylase [PR00110] (539-550)
  IPR006046 Alpha amylase [PR00110] (639-651)
  IPR006047 Glycosyl hydrolase family 13, catalytic domain [PF00128] (367-721)
  IPR006047 Glycosyl hydrolase family 13, catalytic domain [SM00642] (366-726)
  IPR017853 Glycoside hydrolase superfamily [SSF51445] (369-722)
  IPR045857 Oligo-1,6-glucosidase, domain 2 [G3DSA:3.90.400.10] (453-517)

Mean predicted aligned error: 17.73 Å

Nearest PDB structures (foldseek):
  5m99-assembly1_B  TM=9.681E-01  e=4.784E-46  Thermotoga petrophila RKU-1
  7jjn-assembly2_B  TM=8.577E-01  e=1.880E-25  Agathobacter rectalis DSM 17629
  3k8k-assembly2_B  TM=8.210E-01  e=3.089E-24  Bacteroides thetaiotaomicron
  3k8l-assembly2_B  TM=8.196E-01  e=4.322E-24  Bacteroides thetaiotaomicron
  6bs6-assembly2_B  TM=8.044E-01  e=9.014E-25  Bacteroides thetaiotaomicron VPI-5482

pLDDT: mean 75.3, std 25.57, range [21.09, 98.88]